Protein AF-C8X5N0-F1 (afdb_monomer_lite)

Structure (mmCIF, N/CA/C/O backbone):
data_AF-C8X5N0-F1
#
_entry.id   AF-C8X5N0-F1
#
loop_
_atom_site.group_PDB
_atom_site.id
_atom_site.type_symbol
_atom_site.label_atom_id
_atom_site.label_alt_id
_atom_site.label_comp_id
_atom_site.label_asym_id
_atom_site.label_entity_id
_atom_site.label_seq_id
_atom_site.pdbx_PDB_ins_code
_atom_site.Cartn_x
_atom_site.Cartn_y
_atom_site.Cartn_z
_atom_site.occupancy
_atom_site.B_iso_or_equiv
_atom_site.auth_seq_id
_atom_site.auth_comp_id
_atom_site.auth_asym_id
_atom_site.auth_atom_id
_atom_site.pdbx_PDB_model_num
ATOM 1 N N . MET A 1 1 ? 8.828 34.555 -7.530 1.00 39.47 1 MET A N 1
ATOM 2 C CA . MET A 1 1 ? 7.695 35.502 -7.715 1.00 39.47 1 MET A CA 1
ATOM 3 C C . MET A 1 1 ? 7.405 36.188 -6.376 1.00 39.47 1 MET A C 1
ATOM 5 O O . MET A 1 1 ? 7.944 35.735 -5.375 1.00 39.47 1 MET A O 1
ATOM 9 N N . LYS A 1 2 ? 6.632 37.285 -6.323 1.00 28.80 2 LYS A N 1
ATOM 10 C CA . LYS A 1 2 ? 6.262 37.965 -5.057 1.00 28.80 2 LYS A CA 1
ATOM 11 C C . LYS A 1 2 ? 4.879 37.496 -4.580 1.00 28.80 2 LYS A C 1
ATOM 13 O O . LYS A 1 2 ? 4.018 37.396 -5.447 1.00 28.80 2 LYS A O 1
ATOM 18 N N . ARG A 1 3 ? 4.659 37.398 -3.253 1.00 28.97 3 ARG A N 1
ATOM 19 C CA . ARG A 1 3 ? 3.535 37.989 -2.462 1.00 28.97 3 ARG A CA 1
ATOM 20 C C . ARG A 1 3 ? 3.011 37.126 -1.292 1.00 28.97 3 ARG A C 1
ATOM 22 O O . ARG A 1 3 ? 2.359 36.129 -1.549 1.00 28.97 3 ARG A O 1
ATOM 29 N N . PHE A 1 4 ? 3.153 37.686 -0.077 1.00 25.55 4 PHE A N 1
ATOM 30 C CA . PHE A 1 4 ? 2.295 37.560 1.128 1.00 25.55 4 PHE A CA 1
ATOM 31 C C . PHE A 1 4 ? 2.078 36.146 1.740 1.00 25.55 4 PHE A C 1
ATOM 33 O O . PHE A 1 4 ? 2.261 35.140 1.077 1.00 25.55 4 PHE A O 1
ATOM 40 N N . MET A 1 5 ? 1.753 35.994 3.033 1.00 23.81 5 MET A N 1
ATOM 41 C CA . MET A 1 5 ? 1.269 36.977 4.026 1.00 23.81 5 MET A CA 1
ATOM 42 C C . MET A 1 5 ? 1.980 36.852 5.397 1.00 23.81 5 MET A C 1
ATOM 44 O O . MET A 1 5 ? 2.895 36.050 5.547 1.00 23.81 5 MET A O 1
ATOM 48 N N . SER A 1 6 ? 1.626 37.695 6.374 1.00 25.62 6 SER A N 1
ATOM 49 C CA . SER A 1 6 ? 2.348 37.891 7.650 1.00 25.62 6 SER A CA 1
ATOM 50 C C . SER A 1 6 ? 1.386 37.932 8.853 1.00 25.62 6 SER A C 1
ATOM 52 O O . SER A 1 6 ? 0.178 37.850 8.648 1.00 25.62 6 SER A O 1
ATOM 54 N N . VAL A 1 7 ? 1.921 38.215 10.059 1.00 24.86 7 VAL A N 1
ATOM 55 C CA . VAL A 1 7 ? 1.194 38.470 11.335 1.00 24.86 7 VAL A CA 1
ATOM 56 C C . VAL A 1 7 ? 0.628 37.163 11.958 1.00 24.86 7 VAL A C 1
ATOM 58 O O . VAL A 1 7 ? 0.191 36.289 11.225 1.00 24.86 7 VAL A O 1
ATOM 61 N N . VAL A 1 8 ? 0.652 36.883 13.273 1.00 24.84 8 VAL A N 1
ATOM 62 C CA . VAL A 1 8 ? 0.940 37.674 14.495 1.00 24.84 8 VAL A CA 1
ATOM 63 C C . VAL A 1 8 ? 2.086 37.047 15.315 1.00 24.84 8 VAL A C 1
ATOM 65 O O . VAL A 1 8 ? 2.145 35.833 15.465 1.00 24.84 8 VAL A O 1
ATOM 68 N N . LEU A 1 9 ? 2.933 37.881 15.929 1.00 29.14 9 LEU A N 1
ATOM 69 C CA . LEU A 1 9 ? 3.780 37.531 17.080 1.00 29.14 9 LEU A CA 1
ATOM 70 C C . LEU A 1 9 ? 3.389 38.478 18.227 1.00 29.14 9 LEU A C 1
ATOM 72 O O . LEU A 1 9 ? 3.407 39.690 18.013 1.00 29.14 9 LEU A O 1
ATOM 76 N N . GLY A 1 10 ? 3.003 37.973 19.407 1.00 22.20 10 GLY A N 1
ATOM 77 C CA . GLY A 1 10 ? 2.409 38.838 20.437 1.00 22.20 10 GLY A CA 1
ATOM 78 C C . GLY A 1 10 ? 2.385 38.302 21.874 1.00 22.20 10 GLY A C 1
ATOM 79 O O . GLY A 1 10 ? 1.772 37.282 22.151 1.00 22.20 10 GLY A O 1
ATOM 80 N N . CYS A 1 11 ? 2.977 39.102 22.767 1.00 22.48 11 CYS A N 1
ATOM 81 C CA . CYS A 1 11 ? 2.681 39.260 24.199 1.00 22.48 11 CYS A CA 1
ATOM 82 C C . CYS A 1 11 ? 2.842 38.080 25.186 1.00 22.48 11 CYS A C 1
ATOM 84 O O . CYS A 1 11 ? 1.923 37.318 25.453 1.00 22.48 11 CYS A O 1
ATOM 86 N N . ALA A 1 12 ? 3.976 38.135 25.895 1.00 23.88 12 ALA A N 1
ATOM 87 C CA . ALA A 1 12 ? 4.032 38.322 27.354 1.00 23.88 12 ALA A CA 1
ATOM 88 C C . ALA A 1 12 ? 3.244 37.353 28.266 1.00 23.88 12 ALA A C 1
ATOM 90 O O . ALA A 1 12 ? 2.095 37.592 28.630 1.00 23.88 12 ALA A O 1
ATOM 91 N N . MET A 1 13 ? 3.957 36.348 28.779 1.00 24.84 13 MET A N 1
ATOM 92 C CA . MET A 1 13 ? 3.565 35.575 29.959 1.00 24.84 13 MET A CA 1
ATOM 93 C C . MET A 1 13 ? 3.821 36.405 31.234 1.00 24.84 13 MET A C 1
ATOM 95 O O . MET A 1 13 ? 4.966 36.760 31.515 1.00 24.84 13 MET A O 1
ATOM 99 N N . LEU A 1 14 ? 2.768 36.730 31.993 1.00 24.97 14 LEU A N 1
ATOM 100 C CA . LEU A 1 14 ? 2.857 37.496 33.244 1.00 24.97 14 LEU A CA 1
ATOM 101 C C . LEU A 1 14 ? 2.701 36.566 34.458 1.00 24.97 14 LEU A C 1
ATOM 103 O O . LEU A 1 14 ? 1.705 35.858 34.576 1.00 24.97 14 LEU A O 1
ATOM 107 N N . LEU A 1 15 ? 3.676 36.589 35.369 1.00 29.94 15 LEU A N 1
ATOM 108 C CA . LEU A 1 15 ? 3.661 35.807 36.609 1.00 29.94 15 LEU A CA 1
ATOM 109 C C . LEU A 1 15 ? 2.738 36.439 37.665 1.00 29.94 15 LEU A C 1
ATOM 111 O O . LEU A 1 15 ? 2.969 37.576 38.075 1.00 29.94 15 LEU A O 1
ATOM 115 N N . CYS A 1 16 ? 1.785 35.665 38.189 1.00 25.75 16 CYS A N 1
ATOM 116 C CA . CYS A 1 16 ? 1.074 35.952 39.441 1.00 25.75 16 CYS A CA 1
ATOM 117 C C . CYS A 1 16 ? 0.937 34.674 40.288 1.00 25.75 16 CYS A C 1
ATOM 119 O O . CYS A 1 16 ? 0.896 33.566 39.759 1.00 25.75 16 CYS A O 1
ATOM 121 N N . PHE A 1 17 ? 0.900 34.834 41.613 1.00 25.27 17 PHE A N 1
ATOM 122 C CA . PHE A 1 17 ? 0.975 33.735 42.580 1.00 25.27 17 PHE A CA 1
ATOM 123 C C . PHE A 1 17 ? -0.407 33.254 43.047 1.00 25.27 17 PHE A C 1
ATOM 125 O O . PHE A 1 17 ? -1.200 34.069 43.498 1.00 25.27 17 PHE A O 1
ATOM 132 N N . GLY A 1 18 ? -0.597 31.930 42.998 1.00 26.53 18 GLY A N 1
ATOM 133 C CA . GLY A 1 18 ? -1.161 31.025 44.017 1.00 26.53 18 GLY A CA 1
ATOM 134 C C . GLY A 1 18 ? -2.395 31.366 44.871 1.00 26.53 18 GLY A C 1
ATOM 135 O O . GLY A 1 18 ? -2.612 32.486 45.308 1.00 26.53 18 GLY A O 1
ATOM 136 N N . THR A 1 19 ? -3.065 30.297 45.309 1.00 24.97 19 THR A N 1
ATOM 137 C CA . THR A 1 19 ? -3.595 30.164 46.680 1.00 24.97 19 THR A CA 1
ATOM 138 C C . THR A 1 19 ? -3.709 28.687 47.056 1.00 24.97 19 THR A C 1
ATOM 140 O O . THR A 1 19 ? -3.981 27.839 46.211 1.00 24.97 19 THR A O 1
ATOM 143 N N . SER A 1 20 ? -3.503 28.373 48.335 1.00 31.81 20 SER A N 1
ATOM 144 C CA . SER A 1 20 ? -3.823 27.071 48.926 1.00 31.81 20 SER A CA 1
ATOM 145 C C . SER A 1 20 ? -5.140 27.157 49.701 1.00 31.81 20 SER A C 1
ATOM 147 O O . SER A 1 20 ? -5.456 28.197 50.282 1.00 31.81 20 SER A O 1
ATOM 149 N N . ALA A 1 21 ? -5.903 26.063 49.734 1.00 26.06 21 ALA A N 1
ATOM 150 C CA . ALA A 1 21 ? -7.132 25.955 50.517 1.00 26.06 21 ALA A CA 1
ATOM 151 C C . ALA A 1 21 ? -6.933 24.977 51.685 1.00 26.06 21 ALA A C 1
ATOM 153 O O . ALA A 1 21 ? -6.645 23.800 51.486 1.00 26.06 21 ALA A O 1
ATOM 154 N N . ASN A 1 22 ? -7.080 25.483 52.909 1.00 33.12 22 ASN A N 1
ATOM 155 C CA . ASN A 1 22 ? -7.122 24.700 54.144 1.00 33.12 22 ASN A CA 1
ATOM 156 C C . ASN A 1 22 ? -8.592 24.506 54.548 1.00 33.12 22 ASN A C 1
ATOM 158 O O . ASN A 1 22 ? -9.344 25.479 54.550 1.00 33.12 22 ASN A O 1
ATOM 162 N N . ALA A 1 23 ? -8.989 23.287 54.919 1.00 27.77 23 ALA A N 1
ATOM 163 C CA . ALA A 1 23 ? -10.333 22.987 55.401 1.00 27.77 23 ALA A CA 1
ATOM 164 C C . ALA A 1 23 ? -10.290 22.085 56.647 1.00 27.77 23 ALA A C 1
ATOM 166 O O . ALA A 1 23 ? -9.879 20.928 56.584 1.00 27.77 23 ALA A O 1
ATOM 167 N N . GLN A 1 24 ? -10.763 22.612 57.779 1.00 32.75 24 GLN A N 1
ATOM 168 C CA . GLN A 1 24 ? -11.095 21.835 58.976 1.00 32.75 24 GLN A CA 1
ATOM 169 C C . GLN A 1 24 ? -12.622 21.728 59.092 1.00 32.75 24 GLN A C 1
ATOM 171 O O . GLN A 1 24 ? -13.287 22.755 59.217 1.00 32.75 24 GLN A O 1
ATOM 176 N N . GLY A 1 25 ? -13.186 20.514 59.102 1.00 28.16 25 GLY A N 1
ATOM 177 C CA . GLY A 1 25 ? -14.607 20.310 59.421 1.00 28.16 25 GLY A CA 1
ATOM 178 C C . GLY A 1 25 ? -15.204 18.972 58.961 1.00 28.16 25 GLY A C 1
ATOM 179 O O . GLY A 1 25 ? -14.974 18.547 57.841 1.00 28.16 25 GLY A O 1
ATOM 180 N N . HIS A 1 26 ? -16.008 18.353 59.836 1.00 30.66 26 HIS A N 1
ATOM 181 C CA . HIS A 1 26 ? -16.937 17.229 59.588 1.00 30.66 26 HIS A CA 1
ATOM 182 C C . HIS A 1 26 ? -16.408 15.948 58.885 1.00 30.66 26 HIS A C 1
ATOM 184 O O . HIS A 1 26 ? -16.457 15.841 57.661 1.00 30.66 26 HIS A O 1
ATOM 190 N N . PRO A 1 27 ? -16.064 14.885 59.649 1.00 36.03 27 PRO A N 1
ATOM 191 C CA . PRO A 1 27 ? -15.560 13.615 59.098 1.00 36.03 27 PRO A CA 1
ATOM 192 C C . PRO A 1 27 ? -16.518 12.825 58.186 1.00 36.03 27 PRO A C 1
ATOM 194 O O . PRO A 1 27 ? -16.055 12.032 57.373 1.00 36.03 27 PRO A O 1
ATOM 197 N N . ALA A 1 28 ? -17.839 12.990 58.326 1.00 39.19 28 ALA A N 1
ATOM 198 C CA . ALA A 1 28 ? -18.818 12.108 57.675 1.00 39.19 28 ALA A CA 1
ATOM 199 C C . ALA A 1 28 ? -19.008 12.386 56.172 1.00 39.19 28 ALA A C 1
ATOM 201 O O . ALA A 1 28 ? -19.062 11.453 55.377 1.00 39.19 28 ALA A O 1
ATOM 202 N N . ILE A 1 29 ? -19.055 13.662 55.769 1.00 34.91 29 ILE A N 1
ATOM 203 C CA . ILE A 1 29 ? -19.199 14.058 54.353 1.00 34.91 29 ILE A CA 1
ATOM 204 C C . ILE A 1 29 ? -17.928 13.694 53.568 1.00 34.91 29 ILE A C 1
ATOM 206 O O . ILE A 1 29 ? -17.996 13.279 52.412 1.00 34.91 29 ILE A O 1
ATOM 210 N N . ILE A 1 30 ? -16.768 13.782 54.228 1.00 31.80 30 ILE A N 1
ATOM 211 C CA . ILE A 1 30 ? -15.456 13.476 53.649 1.00 31.80 30 ILE A CA 1
ATOM 212 C C . ILE A 1 30 ? -15.383 12.023 53.157 1.00 31.80 30 ILE A C 1
ATOM 214 O O . ILE A 1 30 ? -14.804 11.792 52.105 1.00 31.80 30 ILE A O 1
ATOM 218 N N . ALA A 1 31 ? -16.000 11.049 53.835 1.00 33.69 31 ALA A N 1
ATOM 219 C CA . ALA A 1 31 ? -15.945 9.646 53.407 1.00 33.69 31 ALA A CA 1
ATOM 220 C C . ALA A 1 31 ? -16.607 9.399 52.034 1.00 33.69 31 ALA A C 1
ATOM 222 O O . ALA A 1 31 ? -16.077 8.636 51.228 1.00 33.69 31 ALA A O 1
ATOM 223 N N . GLY A 1 32 ? -17.729 10.070 51.748 1.00 34.09 32 GLY A N 1
ATOM 224 C CA . GLY A 1 32 ? -18.376 10.016 50.433 1.00 34.09 32 GLY A CA 1
ATOM 225 C C . GLY A 1 32 ? -17.595 10.797 49.375 1.00 34.09 32 GLY A C 1
ATOM 226 O O . GLY A 1 32 ? -17.322 10.274 48.296 1.00 34.09 32 GLY A O 1
ATOM 227 N N . LEU A 1 33 ? -17.165 12.020 49.712 1.00 32.50 33 LEU A N 1
ATOM 228 C CA . LEU A 1 33 ? -16.412 12.876 48.792 1.00 32.50 33 LEU A CA 1
ATOM 229 C C . LEU A 1 33 ? -15.041 12.291 48.416 1.00 32.50 33 LEU A C 1
ATOM 231 O O . LEU A 1 33 ? -14.597 12.475 47.290 1.00 32.50 33 LEU A O 1
ATOM 235 N N . VAL A 1 34 ? -14.369 11.580 49.329 1.00 37.16 34 VAL A N 1
ATOM 236 C CA . VAL A 1 34 ? -13.049 10.978 49.076 1.00 37.16 34 VAL A CA 1
ATOM 237 C C . VAL A 1 34 ? -13.131 9.819 48.085 1.00 37.16 34 VAL A C 1
ATOM 239 O O . VAL A 1 34 ? -12.240 9.705 47.253 1.00 37.16 34 VAL A O 1
ATOM 242 N N . ALA A 1 35 ? -14.203 9.021 48.085 1.00 39.81 35 ALA A N 1
ATOM 243 C CA . ALA A 1 35 ? -14.367 7.956 47.091 1.00 39.81 35 ALA A CA 1
ATOM 244 C C . ALA A 1 35 ? -14.476 8.514 45.656 1.00 39.81 35 ALA A C 1
ATOM 246 O O . ALA A 1 35 ? -13.887 7.965 44.724 1.00 39.81 35 ALA A O 1
ATOM 247 N N . ASP A 1 36 ? -15.180 9.636 45.482 1.00 35.91 36 ASP A N 1
ATOM 248 C CA . ASP A 1 36 ? -15.318 10.303 44.181 1.00 35.91 36 ASP A CA 1
ATOM 249 C C . ASP A 1 36 ? -14.088 11.178 43.843 1.00 35.91 36 ASP A C 1
ATOM 251 O O . ASP A 1 36 ? -13.719 11.336 42.677 1.00 35.91 36 ASP A O 1
ATOM 255 N N . ALA A 1 37 ? -13.362 11.669 44.856 1.00 34.38 37 ALA A N 1
ATOM 256 C CA . ALA A 1 37 ? -12.077 12.358 44.703 1.00 34.38 37 ALA A CA 1
ATOM 257 C C . ALA A 1 37 ? -10.905 11.413 44.367 1.00 34.38 37 ALA A C 1
ATOM 259 O O . ALA A 1 37 ? -10.005 11.810 43.632 1.00 34.38 37 ALA A O 1
ATOM 260 N N . GLU A 1 38 ? -10.901 10.159 44.829 1.00 38.22 38 GLU A N 1
ATOM 261 C CA . GLU A 1 38 ? -9.939 9.143 44.368 1.00 38.22 38 GLU A CA 1
ATOM 262 C C . GLU A 1 38 ? -10.214 8.729 42.914 1.00 38.22 38 GLU A C 1
ATOM 264 O O . GLU A 1 38 ? -9.275 8.493 42.143 1.00 38.22 38 GLU A O 1
ATOM 269 N N . LEU A 1 39 ? -11.492 8.691 42.515 1.00 42.50 39 LEU A N 1
ATOM 270 C CA . LEU A 1 39 ? -11.910 8.363 41.152 1.00 42.50 39 LEU A CA 1
ATOM 271 C C . LEU A 1 39 ? -11.606 9.505 40.164 1.00 42.50 39 LEU A C 1
ATOM 273 O O . LEU A 1 39 ? -11.085 9.254 39.075 1.00 42.50 39 LEU A O 1
ATOM 277 N N . SER A 1 40 ? -11.871 10.756 40.552 1.00 40.00 40 SER A N 1
ATOM 278 C CA . SER A 1 40 ? -11.580 11.948 39.742 1.00 40.00 40 SER A CA 1
ATOM 279 C C . SER A 1 40 ? -10.112 12.388 39.809 1.00 40.00 40 SER A C 1
ATOM 281 O O . SER A 1 40 ? -9.556 12.780 38.786 1.00 40.00 40 SER A O 1
ATOM 283 N N . GLY A 1 41 ? -9.420 12.235 40.940 1.00 34.22 41 GLY A N 1
ATOM 284 C CA . GLY A 1 41 ? -7.995 12.563 41.077 1.00 34.22 41 GLY A CA 1
ATOM 285 C C . GLY A 1 41 ? -7.098 11.733 40.149 1.00 34.22 41 GLY A C 1
ATOM 286 O O . GLY A 1 41 ? -6.207 12.275 39.495 1.00 34.22 41 GLY A O 1
ATOM 287 N N . ASN A 1 42 ? -7.399 10.438 39.990 1.00 38.69 42 ASN A N 1
ATOM 288 C CA . ASN A 1 42 ? -6.750 9.548 39.013 1.00 38.69 42 ASN A CA 1
ATOM 289 C C . ASN A 1 42 ? -7.279 9.702 37.570 1.00 38.69 42 ASN A C 1
ATOM 291 O O . ASN A 1 42 ? -6.850 8.980 36.663 1.00 38.69 42 ASN A O 1
ATOM 295 N N . LEU A 1 43 ? -8.238 10.600 37.339 1.00 45.03 43 LEU A N 1
ATOM 296 C CA . LEU A 1 43 ? -8.680 11.009 36.006 1.00 45.03 43 LEU A CA 1
ATOM 297 C C . LEU A 1 43 ? -8.043 12.348 35.606 1.00 45.03 43 LEU A C 1
ATOM 299 O O . LEU A 1 43 ? -7.663 12.506 34.447 1.00 45.03 43 LEU A O 1
ATOM 303 N N . ASP A 1 44 ? -7.884 13.271 36.559 1.00 47.78 44 ASP A N 1
ATOM 304 C CA . ASP A 1 44 ? -7.459 14.647 36.306 1.00 47.78 44 ASP A CA 1
ATOM 305 C C . ASP A 1 44 ? -5.963 14.905 36.546 1.00 47.78 44 ASP A C 1
ATOM 307 O O . ASP A 1 44 ? -5.374 15.679 35.802 1.00 47.78 44 ASP A O 1
ATOM 311 N N . LEU A 1 45 ? -5.262 14.211 37.455 1.00 43.47 45 LEU A N 1
ATOM 312 C CA . LEU A 1 45 ? -3.799 14.389 37.576 1.00 43.47 45 LEU A CA 1
ATOM 313 C C . LEU A 1 45 ? -3.060 13.911 36.307 1.00 43.47 45 LEU A C 1
ATOM 315 O O . LEU A 1 45 ? -2.091 14.526 35.861 1.00 43.47 45 LEU A O 1
ATOM 319 N N . THR A 1 46 ? -3.579 12.859 35.666 1.00 45.75 46 THR A N 1
ATOM 320 C CA . THR A 1 46 ? -3.164 12.387 34.331 1.00 45.75 46 THR A CA 1
ATOM 321 C C . THR A 1 46 ? -3.572 13.353 33.207 1.00 45.75 46 THR A C 1
ATOM 323 O O . THR A 1 46 ? -3.075 13.238 32.088 1.00 45.75 46 THR A O 1
ATOM 326 N N . LEU A 1 47 ? -4.472 14.305 33.469 1.00 45.50 47 LEU A N 1
ATOM 327 C CA . LEU A 1 47 ? -4.980 15.266 32.492 1.00 45.50 47 LEU A CA 1
ATOM 328 C C . LEU A 1 47 ? -4.271 16.623 32.608 1.00 45.50 47 LEU A C 1
ATOM 330 O O . LEU A 1 47 ? -3.763 17.112 31.602 1.00 45.50 47 LEU A O 1
ATOM 334 N N . GLN A 1 48 ? -4.160 17.179 33.818 1.00 42.44 48 GLN A N 1
ATOM 335 C CA . GLN A 1 48 ? -3.499 18.453 34.116 1.00 42.44 48 GLN A CA 1
ATOM 336 C C . GLN A 1 48 ? -2.018 18.446 33.720 1.00 42.44 48 GLN A C 1
ATOM 338 O O . GLN A 1 48 ? -1.575 19.347 33.012 1.00 42.44 48 GLN A O 1
ATOM 343 N N . LEU A 1 49 ? -1.262 17.394 34.069 1.00 42.47 49 LEU A N 1
ATOM 344 C CA . LEU A 1 49 ? 0.161 17.284 33.705 1.00 42.47 49 LEU A CA 1
ATOM 345 C C . LEU A 1 49 ? 0.388 17.142 32.182 1.00 42.47 49 LEU A C 1
ATOM 347 O O . LEU A 1 49 ? 1.507 17.296 31.702 1.00 42.47 49 LEU A O 1
ATOM 351 N N . MET A 1 50 ? -0.671 16.864 31.411 1.00 46.47 50 MET A N 1
ATOM 352 C CA . MET A 1 50 ? -0.656 16.836 29.942 1.00 46.47 50 MET A CA 1
ATOM 353 C C . MET A 1 50 ? -1.319 18.077 29.308 1.00 46.47 50 MET A C 1
ATOM 355 O O . MET A 1 50 ? -1.362 18.172 28.083 1.00 46.47 50 MET A O 1
ATOM 359 N N . ALA A 1 51 ? -1.857 19.014 30.100 1.00 40.50 51 ALA A N 1
ATOM 360 C CA . ALA A 1 51 ? -2.665 20.138 29.614 1.00 40.50 51 ALA A CA 1
ATOM 361 C C . ALA A 1 51 ? -1.859 21.414 29.309 1.00 40.50 51 ALA A C 1
ATOM 363 O O . ALA A 1 51 ? -2.305 22.230 28.502 1.00 40.50 51 ALA A O 1
ATOM 364 N N . GLU A 1 52 ? -0.661 21.580 29.881 1.00 43.62 52 GLU A N 1
ATOM 365 C CA . GLU A 1 52 ? 0.215 22.729 29.576 1.00 43.62 52 GLU A CA 1
ATOM 366 C C . GLU A 1 52 ? 0.795 22.687 28.143 1.00 43.62 52 GLU A C 1
ATOM 368 O O . GLU A 1 52 ? 1.330 23.681 27.654 1.00 43.62 52 GLU A O 1
ATOM 373 N N . ALA A 1 53 ? 0.640 21.565 27.425 1.00 43.50 53 ALA A N 1
ATOM 374 C CA . ALA A 1 53 ? 1.142 21.350 26.068 1.00 43.50 53 ALA A CA 1
ATOM 375 C C . ALA A 1 53 ? 0.023 21.309 24.999 1.00 43.50 53 ALA A C 1
ATOM 377 O O . ALA A 1 53 ? -0.135 20.323 24.280 1.00 43.50 53 ALA A O 1
ATOM 378 N N . ASN A 1 54 ? -0.645 22.456 24.817 1.00 45.84 54 ASN A N 1
ATOM 379 C CA . ASN A 1 54 ? -1.627 22.805 23.769 1.00 45.84 54 ASN A CA 1
ATOM 380 C C . ASN A 1 54 ? -3.100 22.429 24.038 1.00 45.84 54 ASN A C 1
ATOM 382 O O . ASN A 1 54 ? -3.504 21.269 24.087 1.00 45.84 54 ASN A O 1
ATOM 386 N N . ILE A 1 55 ? -3.924 23.477 24.131 1.00 42.94 55 ILE A N 1
ATOM 387 C CA . ILE A 1 55 ? -5.345 23.438 24.494 1.00 42.94 55 ILE A CA 1
ATOM 388 C C . ILE A 1 55 ? -6.241 23.328 23.252 1.00 42.94 55 ILE A C 1
ATOM 390 O O . ILE A 1 55 ? -6.047 24.024 22.258 1.00 42.94 55 ILE A O 1
ATOM 394 N N . GLY A 1 56 ? -7.278 22.491 23.349 1.00 36.59 56 GLY A N 1
ATOM 395 C CA . GLY A 1 56 ? -8.293 22.301 22.305 1.00 36.59 56 GLY A CA 1
ATOM 396 C C . GLY A 1 56 ? -9.441 21.386 22.743 1.00 36.59 56 GLY A C 1
ATOM 397 O O . GLY A 1 56 ? -9.933 20.583 21.954 1.00 36.59 56 GLY A O 1
ATOM 398 N N . VAL A 1 57 ? -9.819 21.423 24.026 1.00 40.25 57 VAL A N 1
ATOM 399 C CA . VAL A 1 57 ? -10.769 20.459 24.599 1.00 40.25 57 VAL A CA 1
ATOM 400 C C . VAL A 1 57 ? -12.208 20.953 24.459 1.00 40.25 57 VAL A C 1
ATOM 402 O O . VAL A 1 57 ? -12.656 21.814 25.212 1.00 40.25 57 VAL A O 1
ATOM 405 N N . TYR A 1 58 ? -12.960 20.343 23.542 1.00 36.78 58 TYR A N 1
ATOM 406 C CA . TYR A 1 58 ? -14.422 20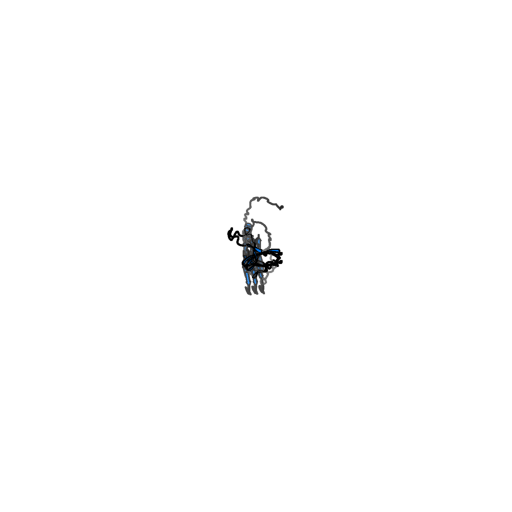.342 23.608 1.00 36.78 58 TYR A CA 1
ATOM 407 C C . TYR A 1 58 ? -14.846 19.482 24.811 1.00 36.78 58 TYR A C 1
ATOM 409 O O . TYR A 1 58 ? -14.884 18.252 24.733 1.00 36.78 58 TYR A O 1
ATOM 417 N N . PHE A 1 59 ? -15.105 20.123 25.952 1.00 41.12 59 PHE A N 1
ATOM 418 C CA . PHE A 1 59 ? -15.626 19.460 27.147 1.00 41.12 59 PHE A CA 1
ATOM 419 C C . PHE A 1 59 ? -17.129 19.200 26.992 1.00 41.12 59 PHE A C 1
ATOM 421 O O . PHE A 1 59 ? -17.961 20.026 27.355 1.00 41.12 59 PHE A O 1
ATOM 428 N N . ALA A 1 60 ? -17.478 18.023 26.475 1.00 35.00 60 ALA A N 1
ATOM 429 C CA . ALA A 1 60 ? -18.816 17.468 26.640 1.00 35.00 60 ALA A CA 1
ATOM 430 C C . ALA A 1 60 ? -18.927 16.839 28.041 1.00 35.00 60 ALA A C 1
ATOM 432 O O . ALA A 1 60 ? -18.729 15.635 28.206 1.00 35.00 60 ALA A O 1
ATOM 433 N N . MET A 1 61 ? -19.198 17.664 29.057 1.00 38.94 61 MET A N 1
ATOM 434 C CA . MET A 1 61 ? -19.649 17.160 30.356 1.00 38.94 61 MET A CA 1
ATOM 435 C C . MET A 1 61 ? -21.071 16.621 30.190 1.00 38.94 61 MET A C 1
ATOM 437 O O . MET A 1 61 ? -22.003 17.381 29.937 1.00 38.94 61 MET A O 1
ATOM 441 N N . VAL A 1 62 ? -21.224 15.301 30.303 1.00 35.59 62 VAL A N 1
ATOM 442 C CA . VAL A 1 62 ? -22.533 14.667 30.488 1.00 35.59 62 VAL A CA 1
ATOM 443 C C . VAL A 1 62 ? -22.781 14.645 31.987 1.00 35.59 62 VAL A C 1
ATOM 445 O O . VAL A 1 62 ? -22.363 13.714 32.671 1.00 35.59 62 VAL A O 1
ATOM 448 N N . ASP A 1 63 ? -23.384 15.719 32.486 1.00 39.47 63 ASP A N 1
ATOM 449 C CA . ASP A 1 63 ? -23.791 15.801 33.882 1.00 39.47 63 ASP A CA 1
ATOM 450 C C . ASP A 1 63 ? -25.090 15.005 34.075 1.00 39.47 63 ASP A C 1
ATOM 452 O O . ASP A 1 63 ? -26.038 15.141 33.296 1.00 39.47 63 ASP A O 1
ATOM 456 N N . ALA A 1 64 ? -25.099 14.115 35.062 1.00 34.12 64 ALA A N 1
ATOM 457 C CA . ALA A 1 64 ? -26.144 13.117 35.271 1.00 34.12 64 ALA A CA 1
ATOM 458 C C . ALA A 1 64 ? -26.577 13.152 36.738 1.00 34.12 64 ALA A C 1
ATOM 460 O O . ALA A 1 64 ? -26.270 12.254 37.521 1.00 34.12 64 ALA A O 1
ATOM 461 N N . ASP A 1 65 ? -27.255 14.241 37.094 1.00 40.41 65 ASP A N 1
ATOM 462 C CA . ASP A 1 65 ? -27.625 14.581 38.465 1.00 40.41 65 ASP A CA 1
ATOM 463 C C . ASP A 1 65 ? -28.745 13.657 38.988 1.00 40.41 65 ASP A C 1
ATOM 465 O O . ASP A 1 65 ? -29.939 13.872 38.757 1.00 40.41 65 ASP A O 1
ATOM 469 N N . VAL A 1 66 ? -28.348 12.559 39.641 1.00 42.28 66 VAL A N 1
ATOM 470 C CA . VAL A 1 66 ? -29.253 11.561 40.235 1.00 42.28 66 VAL A CA 1
ATOM 471 C C . VAL A 1 66 ? -29.400 11.847 41.728 1.00 42.28 66 VAL A C 1
ATOM 473 O O . VAL A 1 66 ? -28.815 11.177 42.580 1.00 42.28 66 VAL A O 1
ATOM 476 N N . ALA A 1 67 ? -30.206 12.860 42.041 1.00 46.25 67 ALA A N 1
ATOM 477 C CA . ALA A 1 67 ? -30.578 13.186 43.410 1.00 46.25 67 ALA A CA 1
ATOM 478 C C . ALA A 1 67 ? -31.420 12.057 44.035 1.00 46.25 67 ALA A C 1
ATOM 480 O O . ALA A 1 67 ? -32.557 11.803 43.632 1.00 46.25 67 ALA A O 1
ATOM 481 N N . ILE A 1 68 ? -30.856 11.401 45.048 1.00 51.34 68 ILE A N 1
ATOM 482 C CA . ILE A 1 68 ? -31.551 10.473 45.941 1.00 51.34 68 ILE A CA 1
ATOM 483 C C . ILE A 1 68 ? -31.697 11.179 47.289 1.00 51.34 68 ILE A C 1
ATOM 485 O O . ILE A 1 68 ? -30.693 11.502 47.920 1.00 51.34 68 ILE A O 1
ATOM 489 N N . ASP A 1 69 ? -32.938 11.416 47.713 1.00 52.44 69 ASP A N 1
ATOM 490 C CA . ASP A 1 69 ? -33.262 11.964 49.033 1.00 52.44 69 ASP A CA 1
ATOM 491 C C . ASP A 1 69 ? -33.860 10.864 49.928 1.00 52.44 69 ASP A C 1
ATOM 493 O O . ASP A 1 69 ? -34.644 10.028 49.470 1.00 52.44 69 ASP A O 1
ATOM 497 N N . GLY A 1 70 ? -33.472 10.864 51.203 1.00 56.34 70 GLY A N 1
ATOM 498 C CA . GLY A 1 70 ? -33.711 9.776 52.153 1.00 56.34 70 GLY A CA 1
ATOM 499 C C . GLY A 1 70 ? -32.596 8.719 52.215 1.00 56.34 70 GLY A C 1
ATOM 500 O O . GLY A 1 70 ? -31.763 8.585 51.321 1.00 56.34 70 GLY A O 1
ATOM 501 N N . ASP A 1 71 ? -32.583 7.963 53.314 1.00 64.44 71 ASP A N 1
ATOM 502 C CA . ASP A 1 71 ? -31.577 6.933 53.594 1.00 64.44 71 ASP A CA 1
ATOM 503 C C . ASP A 1 71 ? -31.926 5.611 52.884 1.00 64.44 71 ASP A C 1
ATOM 505 O O . ASP A 1 71 ? -32.983 5.018 53.130 1.00 64.44 71 ASP A O 1
ATOM 509 N N . ILE A 1 72 ? -31.053 5.146 51.982 1.00 63.34 72 ILE A N 1
ATOM 510 C CA . ILE A 1 72 ? -31.227 3.865 51.288 1.00 63.34 72 ILE A CA 1
ATOM 511 C C . ILE A 1 72 ? -30.475 2.765 52.043 1.00 63.34 72 ILE A C 1
ATOM 513 O O . ILE A 1 72 ? -29.331 2.435 51.739 1.00 63.34 72 ILE A O 1
ATOM 517 N N . ASP A 1 73 ? -31.188 2.126 52.967 1.00 69.50 73 ASP A N 1
ATOM 518 C CA . ASP A 1 73 ? -30.791 0.853 53.573 1.00 69.50 73 ASP A CA 1
ATOM 519 C C . ASP A 1 73 ? -30.619 -0.246 52.501 1.00 69.50 73 ASP A C 1
ATOM 521 O O . ASP A 1 73 ? -31.595 -0.649 51.849 1.00 69.50 73 ASP A O 1
ATOM 525 N N . VAL A 1 74 ? -29.381 -0.723 52.326 1.00 71.31 74 VAL A N 1
ATOM 526 C CA . VAL A 1 74 ? -29.000 -1.772 51.367 1.00 71.31 74 VAL A CA 1
ATOM 527 C C . VAL A 1 74 ? -28.366 -2.985 52.047 1.00 71.31 74 VAL A C 1
ATOM 529 O O . VAL A 1 74 ? -27.424 -2.859 52.824 1.00 71.31 74 VAL A O 1
ATOM 532 N N . ASP A 1 75 ? -28.817 -4.185 51.671 1.00 74.81 75 ASP A N 1
ATOM 533 C CA . ASP A 1 75 ? -28.295 -5.460 52.205 1.00 74.81 75 ASP A CA 1
ATOM 534 C C . ASP A 1 75 ? -26.861 -5.782 51.742 1.00 74.81 75 ASP A C 1
ATOM 536 O O . ASP A 1 75 ? -26.209 -6.686 52.265 1.00 74.81 75 ASP A O 1
ATOM 540 N N . GLY A 1 76 ? -26.362 -5.073 50.727 1.00 71.50 76 GLY A N 1
ATOM 541 C CA . GLY A 1 76 ? -25.019 -5.258 50.194 1.00 71.50 76 GLY A CA 1
ATOM 542 C C . GLY A 1 76 ? -24.734 -4.361 48.993 1.00 71.50 76 GLY A C 1
ATOM 543 O O . GLY A 1 76 ? -25.644 -3.955 48.270 1.00 71.50 76 GLY A O 1
ATOM 544 N N . VAL A 1 77 ? -23.453 -4.068 48.769 1.00 77.88 77 VAL A N 1
ATOM 545 C CA . VAL A 1 77 ? -22.978 -3.248 47.646 1.00 77.88 77 VAL A CA 1
ATOM 546 C C . VAL A 1 77 ? -22.085 -4.098 46.748 1.00 77.88 77 VAL A C 1
ATOM 548 O O . VAL A 1 77 ? -21.014 -4.539 47.163 1.00 77.88 77 VAL A O 1
ATOM 551 N N . THR A 1 78 ? -22.501 -4.301 45.501 1.00 77.75 78 THR A N 1
ATOM 552 C CA . THR A 1 78 ? -21.715 -4.990 44.474 1.00 77.75 78 THR A CA 1
ATOM 553 C C . THR A 1 78 ? -21.196 -3.967 43.471 1.00 77.75 78 THR A C 1
ATOM 555 O O . THR A 1 78 ? -21.952 -3.445 42.653 1.00 77.75 78 THR A O 1
ATOM 558 N N . ARG A 1 79 ? -19.887 -3.704 43.512 1.00 77.94 79 ARG A N 1
ATOM 559 C CA . ARG A 1 79 ? -19.192 -2.779 42.609 1.00 77.94 79 ARG A CA 1
ATOM 560 C C . ARG A 1 79 ? -18.244 -3.518 41.674 1.00 77.94 79 ARG A C 1
ATOM 562 O O . ARG A 1 79 ? -17.477 -4.370 42.111 1.00 77.94 79 ARG A O 1
ATOM 569 N N . SER A 1 80 ? -18.279 -3.151 40.399 1.00 77.12 80 SER A N 1
ATOM 570 C CA . SER A 1 80 ? -17.393 -3.646 39.348 1.00 77.12 80 SER A CA 1
ATOM 571 C C . SER A 1 80 ? -16.877 -2.450 38.556 1.00 77.12 80 SER A C 1
ATOM 573 O O . SER A 1 80 ? -17.654 -1.749 37.911 1.00 77.12 80 SER A O 1
ATOM 575 N N . LEU A 1 81 ? -15.578 -2.171 38.648 1.00 77.69 81 LEU A N 1
ATOM 576 C CA . LEU A 1 81 ? -14.932 -1.037 37.988 1.00 77.69 81 LEU A CA 1
ATOM 577 C C . LEU A 1 81 ? -13.814 -1.551 37.083 1.00 77.69 81 LEU A C 1
ATOM 579 O O . LEU A 1 81 ? -12.884 -2.203 37.552 1.00 77.69 81 LEU A O 1
ATOM 583 N N . ALA A 1 82 ? -13.886 -1.213 35.800 1.00 72.06 82 ALA A N 1
ATOM 584 C CA . ALA A 1 82 ? -12.851 -1.492 34.816 1.00 72.06 82 ALA A CA 1
ATOM 585 C C . ALA A 1 82 ? -12.446 -0.182 34.121 1.00 72.06 82 ALA A C 1
ATOM 587 O O . ALA A 1 82 ? -13.301 0.557 33.634 1.00 72.06 82 ALA A O 1
ATOM 588 N N . LYS A 1 83 ? -11.142 0.120 34.078 1.00 74.75 83 LYS A N 1
ATOM 589 C CA . LYS A 1 83 ? -10.584 1.321 33.435 1.00 74.75 83 LYS A CA 1
ATOM 590 C C . LYS A 1 83 ? -9.423 0.931 32.518 1.00 74.75 83 LYS A C 1
ATOM 592 O O . LYS A 1 83 ? -8.541 0.188 32.938 1.00 74.75 83 LYS A O 1
ATOM 597 N N . ASN A 1 84 ? -9.414 1.442 31.289 1.00 70.00 84 ASN A N 1
ATOM 598 C CA . ASN A 1 84 ? -8.363 1.212 30.295 1.00 70.00 84 ASN A CA 1
ATOM 599 C C . ASN A 1 84 ? -7.900 2.535 29.673 1.00 70.00 84 ASN A C 1
ATOM 601 O O . ASN A 1 84 ? -8.513 3.029 28.723 1.00 70.00 84 ASN A O 1
ATOM 605 N N . ASP A 1 85 ? -6.801 3.089 30.168 1.00 68.94 85 ASP A N 1
ATOM 606 C CA . ASP A 1 85 ? -6.192 4.285 29.589 1.00 68.94 85 ASP A CA 1
ATOM 607 C C . ASP A 1 85 ? -4.957 3.888 28.764 1.00 68.94 85 ASP A C 1
ATOM 609 O O . ASP A 1 85 ? -4.089 3.156 29.237 1.00 68.94 85 ASP A O 1
ATOM 613 N N . GLN A 1 86 ? -4.884 4.350 27.516 1.00 64.75 86 GLN A N 1
ATOM 614 C CA . GLN A 1 86 ? -3.812 4.054 26.559 1.00 64.75 86 GLN A CA 1
ATOM 615 C C . GLN A 1 86 ? -3.428 5.361 25.841 1.00 64.75 86 GLN A C 1
ATOM 617 O O . GLN A 1 86 ? -4.306 6.099 25.399 1.00 64.75 86 GLN A O 1
ATOM 622 N N . PHE A 1 87 ? -2.129 5.670 25.737 1.00 68.56 87 PHE A N 1
ATOM 623 C CA . PHE A 1 87 ? -1.627 6.956 25.221 1.00 68.56 87 PHE A CA 1
ATOM 624 C C . PHE A 1 87 ? -0.447 6.757 24.243 1.00 68.56 87 PHE A C 1
ATOM 626 O O . PHE A 1 87 ? 0.674 6.520 24.682 1.00 68.56 87 PHE A O 1
ATOM 633 N N . LEU A 1 88 ? -0.663 6.872 22.926 1.00 64.56 88 LEU A N 1
ATOM 634 C CA . LEU A 1 88 ? 0.371 6.680 21.886 1.00 64.56 88 LEU A CA 1
ATOM 635 C C . LEU A 1 88 ? 0.906 8.021 21.350 1.00 64.56 88 LEU A C 1
ATOM 637 O O . LEU A 1 88 ? 0.557 8.406 20.242 1.00 64.56 88 LEU A O 1
ATOM 641 N N . MET A 1 89 ? 1.678 8.781 22.136 1.00 64.25 89 MET A N 1
ATOM 642 C CA . MET A 1 89 ? 2.076 10.156 21.771 1.00 64.25 89 MET A CA 1
ATOM 643 C C . MET A 1 89 ? 3.275 10.293 20.792 1.00 64.25 89 MET A C 1
ATOM 645 O O . MET A 1 89 ? 4.041 9.359 20.577 1.00 64.25 89 MET A O 1
ATOM 649 N N . ILE A 1 90 ? 3.401 11.502 20.219 1.00 63.16 90 ILE A N 1
ATOM 650 C CA . ILE A 1 90 ? 4.362 12.029 19.220 1.00 63.16 90 ILE A CA 1
ATOM 651 C C . ILE A 1 90 ? 5.049 11.016 18.273 1.00 63.16 90 ILE A C 1
ATOM 653 O O . ILE A 1 90 ? 6.149 10.577 18.583 1.00 63.16 90 ILE A O 1
ATOM 657 N N . ASN A 1 91 ? 4.474 10.722 17.086 1.00 66.88 91 ASN A N 1
ATOM 658 C CA . ASN A 1 91 ? 5.193 10.341 15.832 1.00 66.88 91 ASN A CA 1
ATOM 659 C C . ASN A 1 91 ? 4.646 10.968 14.413 1.00 66.88 91 ASN A C 1
ATOM 661 O O . ASN A 1 91 ? 4.970 12.140 14.259 1.00 66.88 91 ASN A O 1
ATOM 665 N N . SER A 1 92 ? 3.902 10.378 13.400 1.00 67.69 92 SER A N 1
ATOM 666 C CA . SER A 1 92 ? 3.161 10.943 12.143 1.00 67.69 92 SER A CA 1
ATOM 667 C C . SER A 1 92 ? 2.330 9.973 11.086 1.00 67.69 92 SER A C 1
ATOM 669 O O . SER A 1 92 ? 2.915 9.035 10.595 1.00 67.69 92 SER A O 1
ATOM 671 N N . VAL A 1 93 ? 1.063 10.120 10.527 1.00 67.38 93 VAL A N 1
ATOM 672 C CA . VAL A 1 93 ? 0.390 9.253 9.399 1.00 67.38 93 VAL A CA 1
ATOM 673 C C . VAL A 1 93 ? 0.279 9.592 7.797 1.00 67.38 93 VAL A C 1
ATOM 675 O O . VAL A 1 93 ? -0.063 10.722 7.474 1.00 67.38 93 VAL A O 1
ATOM 678 N N . ASN A 1 94 ? 0.411 8.673 6.752 1.00 68.31 94 ASN A N 1
ATOM 679 C CA . ASN A 1 94 ? 0.343 8.888 5.220 1.00 68.31 94 ASN A CA 1
ATOM 680 C C . ASN A 1 94 ? 1.127 7.878 4.217 1.00 68.31 94 ASN A C 1
ATOM 682 O O . ASN A 1 94 ? 2.234 7.523 4.584 1.00 68.31 94 ASN A O 1
ATOM 686 N N . ASN A 1 95 ? 0.669 7.446 2.974 1.00 68.12 95 ASN A N 1
ATOM 687 C CA . ASN A 1 95 ? 1.069 6.172 2.206 1.00 68.12 95 ASN A CA 1
ATOM 688 C C . ASN A 1 95 ? 1.189 6.115 0.601 1.00 68.12 95 ASN A C 1
ATOM 690 O O . ASN A 1 95 ? 0.808 7.088 -0.040 1.00 68.12 95 ASN A O 1
ATOM 694 N N . TYR A 1 96 ? 1.612 4.963 -0.036 1.00 69.56 96 TYR A N 1
ATOM 695 C CA . TYR A 1 96 ? 1.563 4.494 -1.492 1.00 69.56 96 TYR A CA 1
ATOM 696 C C . TYR A 1 96 ? 1.739 2.904 -1.595 1.00 69.56 96 TYR A C 1
ATOM 698 O O . TYR A 1 96 ? 2.148 2.279 -0.634 1.00 69.56 96 TYR A O 1
ATOM 706 N N . GLU A 1 97 ? 1.280 2.168 -2.630 1.00 69.44 97 GLU A N 1
ATOM 707 C CA . GLU A 1 97 ? 1.388 0.668 -2.866 1.00 69.44 97 GLU A CA 1
ATOM 708 C C . GLU A 1 97 ? 0.958 -0.473 -1.842 1.00 69.44 97 GLU A C 1
ATOM 710 O O . GLU A 1 97 ? 0.772 -1.596 -2.302 1.00 69.44 97 GLU A O 1
ATOM 715 N N . VAL A 1 98 ? 0.621 -0.279 -0.547 1.00 73.06 98 VAL A N 1
ATOM 716 C CA . VAL A 1 98 ? -0.669 -0.816 0.030 1.00 73.06 98 VAL A CA 1
ATOM 717 C C . VAL A 1 98 ? -0.780 -2.045 1.033 1.00 73.06 98 VAL A C 1
ATOM 719 O O . VAL A 1 98 ? -1.377 -1.945 2.106 1.00 73.06 98 VAL A O 1
ATOM 722 N N . ASP A 1 99 ? -0.451 -3.296 0.640 1.00 74.00 99 ASP A N 1
ATOM 723 C CA . ASP A 1 99 ? -1.360 -4.507 0.714 1.00 74.00 99 ASP A CA 1
ATOM 724 C C . ASP A 1 99 ? -1.904 -5.357 1.980 1.00 74.00 99 ASP A C 1
ATOM 726 O O . ASP A 1 99 ? -2.992 -5.076 2.470 1.00 74.00 99 ASP A O 1
ATOM 730 N N . ASN A 1 100 ? -1.268 -6.507 2.383 1.00 78.12 100 ASN A N 1
ATOM 731 C CA . ASN A 1 100 ? -1.573 -7.744 3.225 1.00 78.12 100 ASN A CA 1
ATOM 732 C C . ASN A 1 100 ? -1.579 -7.685 4.837 1.00 78.12 100 ASN A C 1
ATOM 734 O O . ASN A 1 100 ? -1.119 -6.677 5.341 1.00 78.12 100 ASN A O 1
ATOM 738 N N . THR A 1 101 ? -1.877 -8.665 5.770 1.00 86.44 101 THR A N 1
ATOM 739 C CA . THR A 1 101 ? -3.081 -9.507 6.188 1.00 86.44 101 THR A CA 1
ATOM 740 C C . THR A 1 101 ? -3.171 -9.903 7.722 1.00 86.44 101 THR A C 1
ATOM 742 O O . THR A 1 101 ? -2.147 -10.168 8.340 1.00 86.44 101 THR A O 1
ATOM 745 N N . ALA A 1 102 ? -4.387 -10.070 8.305 1.00 83.62 102 ALA A N 1
ATOM 746 C CA . ALA A 1 102 ? -4.790 -10.646 9.624 1.00 83.62 102 ALA A CA 1
ATOM 747 C C . ALA A 1 102 ? -6.183 -11.332 9.518 1.00 83.62 102 ALA A C 1
ATOM 749 O O . ALA A 1 102 ? -7.020 -10.822 8.786 1.00 83.62 102 ALA A O 1
ATOM 750 N N . THR A 1 103 ? -6.507 -12.488 10.129 1.00 86.50 103 THR A N 1
ATOM 751 C CA . THR A 1 103 ? -7.749 -13.239 9.752 1.00 86.50 103 THR A CA 1
ATOM 752 C C . THR A 1 103 ? -8.401 -14.118 10.834 1.00 86.50 103 THR A C 1
ATOM 754 O O . THR A 1 103 ? -7.735 -14.937 11.454 1.00 86.50 103 THR A O 1
ATOM 757 N N . VAL A 1 104 ? -9.739 -14.056 10.928 1.00 84.25 104 VAL A N 1
ATOM 758 C CA . VAL A 1 104 ? -10.651 -15.087 11.467 1.00 84.25 104 VAL A CA 1
ATOM 759 C C . VAL A 1 104 ? -11.278 -15.877 10.313 1.00 84.25 104 VAL A C 1
ATOM 761 O O . VAL A 1 104 ? -11.704 -15.294 9.314 1.00 84.25 104 VAL A O 1
ATOM 764 N N . SER A 1 105 ? -11.393 -17.203 10.427 1.00 85.19 105 SER A N 1
ATOM 765 C CA . SER A 1 105 ? -12.068 -18.013 9.402 1.00 85.19 105 SER A CA 1
ATOM 766 C C . SER A 1 105 ? -12.566 -19.369 9.890 1.00 85.19 105 SER A C 1
ATOM 768 O O . SER A 1 105 ? -11.915 -19.986 10.726 1.00 85.19 105 SER A O 1
ATOM 770 N N . GLY A 1 106 ? -13.640 -19.881 9.284 1.00 84.38 106 GLY A N 1
ATOM 771 C CA . GLY A 1 106 ? -14.197 -21.199 9.616 1.00 84.38 106 GLY A CA 1
ATOM 772 C C . GLY A 1 106 ? -15.116 -21.120 10.831 1.00 84.38 106 GLY A C 1
ATOM 773 O O . GLY A 1 106 ? -15.701 -20.073 11.069 1.00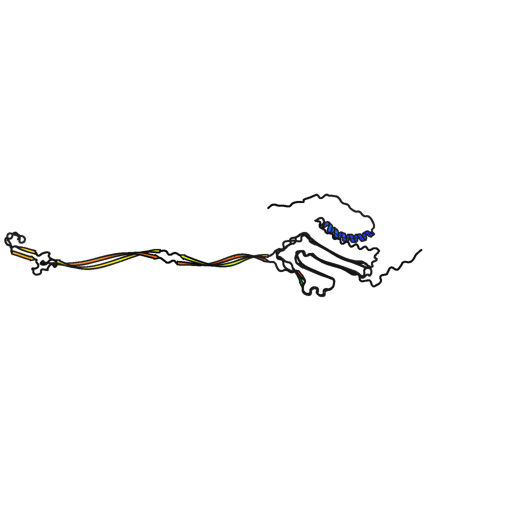 84.38 106 GLY A O 1
ATOM 774 N N . GLU A 1 107 ? -15.252 -22.196 11.603 1.00 86.81 107 GLU A N 1
ATOM 775 C CA . GLU A 1 107 ? -16.221 -22.294 12.713 1.00 86.81 107 GLU A CA 1
ATOM 776 C C . GLU A 1 107 ? -15.711 -21.703 14.052 1.00 86.81 107 GLU A C 1
ATOM 778 O O . GLU A 1 107 ? -16.074 -22.165 15.133 1.00 86.81 107 GLU A O 1
ATOM 783 N N . VAL A 1 108 ? -14.833 -20.692 14.008 1.00 79.88 108 VAL A N 1
ATOM 784 C CA . VAL A 1 108 ? -14.212 -20.082 15.204 1.00 79.88 108 VAL A CA 1
ATOM 785 C C . VAL A 1 108 ? -15.283 -19.535 16.150 1.00 79.88 108 VAL A C 1
ATOM 787 O O . VAL A 1 108 ? -16.033 -18.647 15.766 1.00 79.88 108 VAL A O 1
ATOM 790 N N . LEU A 1 109 ? -15.330 -20.026 17.395 1.00 81.00 109 LEU A N 1
ATOM 791 C CA . LEU A 1 109 ? -16.309 -19.625 18.425 1.00 81.00 109 LEU A CA 1
ATOM 792 C C . LEU A 1 109 ? -17.786 -19.854 18.039 1.00 81.00 109 LEU A C 1
ATOM 794 O O . LEU A 1 109 ? -18.687 -19.264 18.637 1.00 81.00 109 LEU A O 1
ATOM 798 N N . LYS A 1 110 ? -18.052 -20.736 17.068 1.00 85.19 110 LYS A N 1
ATOM 799 C CA . LYS A 1 110 ? -19.406 -21.198 16.754 1.00 85.19 110 LYS A CA 1
ATOM 800 C C . LYS A 1 110 ? -20.021 -21.897 17.975 1.00 85.19 110 LYS A C 1
ATOM 802 O O . LYS A 1 110 ? -19.420 -22.820 18.520 1.00 85.19 110 LYS A O 1
ATOM 807 N N . GLY A 1 111 ? -21.205 -21.464 18.401 1.00 84.56 111 GLY A N 1
ATOM 808 C CA . GLY A 1 111 ? -21.919 -22.009 19.562 1.00 84.56 111 GLY A CA 1
ATOM 809 C C . GLY A 1 111 ? -21.323 -21.664 20.934 1.00 84.56 111 GLY A C 1
ATOM 810 O O . GLY A 1 111 ? -21.733 -22.261 21.927 1.00 84.56 111 GLY A O 1
ATOM 811 N N . ALA A 1 112 ? -20.342 -20.757 21.020 1.00 82.75 112 ALA A N 1
ATOM 812 C CA . ALA A 1 112 ? -19.765 -20.349 22.303 1.00 82.75 112 ALA A CA 1
ATOM 813 C C . ALA A 1 112 ? -20.725 -19.432 23.089 1.00 82.75 112 ALA A C 1
ATOM 815 O O . ALA A 1 112 ? -21.487 -18.677 22.491 1.00 82.75 112 ALA A O 1
ATOM 816 N N . ALA A 1 113 ? -20.671 -19.460 24.425 1.00 84.44 113 ALA A N 1
ATOM 817 C CA . ALA A 1 113 ? -21.564 -18.665 25.271 1.00 84.44 113 ALA A CA 1
ATOM 818 C C . ALA A 1 113 ? -20.835 -17.879 26.378 1.00 84.44 113 ALA A C 1
ATOM 820 O O . ALA A 1 113 ? -19.790 -18.309 26.870 1.00 84.44 113 ALA A O 1
ATOM 821 N N . GLY A 1 114 ? -21.414 -16.747 26.793 1.00 78.06 114 GLY A N 1
ATOM 822 C CA . GLY A 1 114 ? -20.948 -15.904 27.901 1.00 78.06 114 GLY A CA 1
ATOM 823 C C . GLY A 1 114 ? -20.328 -14.567 27.471 1.00 78.06 114 GLY A C 1
ATOM 824 O O . GLY A 1 114 ? -20.673 -14.006 26.433 1.00 78.06 114 GLY A O 1
ATOM 825 N N . ASN A 1 115 ? -19.421 -14.034 28.296 1.00 75.56 115 ASN A N 1
ATOM 826 C CA . ASN A 1 115 ? -18.677 -12.803 28.008 1.00 75.56 115 ASN A CA 1
ATOM 827 C C . ASN A 1 115 ? -17.454 -13.147 27.142 1.00 75.56 115 ASN A C 1
ATOM 829 O O . ASN A 1 115 ? -16.423 -13.575 27.659 1.00 75.56 115 ASN A O 1
ATOM 833 N N . ILE A 1 116 ? -17.584 -13.005 25.826 1.00 80.75 116 ILE A N 1
ATOM 834 C CA . ILE A 1 116 ? -16.606 -13.459 24.832 1.00 80.75 116 ILE A CA 1
ATOM 835 C C . ILE A 1 116 ? -15.910 -12.239 24.240 1.00 80.75 116 ILE A C 1
ATOM 837 O O . ILE A 1 116 ? -16.535 -11.453 23.542 1.00 80.75 116 ILE A O 1
ATOM 841 N N . GLY A 1 117 ? -14.611 -12.086 24.491 1.00 78.25 117 GLY A N 1
ATOM 842 C CA . GLY A 1 117 ? -13.797 -11.030 23.891 1.00 78.25 117 GLY A CA 1
ATOM 843 C C . GLY A 1 117 ? -12.753 -11.598 22.934 1.00 78.25 117 GLY A C 1
ATOM 844 O O . GLY A 1 117 ? -11.985 -12.480 23.309 1.00 78.25 117 GLY A O 1
ATOM 845 N N . VAL A 1 118 ? -12.658 -11.044 21.724 1.00 77.44 118 VAL A N 1
ATOM 846 C CA . VAL A 1 118 ? -11.679 -11.437 20.698 1.00 77.44 118 VAL A CA 1
ATOM 847 C C . VAL A 1 118 ? -10.946 -10.207 20.157 1.00 77.44 118 VAL A C 1
ATOM 849 O O . VAL A 1 118 ? -11.577 -9.317 19.603 1.00 77.44 118 VAL A O 1
ATOM 852 N N . ASN A 1 119 ? -9.616 -10.173 20.280 1.00 77.31 119 ASN A N 1
ATOM 853 C CA . ASN A 1 119 ? -8.746 -9.132 19.717 1.00 77.31 119 ASN A CA 1
ATOM 854 C C . ASN A 1 119 ? -7.730 -9.762 18.759 1.00 77.31 119 ASN A C 1
ATOM 856 O O . ASN A 1 119 ? -7.033 -10.703 19.135 1.00 77.31 119 ASN A O 1
ATOM 860 N N . ILE A 1 120 ? -7.647 -9.243 17.536 1.00 79.56 120 ILE A N 1
ATOM 861 C CA . ILE A 1 120 ? -6.740 -9.678 16.467 1.00 79.56 120 ILE A CA 1
ATOM 862 C C . ILE A 1 120 ? -6.221 -8.427 15.751 1.00 79.56 120 ILE A C 1
ATOM 864 O O . ILE A 1 120 ? -7.006 -7.536 15.445 1.00 79.56 120 ILE A O 1
ATOM 868 N N . ALA A 1 121 ? -4.926 -8.350 15.448 1.00 75.81 121 ALA A N 1
ATOM 869 C CA . ALA A 1 121 ? -4.322 -7.217 14.744 1.00 75.81 121 ALA A CA 1
ATOM 870 C C . ALA A 1 121 ? -3.177 -7.662 13.813 1.00 75.81 121 ALA A C 1
ATOM 872 O O . ALA A 1 121 ? -2.638 -8.756 13.968 1.00 75.81 121 ALA A O 1
ATOM 873 N N . ALA A 1 122 ? -2.775 -6.789 12.888 1.00 69.06 122 ALA A N 1
ATOM 874 C CA . ALA A 1 122 ? -1.503 -6.838 12.152 1.00 69.06 122 ALA A CA 1
ATOM 875 C C . ALA A 1 122 ? -1.020 -5.407 11.878 1.00 69.06 122 ALA A C 1
ATOM 877 O O . ALA A 1 122 ? -1.833 -4.496 11.920 1.00 69.06 122 ALA A O 1
ATOM 878 N N . GLY A 1 123 ? 0.256 -5.201 11.549 1.00 69.88 123 GLY A N 1
ATOM 879 C CA . GLY A 1 123 ? 0.840 -3.861 11.373 1.00 69.88 123 GLY A CA 1
ATOM 880 C C . GLY A 1 123 ? 1.070 -3.110 12.692 1.00 69.88 123 GLY A C 1
ATOM 881 O O . GLY A 1 123 ? 0.913 -3.672 13.781 1.00 69.88 123 GLY A O 1
ATOM 882 N N . ASP A 1 124 ? 1.491 -1.854 12.587 1.00 61.28 124 ASP A N 1
ATOM 883 C CA . ASP A 1 124 ? 2.102 -1.115 13.697 1.00 61.28 124 ASP A CA 1
ATOM 884 C C . ASP A 1 124 ? 1.093 -0.480 14.680 1.00 61.28 124 ASP A C 1
ATOM 886 O O . ASP A 1 124 ? -0.082 -0.322 14.375 1.00 61.28 124 ASP A O 1
ATOM 890 N N . PHE A 1 125 ? 1.553 -0.037 15.858 1.00 64.44 125 PHE A N 1
ATOM 891 C CA . PHE A 1 125 ? 0.848 0.889 16.778 1.00 64.44 125 PHE A CA 1
ATOM 892 C C . PHE A 1 125 ? -0.648 0.600 17.085 1.00 64.44 125 PHE A C 1
ATOM 894 O O . PHE A 1 125 ? -1.437 1.508 17.356 1.00 64.44 125 PHE A O 1
ATOM 901 N N . ASN A 1 126 ? -1.055 -0.668 17.060 1.00 69.56 126 ASN A N 1
ATOM 902 C CA . ASN A 1 126 ? -2.447 -1.081 17.232 1.00 69.56 126 ASN A CA 1
ATOM 903 C C . ASN A 1 126 ? -2.866 -1.126 18.709 1.00 69.56 126 ASN A C 1
ATOM 905 O O . ASN A 1 126 ? -2.572 -2.083 19.425 1.00 69.56 126 ASN A O 1
ATOM 909 N N . ALA A 1 127 ? -3.584 -0.103 19.171 1.00 67.38 127 ALA A N 1
ATOM 910 C CA . ALA A 1 127 ? -4.057 0.012 20.549 1.00 67.38 127 ALA A CA 1
ATOM 911 C C . ALA A 1 127 ? -5.419 -0.666 20.757 1.00 67.38 127 ALA A C 1
ATOM 913 O O . ALA A 1 127 ? -6.434 -0.010 20.983 1.00 67.38 127 ALA A O 1
ATOM 914 N N . GLN A 1 128 ? -5.474 -1.991 20.657 1.00 70.88 128 GLN A N 1
ATOM 915 C CA . GLN A 1 128 ? -6.711 -2.713 20.960 1.00 70.88 128 GLN A CA 1
ATOM 916 C C . GLN A 1 128 ? -6.959 -2.813 22.473 1.00 70.88 128 GLN A C 1
ATOM 918 O O . GLN A 1 128 ? -6.019 -2.890 23.268 1.00 70.88 128 GLN A O 1
ATOM 923 N N . SER A 1 129 ? -8.228 -2.850 22.879 1.00 74.31 129 SER A N 1
ATOM 924 C CA . SER A 1 129 ? -8.630 -3.161 24.252 1.00 74.31 129 SER A CA 1
ATOM 925 C C . SER A 1 129 ? -10.039 -3.745 24.324 1.00 74.31 129 SER A C 1
ATOM 927 O O . SER A 1 129 ? -10.876 -3.504 23.453 1.00 74.31 129 SER A O 1
ATOM 929 N N . GLN A 1 130 ? -10.298 -4.530 25.369 1.00 74.94 130 GLN A N 1
ATOM 930 C CA . GLN A 1 130 ? -11.641 -4.973 25.725 1.00 74.94 130 GLN A CA 1
ATOM 931 C C . GLN A 1 130 ? -11.853 -4.784 27.221 1.00 74.94 130 GLN A C 1
ATOM 933 O O . GLN A 1 130 ? -11.076 -5.290 28.028 1.00 74.94 130 GLN A O 1
ATOM 938 N N . VAL A 1 131 ? -12.884 -4.022 27.579 1.00 77.81 131 VAL A N 1
ATOM 939 C CA . VAL A 1 131 ? -13.111 -3.544 28.946 1.00 77.81 131 VAL A CA 1
ATOM 940 C C . VAL A 1 131 ? -14.471 -4.045 29.406 1.00 77.81 131 VAL A C 1
ATOM 942 O O . VAL A 1 131 ? -15.499 -3.665 28.851 1.00 77.81 131 VAL A O 1
ATOM 945 N N . VAL A 1 132 ? -14.474 -4.949 30.382 1.00 80.88 132 VAL A N 1
ATOM 946 C CA . VAL A 1 132 ? -15.691 -5.607 30.862 1.00 80.88 132 VAL A CA 1
ATOM 947 C C . VAL A 1 132 ? -15.843 -5.356 32.356 1.00 80.88 132 VAL A C 1
ATOM 949 O O . VAL A 1 132 ? -15.006 -5.785 33.145 1.00 80.88 132 VAL A O 1
ATOM 952 N N . ALA A 1 133 ? -16.931 -4.688 32.733 1.00 82.62 133 ALA A N 1
ATOM 953 C CA . ALA A 1 133 ? -17.366 -4.525 34.113 1.00 82.62 133 ALA A CA 1
ATOM 954 C C . ALA A 1 133 ? -18.724 -5.216 34.276 1.00 82.62 133 ALA A C 1
ATOM 956 O O . ALA A 1 133 ? -19.704 -4.819 33.651 1.00 82.62 133 ALA A O 1
ATOM 957 N N . VAL A 1 134 ? -18.803 -6.250 35.112 1.00 82.56 134 VAL A N 1
ATOM 958 C CA . VAL A 1 134 ? -20.077 -6.896 35.463 1.00 82.56 134 VAL A CA 1
ATOM 959 C C . VAL A 1 134 ? -20.216 -6.948 36.977 1.00 82.56 134 VAL A C 1
ATOM 961 O O . VAL A 1 134 ? -19.320 -7.441 37.662 1.00 82.56 134 VAL A O 1
ATOM 964 N N . ALA A 1 135 ? -21.330 -6.428 37.489 1.00 83.00 135 ALA A N 1
ATOM 965 C CA . ALA A 1 135 ? -21.712 -6.482 38.896 1.00 83.00 135 ALA A CA 1
ATOM 966 C C . ALA A 1 135 ? -23.026 -7.263 39.030 1.00 83.00 135 ALA A C 1
ATOM 968 O O . ALA A 1 135 ? -24.096 -6.761 38.681 1.00 83.00 135 ALA A O 1
ATOM 969 N N . ALA A 1 136 ? -22.938 -8.496 39.529 1.00 82.75 136 ALA A N 1
ATOM 970 C CA . ALA A 1 136 ? -24.095 -9.333 39.827 1.00 82.75 136 ALA A CA 1
ATOM 971 C C . ALA A 1 136 ? -24.291 -9.450 41.344 1.00 82.75 136 ALA A C 1
ATOM 973 O O . ALA A 1 136 ? -23.325 -9.692 42.068 1.00 82.75 136 ALA A O 1
ATOM 974 N N . SER A 1 137 ? -25.523 -9.278 41.819 1.00 78.12 137 SER A N 1
ATOM 975 C CA . SER A 1 137 ? -25.870 -9.401 43.239 1.00 78.12 137 SER A CA 1
ATOM 976 C C . SER A 1 137 ? -27.140 -10.223 43.411 1.00 78.12 137 SER A C 1
ATOM 978 O O . SER A 1 137 ? -28.034 -10.166 42.572 1.00 78.12 137 SER A O 1
ATOM 980 N N . GLU A 1 138 ? -27.225 -10.963 44.513 1.00 76.38 138 GLU A N 1
ATOM 981 C CA . GLU A 1 138 ? -28.358 -11.847 44.829 1.00 76.38 138 GLU A CA 1
ATOM 982 C C . GLU A 1 138 ? -29.204 -11.320 46.006 1.00 76.38 138 GLU A C 1
ATOM 984 O O . GLU A 1 138 ? -30.248 -11.884 46.316 1.00 76.38 138 GLU A O 1
ATOM 989 N N . GLN A 1 139 ? -28.781 -10.227 46.657 1.00 75.88 139 GLN A N 1
ATOM 990 C CA . GLN A 1 139 ? -29.476 -9.635 47.809 1.00 75.88 139 GLN A CA 1
ATOM 991 C C . GLN A 1 139 ? -30.601 -8.695 47.358 1.00 75.88 139 GLN A C 1
ATOM 993 O O . GLN A 1 139 ? -30.335 -7.772 46.590 1.00 75.88 139 GLN A O 1
ATOM 998 N N . GLU A 1 140 ? -31.823 -8.882 47.873 1.00 69.88 140 GLU A N 1
ATOM 999 C CA . GLU A 1 140 ? -33.064 -8.229 47.397 1.00 69.88 140 GLU A CA 1
ATOM 1000 C C . GLU A 1 140 ? -33.150 -6.705 47.617 1.00 69.88 140 GLU A C 1
ATOM 1002 O O . GLU A 1 140 ? -33.988 -6.037 47.006 1.00 69.88 140 GLU A O 1
ATOM 1007 N N . ARG A 1 141 ? -32.294 -6.130 48.473 1.00 70.56 141 ARG A N 1
ATOM 1008 C CA . ARG A 1 141 ? -32.101 -4.674 48.601 1.00 70.56 141 ARG A CA 1
ATOM 1009 C C . ARG A 1 141 ? -30.660 -4.255 48.296 1.00 70.56 141 ARG A C 1
ATOM 1011 O O . ARG A 1 141 ? -30.148 -3.329 48.909 1.00 70.56 141 ARG A O 1
ATOM 1018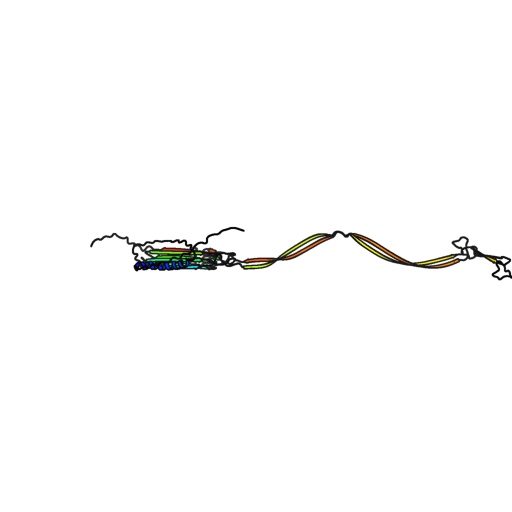 N N . SER A 1 142 ? -29.978 -4.927 47.373 1.00 74.25 142 SER A N 1
ATOM 1019 C CA . SER A 1 142 ? -28.603 -4.565 46.991 1.00 74.25 142 SER A CA 1
ATOM 1020 C C . SER A 1 142 ? -28.491 -3.182 46.324 1.00 74.25 142 SER A C 1
ATOM 1022 O O . SER A 1 142 ? -29.464 -2.634 45.798 1.00 74.25 142 SER A O 1
ATOM 1024 N N . MET A 1 143 ? -27.272 -2.637 46.292 1.00 78.38 143 MET A N 1
ATOM 1025 C CA . MET A 1 143 ? -26.827 -1.674 45.280 1.00 78.38 143 MET A CA 1
ATOM 1026 C C . MET A 1 143 ? -25.888 -2.391 44.308 1.00 78.38 143 MET A C 1
ATOM 1028 O O . MET A 1 143 ? -24.907 -2.998 44.742 1.00 78.38 143 MET A O 1
ATOM 1032 N N . ALA A 1 144 ? -26.153 -2.303 43.005 1.00 80.75 144 ALA A N 1
ATOM 1033 C CA . ALA A 1 144 ? -25.283 -2.844 41.965 1.00 80.75 144 ALA A CA 1
ATOM 1034 C C . ALA A 1 144 ? -24.733 -1.721 41.080 1.00 80.75 144 ALA A C 1
ATOM 1036 O O . ALA A 1 144 ? -25.471 -0.852 40.617 1.00 80.75 144 ALA A O 1
ATOM 1037 N N . GLU A 1 145 ? -23.428 -1.732 40.828 1.00 80.56 145 GLU A N 1
ATOM 1038 C CA . GLU A 1 145 ? -22.758 -0.680 40.067 1.00 80.56 145 GLU A CA 1
ATOM 1039 C C . GLU A 1 145 ? -21.649 -1.275 39.192 1.00 80.56 145 GLU A C 1
ATOM 1041 O O . GLU A 1 145 ? -20.690 -1.858 39.697 1.00 80.56 145 GLU A O 1
ATOM 1046 N N . ALA A 1 146 ? -21.779 -1.128 37.873 1.00 80.81 146 ALA A N 1
ATOM 1047 C CA . ALA A 1 146 ? -20.814 -1.598 36.886 1.00 80.81 146 ALA A CA 1
ATOM 1048 C C . ALA A 1 146 ? -20.340 -0.423 36.029 1.00 80.81 146 ALA A C 1
ATOM 1050 O O . ALA A 1 146 ? -21.088 0.101 35.206 1.00 80.81 146 ALA A O 1
ATOM 1051 N N . LYS A 1 147 ? -19.090 -0.001 36.208 1.00 78.62 147 LYS A N 1
ATOM 1052 C CA . LYS A 1 147 ? -18.497 1.134 35.498 1.00 78.62 147 LYS A CA 1
ATOM 1053 C C . LYS A 1 147 ? -17.327 0.664 34.638 1.00 78.62 147 LYS A C 1
ATOM 1055 O O . LYS A 1 147 ? -16.328 0.167 35.147 1.00 78.62 147 LYS A O 1
ATOM 1060 N N . SER A 1 148 ? -17.455 0.844 33.330 1.00 78.69 148 SER A N 1
ATOM 1061 C CA . SER A 1 148 ? -16.406 0.632 32.338 1.00 78.69 148 SER A CA 1
ATOM 1062 C C . SER A 1 148 ? -15.961 1.984 31.787 1.00 78.69 148 SER A C 1
ATOM 1064 O O . SER A 1 148 ? -16.778 2.756 31.285 1.00 78.69 148 SER A O 1
ATOM 1066 N N . PHE A 1 149 ? -14.664 2.262 31.836 1.00 75.44 149 PHE A N 1
ATOM 1067 C CA . PHE A 1 149 ? -14.050 3.476 31.302 1.00 75.44 149 PHE A CA 1
ATOM 1068 C C . PHE A 1 149 ? -12.906 3.114 30.355 1.00 75.44 149 PHE A C 1
ATOM 1070 O O . PHE A 1 149 ? -12.113 2.219 30.648 1.00 75.44 149 PHE A O 1
ATOM 1077 N N . SER A 1 150 ? -12.742 3.850 29.257 1.00 75.00 150 SER A N 1
ATOM 1078 C CA . SER A 1 150 ? -11.498 3.800 28.492 1.00 75.00 150 SER A CA 1
ATOM 1079 C C . SER A 1 150 ? -11.117 5.134 27.871 1.00 75.00 150 SER A C 1
ATOM 1081 O O . SER A 1 150 ? -11.937 5.782 27.227 1.00 75.00 150 SER A O 1
ATOM 1083 N N . VAL A 1 151 ? -9.848 5.519 28.007 1.00 71.00 151 VAL A N 1
ATOM 1084 C CA . VAL A 1 151 ? -9.275 6.720 27.393 1.00 71.00 151 VAL A CA 1
ATOM 1085 C C . VAL A 1 151 ? -8.132 6.312 26.458 1.00 71.00 151 VAL A C 1
ATOM 1087 O O . VAL A 1 151 ? -6.993 6.180 26.893 1.00 71.00 151 VAL A O 1
ATOM 1090 N N . GLN A 1 152 ? -8.419 6.102 25.169 1.00 69.25 152 GLN A N 1
ATOM 1091 C CA . GLN A 1 152 ? -7.408 5.756 24.157 1.00 69.25 152 GLN A CA 1
ATOM 1092 C C . GLN A 1 152 ? -6.965 6.994 23.365 1.00 69.25 152 GLN A C 1
ATOM 1094 O O . GLN A 1 152 ? -7.526 7.299 22.313 1.00 69.25 152 GLN A O 1
ATOM 1099 N N . LYS A 1 153 ? -5.958 7.730 23.838 1.00 70.06 153 LYS A N 1
ATOM 1100 C CA . LYS A 1 153 ? -5.363 8.823 23.052 1.00 70.06 153 LYS A CA 1
ATOM 1101 C C . LYS A 1 153 ? -4.194 8.302 22.214 1.00 70.06 153 LYS A C 1
ATOM 1103 O O . LYS A 1 153 ? -3.419 7.471 22.663 1.00 70.06 153 LYS A O 1
ATOM 1108 N N . ALA A 1 154 ? -3.993 8.875 21.045 1.00 68.69 154 ALA A N 1
ATOM 1109 C CA . ALA A 1 154 ? -2.805 8.768 20.214 1.00 68.69 154 ALA A CA 1
ATOM 1110 C C . ALA A 1 154 ? -2.423 10.182 19.755 1.00 68.69 154 ALA A C 1
ATOM 1112 O O . ALA A 1 154 ? -3.284 11.065 19.681 1.00 68.69 154 ALA A O 1
ATOM 1113 N N . MET A 1 155 ? -1.138 10.445 19.537 1.00 66.25 155 MET A N 1
ATOM 1114 C CA . MET A 1 155 ? -0.622 11.727 19.071 1.00 66.25 155 MET A CA 1
ATOM 1115 C C . MET A 1 155 ? 0.597 11.477 18.157 1.00 66.25 155 MET A C 1
ATOM 1117 O O . MET A 1 155 ? 1.486 10.679 18.415 1.00 66.25 155 MET A O 1
ATOM 1121 N N . PHE A 1 156 ? 0.620 12.202 17.058 1.00 62.25 156 PHE A N 1
ATOM 1122 C CA . PHE A 1 156 ? 1.467 12.135 15.878 1.00 62.25 156 PHE A CA 1
ATOM 1123 C C . PHE 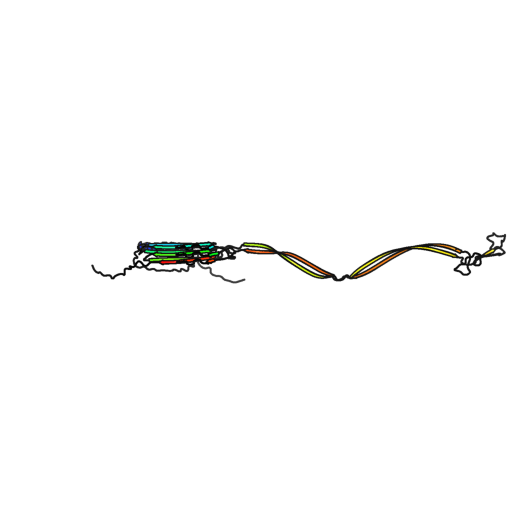A 1 156 ? 1.546 10.766 15.101 1.00 62.25 156 PHE A C 1
ATOM 1125 O O . PHE A 1 156 ? 1.041 10.710 13.987 1.00 62.25 156 PHE A O 1
ATOM 1132 N N . ASN A 1 157 ? 2.077 9.633 15.619 1.00 62.00 157 ASN A N 1
ATOM 1133 C CA . ASN A 1 157 ? 1.977 8.250 15.029 1.00 62.00 157 ASN A CA 1
ATOM 1134 C C . ASN A 1 157 ? 2.582 7.851 13.580 1.00 62.00 157 ASN A C 1
ATOM 1136 O O . ASN A 1 157 ? 1.786 7.892 12.662 1.00 62.00 157 ASN A O 1
ATOM 1140 N N . SER A 1 158 ? 3.894 7.449 13.326 1.00 69.56 158 SER A N 1
ATOM 1141 C CA . SER A 1 158 ? 4.927 7.816 12.211 1.00 69.56 158 SER A CA 1
ATOM 1142 C C . SER A 1 158 ? 5.365 6.973 10.945 1.00 69.56 158 SER A C 1
ATOM 1144 O O . SER A 1 158 ? 5.238 5.753 10.941 1.00 69.56 158 SER A O 1
ATOM 1146 N N . ALA A 1 159 ? 5.969 7.660 9.910 1.00 69.94 159 ALA A N 1
ATOM 1147 C CA . ALA A 1 159 ? 6.999 7.326 8.844 1.00 69.94 159 ALA A CA 1
ATOM 1148 C C . ALA A 1 159 ? 6.751 7.687 7.294 1.00 69.94 159 ALA A C 1
ATOM 1150 O O . ALA A 1 159 ? 6.227 8.764 7.036 1.00 69.94 159 ALA A O 1
ATOM 1151 N N . CYS A 1 160 ? 7.149 6.918 6.236 1.00 71.25 160 CYS A N 1
ATOM 1152 C CA . CYS A 1 160 ? 6.670 7.063 4.803 1.00 71.25 160 CYS A CA 1
ATOM 1153 C C . CYS A 1 160 ? 6.215 5.745 4.062 1.00 71.25 160 CYS A C 1
ATOM 1155 O O . CYS A 1 160 ? 7.033 4.852 3.839 1.00 71.25 160 CYS A O 1
ATOM 1157 N N . ASN A 1 161 ? 4.915 5.542 3.755 1.00 71.06 161 ASN A N 1
ATOM 1158 C CA . ASN A 1 161 ? 4.274 4.226 3.476 1.00 71.06 161 ASN A CA 1
ATOM 1159 C C . ASN A 1 161 ? 4.257 3.839 1.999 1.00 71.06 161 ASN A C 1
ATOM 1161 O O . ASN A 1 161 ? 3.256 3.322 1.531 1.00 71.06 161 ASN A O 1
ATOM 1165 N N . GLU A 1 162 ? 5.323 4.110 1.257 1.00 76.00 162 GLU A N 1
ATOM 1166 C CA . GLU A 1 162 ? 5.305 4.082 -0.209 1.00 76.00 162 GLU A CA 1
ATOM 1167 C C . GLU A 1 162 ? 5.151 2.688 -0.882 1.00 76.00 162 GLU A C 1
ATOM 1169 O O . GLU A 1 162 ? 5.102 2.635 -2.104 1.00 76.00 162 GLU A O 1
ATOM 1174 N N . GLY A 1 163 ? 5.029 1.564 -0.147 1.00 71.19 163 GLY A N 1
ATOM 1175 C CA . GLY A 1 163 ? 4.730 0.262 -0.775 1.00 71.19 163 GLY A CA 1
ATOM 1176 C C . GLY A 1 163 ? 4.291 -0.960 0.048 1.00 71.19 163 GLY A C 1
ATOM 1177 O O . GLY A 1 163 ? 3.700 -1.873 -0.523 1.00 71.19 163 GLY A O 1
ATOM 1178 N N . VAL A 1 164 ? 4.550 -1.035 1.359 1.00 72.31 164 VAL A N 1
ATOM 1179 C CA . VAL A 1 164 ? 4.167 -2.220 2.177 1.00 72.31 164 VAL A CA 1
ATOM 1180 C C . VAL A 1 164 ? 2.744 -2.067 2.767 1.00 72.31 164 VAL A C 1
ATOM 1182 O O . VAL A 1 164 ? 1.944 -1.272 2.272 1.00 72.31 164 VAL A O 1
ATOM 1185 N N . THR A 1 165 ? 2.352 -2.904 3.743 1.00 80.94 165 THR A N 1
ATOM 1186 C CA . THR A 1 165 ? 1.106 -3.658 3.549 1.00 80.94 165 THR A CA 1
ATOM 1187 C C . THR A 1 165 ? 0.125 -3.845 4.731 1.00 80.94 165 THR A C 1
ATOM 1189 O O . THR A 1 165 ? 0.572 -4.201 5.818 1.00 80.94 165 THR A O 1
ATOM 1192 N N . ASN A 1 166 ? -1.207 -3.727 4.508 1.00 79.38 166 ASN A N 1
ATOM 1193 C CA . ASN A 1 166 ? -2.267 -3.893 5.542 1.00 79.38 166 ASN A CA 1
ATOM 1194 C C . ASN A 1 166 ? -3.671 -4.504 5.147 1.00 79.38 166 ASN A C 1
ATOM 1196 O O . ASN A 1 166 ? -4.502 -3.801 4.566 1.00 79.38 166 ASN A O 1
ATOM 1200 N N . LYS A 1 167 ? -4.038 -5.742 5.578 1.00 81.88 167 LYS A N 1
ATOM 1201 C CA . LYS A 1 167 ? -5.442 -6.294 5.545 1.00 81.88 167 LYS A CA 1
ATOM 1202 C C . LYS A 1 167 ? -5.963 -7.049 6.782 1.00 81.88 167 LYS A C 1
ATOM 1204 O O . LYS A 1 167 ? -5.172 -7.685 7.446 1.00 81.88 167 LYS A O 1
ATOM 1209 N N . ALA A 1 168 ? -7.283 -7.110 7.018 1.00 86.62 168 ALA A N 1
ATOM 1210 C CA . ALA A 1 168 ? -7.964 -7.866 8.091 1.00 86.62 168 ALA A CA 1
ATOM 1211 C C . ALA A 1 168 ? -9.183 -8.664 7.564 1.00 86.62 168 ALA A C 1
ATOM 1213 O O . ALA A 1 168 ? -9.941 -8.131 6.768 1.00 86.62 168 ALA A O 1
ATOM 1214 N N . LEU A 1 169 ? -9.460 -9.895 8.010 1.00 86.56 169 LEU A N 1
ATOM 1215 C CA . LEU A 1 169 ? -10.614 -10.692 7.548 1.00 86.56 169 LEU A CA 1
ATOM 1216 C C . LEU A 1 169 ? -11.384 -11.382 8.687 1.00 86.56 169 LEU A C 1
ATOM 1218 O O . LEU A 1 169 ? -10.796 -11.821 9.667 1.00 86.56 169 LEU A O 1
ATOM 1222 N N . ALA A 1 170 ? -12.673 -11.620 8.459 1.00 85.69 170 ALA A N 1
ATOM 1223 C CA . ALA A 1 170 ? -13.531 -12.587 9.134 1.00 85.69 170 ALA A CA 1
ATOM 1224 C C . ALA A 1 170 ? -14.424 -13.285 8.092 1.00 85.69 170 ALA A C 1
ATOM 1226 O O . ALA A 1 170 ? -15.059 -12.629 7.258 1.00 85.69 170 ALA A O 1
ATOM 1227 N N . LYS A 1 171 ? -14.438 -14.622 8.086 1.00 86.00 171 LYS A N 1
ATOM 1228 C CA . LYS A 1 171 ? -15.111 -15.433 7.051 1.00 86.00 171 LYS A CA 1
ATOM 1229 C C . LYS A 1 171 ? -15.546 -16.815 7.552 1.00 86.00 171 LYS A C 1
ATOM 1231 O O . LYS A 1 171 ? -15.162 -17.245 8.635 1.00 86.00 171 LYS A O 1
ATOM 1236 N N . GLY A 1 172 ? -16.297 -17.548 6.734 1.00 84.94 172 GLY A N 1
ATOM 1237 C CA . GLY A 1 172 ? -16.888 -18.830 7.129 1.00 84.94 172 GLY A CA 1
ATOM 1238 C C . GLY A 1 172 ? -18.014 -18.647 8.146 1.00 84.94 172 GLY A C 1
ATOM 1239 O O . GLY A 1 172 ? -18.919 -17.852 7.916 1.00 84.94 172 GLY A O 1
ATOM 1240 N N . ASP A 1 173 ? -17.939 -19.366 9.261 1.00 85.94 173 ASP A N 1
ATOM 1241 C CA . ASP A 1 173 ? -19.035 -19.556 10.219 1.00 85.94 173 ASP A CA 1
ATOM 1242 C C . ASP A 1 173 ? -18.649 -19.066 11.626 1.00 85.94 173 ASP A C 1
ATOM 1244 O O . ASP A 1 173 ? -19.116 -19.584 12.641 1.00 85.94 173 ASP A O 1
ATOM 1248 N N . ALA A 1 174 ? -17.725 -18.106 11.702 1.00 82.19 174 ALA A N 1
ATOM 1249 C CA . ALA A 1 174 ? -17.173 -17.666 12.974 1.00 82.19 174 ALA A CA 1
ATOM 1250 C C . ALA A 1 174 ? -18.234 -16.924 13.793 1.00 82.19 174 ALA A C 1
ATOM 1252 O O . ALA A 1 174 ? -19.030 -16.169 13.241 1.00 82.19 174 ALA A O 1
ATOM 1253 N N . LEU A 1 175 ? -18.263 -17.127 15.107 1.00 82.88 175 LEU A N 1
ATOM 1254 C CA . LEU A 1 175 ? -19.282 -16.569 16.000 1.00 82.88 175 LEU A CA 1
ATOM 1255 C C . LEU A 1 175 ? -20.732 -16.934 15.589 1.00 82.88 175 LEU A C 1
ATOM 1257 O O . LEU A 1 175 ? -21.680 -16.279 16.011 1.00 82.88 175 LEU A O 1
ATOM 1261 N N . MET A 1 176 ? -20.942 -17.968 14.765 1.00 86.00 176 MET A N 1
ATOM 1262 C CA . MET A 1 176 ? -22.283 -18.466 14.440 1.00 86.00 176 MET A CA 1
ATOM 1263 C C . MET A 1 176 ? -22.916 -19.124 15.669 1.00 86.00 176 MET A C 1
ATOM 1265 O O . MET A 1 176 ? -22.301 -19.994 16.279 1.00 86.00 176 MET A O 1
ATOM 1269 N N . GLY A 1 177 ? -24.152 -18.777 16.023 1.00 85.12 177 GLY A N 1
ATOM 1270 C CA . GLY A 1 177 ? -24.820 -19.350 17.197 1.00 85.12 177 GLY A CA 1
ATOM 1271 C C . GLY A 1 177 ? -24.176 -18.956 18.532 1.00 85.12 177 GLY A C 1
ATOM 1272 O O . GLY A 1 177 ? -24.374 -19.657 19.519 1.00 85.12 177 GLY A O 1
ATOM 1273 N N . VAL A 1 178 ? -23.341 -17.911 18.553 1.00 86.31 178 VAL A N 1
ATOM 1274 C CA . VAL A 1 178 ? -22.698 -17.412 19.777 1.00 86.31 178 VAL A CA 1
ATOM 1275 C C . VAL A 1 178 ? -23.733 -16.690 20.652 1.00 86.31 178 VAL A C 1
ATOM 1277 O O . VAL A 1 178 ? -24.567 -15.974 20.105 1.00 86.31 178 VAL A O 1
ATOM 1280 N N . SER A 1 179 ? -23.706 -16.836 21.980 1.00 83.88 179 SER A N 1
ATOM 1281 C CA . SER A 1 179 ? -24.732 -16.235 22.854 1.00 83.88 179 SER A CA 1
ATOM 1282 C C . SER A 1 179 ? -24.176 -15.572 24.120 1.00 83.88 179 SER A C 1
ATOM 1284 O O . SER A 1 179 ? -23.522 -16.202 24.947 1.00 83.88 179 SER A O 1
ATOM 1286 N N . GLY A 1 180 ? -24.444 -14.277 24.311 1.00 79.62 180 GLY A N 1
ATOM 1287 C CA . GLY A 1 180 ? -24.012 -13.547 25.509 1.00 79.62 180 GLY A CA 1
ATOM 1288 C C . GLY A 1 180 ? -23.554 -12.125 25.216 1.00 79.62 180 GLY A C 1
ATOM 1289 O O . GLY A 1 180 ? -24.307 -11.349 24.643 1.00 79.62 180 GLY A O 1
ATOM 1290 N N . ASN A 1 181 ? -22.339 -11.771 25.637 1.00 77.44 181 ASN A N 1
ATOM 1291 C CA . ASN A 1 181 ? -21.758 -10.441 25.443 1.00 77.44 181 ASN A CA 1
ATOM 1292 C C . ASN A 1 181 ? -20.466 -10.584 24.632 1.00 77.44 181 ASN A C 1
ATOM 1294 O O . ASN A 1 181 ? -19.423 -10.944 25.177 1.00 77.44 181 ASN A O 1
ATOM 1298 N N . ILE A 1 182 ? -20.562 -10.366 23.321 1.00 83.38 182 ILE A N 1
ATOM 1299 C CA . ILE A 1 182 ? -19.529 -10.662 22.330 1.00 83.38 182 ILE A CA 1
ATOM 1300 C C . ILE A 1 182 ? -18.843 -9.376 21.868 1.00 83.38 182 ILE A C 1
ATOM 1302 O O . ILE A 1 182 ? -19.448 -8.545 21.194 1.00 83.38 182 ILE A O 1
ATOM 1306 N N . GLY A 1 183 ? -17.556 -9.256 22.176 1.00 83.19 183 GLY A N 1
ATOM 1307 C CA . GLY A 1 183 ? -16.624 -8.331 21.545 1.00 83.19 183 GLY A CA 1
ATOM 1308 C C . GLY A 1 183 ? -15.764 -9.045 20.499 1.00 83.19 183 GLY A C 1
ATOM 1309 O O . GLY A 1 183 ? -15.161 -10.081 20.781 1.00 83.19 183 GLY A O 1
ATOM 1310 N N . LEU A 1 184 ? -15.659 -8.472 19.301 1.00 82.56 184 LEU A N 1
ATOM 1311 C CA . LEU A 1 184 ? -14.645 -8.820 18.302 1.00 82.56 184 LEU A CA 1
ATOM 1312 C C . LEU A 1 184 ? -13.944 -7.544 17.814 1.00 82.56 184 LEU A C 1
ATOM 1314 O O . LEU A 1 184 ? -14.596 -6.545 17.530 1.00 82.56 184 LEU A O 1
ATOM 1318 N N . ASN A 1 185 ? -12.621 -7.578 17.711 1.00 83.31 185 ASN A N 1
ATOM 1319 C CA . ASN A 1 185 ? -11.772 -6.553 17.114 1.00 83.31 185 ASN A CA 1
ATOM 1320 C C . ASN A 1 185 ? -10.791 -7.250 16.158 1.00 83.31 185 ASN A C 1
ATOM 1322 O O . ASN A 1 185 ? -10.062 -8.147 16.584 1.00 83.31 185 ASN A O 1
ATOM 1326 N N . ILE A 1 186 ? -10.758 -6.859 14.882 1.00 84.00 186 ILE A N 1
ATOM 1327 C CA . ILE A 1 186 ? -9.800 -7.360 13.883 1.00 84.00 186 ILE A CA 1
ATOM 1328 C C . ILE A 1 186 ? -9.177 -6.176 13.134 1.00 84.00 186 ILE A C 1
ATOM 1330 O O . ILE A 1 186 ? -9.729 -5.707 12.143 1.00 84.00 186 ILE A O 1
ATOM 1334 N N . ALA A 1 187 ? -8.044 -5.675 13.614 1.00 83.12 187 ALA A N 1
ATOM 1335 C CA . ALA A 1 187 ? -7.261 -4.616 12.984 1.00 83.12 187 ALA A CA 1
ATOM 1336 C C . ALA A 1 187 ? -6.245 -5.170 11.972 1.00 83.12 187 ALA A C 1
ATOM 1338 O O . ALA A 1 187 ? -5.906 -6.356 11.990 1.00 83.12 187 ALA A O 1
ATOM 1339 N N . ALA A 1 188 ? -5.697 -4.288 11.135 1.00 81.31 188 ALA A N 1
ATOM 1340 C CA . ALA A 1 188 ? -4.526 -4.554 10.313 1.00 81.31 188 ALA A CA 1
ATOM 1341 C C . ALA A 1 188 ? -3.906 -3.272 9.756 1.00 81.31 188 ALA A C 1
ATOM 1343 O O . ALA A 1 188 ? -4.630 -2.350 9.398 1.00 81.31 188 ALA A O 1
ATOM 1344 N N . GLY A 1 189 ? -2.588 -3.244 9.596 1.00 76.19 189 GLY A N 1
ATOM 1345 C CA . GLY A 1 189 ? -1.850 -2.016 9.329 1.00 76.19 189 GLY A CA 1
ATOM 1346 C C . GLY A 1 189 ? -1.638 -1.187 10.580 1.00 76.19 189 GLY A C 1
ATOM 1347 O O . GLY A 1 189 ? -1.746 -1.678 11.701 1.00 76.19 189 GLY A O 1
ATOM 1348 N N . ASN A 1 190 ? -1.281 0.068 10.369 1.00 71.69 190 ASN A N 1
ATOM 1349 C CA . ASN A 1 190 ? -0.581 0.836 11.383 1.00 71.69 190 ASN A CA 1
ATOM 1350 C C . ASN A 1 190 ? -1.601 1.636 12.228 1.00 71.69 190 ASN A C 1
ATOM 1352 O O . ASN A 1 190 ? -2.650 2.016 11.732 1.00 71.69 190 ASN A O 1
ATOM 1356 N N . HIS A 1 191 ? -1.336 1.945 13.494 1.00 69.19 191 HIS A N 1
ATOM 1357 C CA . HIS A 1 191 ? -2.111 2.894 14.318 1.00 69.19 191 HIS A CA 1
ATOM 1358 C C . HIS A 1 191 ? -3.597 2.578 14.610 1.00 69.19 191 HIS A C 1
ATOM 1360 O O . HIS A 1 191 ? -4.394 3.497 14.820 1.00 69.19 191 HIS A O 1
ATOM 1366 N N . ASN A 1 192 ? -4.016 1.309 14.653 1.00 70.62 192 ASN A N 1
ATOM 1367 C CA . ASN A 1 192 ? -5.433 0.964 14.840 1.00 70.62 192 ASN A CA 1
ATOM 1368 C C . ASN A 1 192 ? -5.822 0.771 16.319 1.00 70.62 192 ASN A C 1
ATOM 1370 O O . ASN A 1 192 ? -5.608 -0.295 16.904 1.00 70.62 192 ASN A O 1
ATOM 1374 N N . GLY A 1 193 ? -6.414 1.795 16.937 1.00 69.75 193 GLY A N 1
ATOM 1375 C CA . GLY A 1 193 ? -6.936 1.725 18.307 1.00 69.75 193 GLY A CA 1
ATOM 1376 C C . GLY A 1 193 ? -8.385 1.231 18.369 1.00 69.75 193 GLY A C 1
ATOM 1377 O O . GLY A 1 193 ? -9.301 2.017 18.145 1.00 69.75 193 GLY A O 1
ATOM 1378 N N . GLN A 1 194 ? -8.613 -0.055 18.658 1.00 72.00 194 GLN A N 1
ATOM 1379 C CA . GLN A 1 194 ? -9.967 -0.634 18.699 1.00 72.00 194 GLN A CA 1
ATOM 1380 C C . GLN A 1 194 ? -10.404 -1.020 20.122 1.00 72.00 194 GLN A C 1
ATOM 1382 O O . GLN A 1 194 ? -9.854 -1.959 20.700 1.00 72.00 194 GLN A O 1
ATOM 1387 N N . THR A 1 195 ? -11.424 -0.357 20.672 1.00 78.56 195 THR A N 1
ATOM 1388 C CA . THR A 1 195 ? -12.042 -0.732 21.959 1.00 78.56 195 THR A CA 1
ATOM 1389 C C . THR A 1 195 ? -13.338 -1.518 21.744 1.00 78.56 195 THR A C 1
ATOM 1391 O O . THR A 1 195 ? -14.182 -1.103 20.955 1.00 78.56 195 THR A O 1
ATOM 1394 N N . ASN A 1 196 ? -13.578 -2.577 22.522 1.00 75.88 196 ASN A N 1
ATOM 1395 C CA . ASN A 1 196 ? -14.949 -3.002 22.848 1.00 75.88 196 ASN A CA 1
ATOM 1396 C C . ASN A 1 196 ? -15.171 -2.850 24.355 1.00 75.88 196 ASN A C 1
ATOM 1398 O O . ASN A 1 196 ? -14.359 -3.336 25.140 1.00 75.88 196 ASN A O 1
ATOM 1402 N N . MET A 1 197 ? -16.251 -2.200 24.781 1.00 79.12 197 MET A N 1
ATOM 1403 C CA . MET A 1 197 ? -16.606 -2.104 26.197 1.00 79.12 197 MET A CA 1
ATOM 1404 C C . MET A 1 197 ? -17.991 -2.657 26.494 1.00 79.12 197 MET A C 1
ATOM 1406 O O . MET A 1 197 ? -18.934 -2.442 25.732 1.00 79.12 197 MET A O 1
ATOM 1410 N N . PHE A 1 198 ? -18.109 -3.301 27.650 1.00 82.62 198 PHE A N 1
ATOM 1411 C CA . PHE A 1 198 ? -19.366 -3.791 28.187 1.00 82.62 198 PHE A CA 1
ATOM 1412 C C . PHE A 1 198 ? -19.436 -3.538 29.695 1.00 82.62 198 PHE A C 1
ATOM 1414 O O . PHE A 1 198 ? -18.634 -4.071 30.462 1.00 82.62 198 PHE A O 1
ATOM 1421 N N . ALA A 1 199 ? -20.410 -2.738 30.119 1.00 82.94 199 ALA A N 1
ATOM 1422 C CA . ALA A 1 199 ? -20.789 -2.590 31.516 1.00 82.94 199 ALA A CA 1
ATOM 1423 C C . ALA A 1 199 ? -22.167 -3.221 31.744 1.00 82.94 199 ALA A C 1
ATOM 1425 O O . ALA A 1 199 ? -23.105 -2.899 31.013 1.00 82.94 199 ALA A O 1
ATOM 1426 N N . ALA A 1 200 ? -22.322 -4.070 32.763 1.00 83.50 200 ALA A N 1
ATOM 1427 C CA . ALA A 1 200 ? -23.642 -4.562 33.143 1.00 83.50 200 ALA A CA 1
ATOM 1428 C C . ALA A 1 200 ? -23.856 -4.790 34.640 1.00 83.50 200 ALA A C 1
ATOM 1430 O O . ALA A 1 200 ? -23.012 -5.363 35.330 1.00 83.50 200 ALA A O 1
ATOM 1431 N N . THR A 1 201 ? -25.036 -4.400 35.117 1.00 82.50 201 THR A N 1
ATOM 1432 C CA . THR A 1 201 ? -25.533 -4.719 36.458 1.00 82.50 201 THR A CA 1
ATOM 1433 C C . THR A 1 201 ? -26.697 -5.702 36.362 1.00 82.50 201 THR A C 1
ATOM 1435 O O . THR A 1 201 ? -27.601 -5.525 35.547 1.00 82.50 201 THR A O 1
ATOM 1438 N N . VAL A 1 202 ? -26.674 -6.754 37.183 1.00 83.12 202 VAL A N 1
ATOM 1439 C CA . VAL A 1 202 ? -27.728 -7.784 37.247 1.00 83.12 202 VAL A CA 1
ATOM 1440 C C . VAL A 1 202 ? -28.007 -8.085 38.716 1.00 83.12 202 VAL A C 1
ATOM 1442 O O . VAL A 1 202 ? -27.289 -8.866 39.338 1.00 83.12 202 VAL A O 1
ATOM 1445 N N . ALA A 1 203 ? -29.005 -7.422 39.299 1.00 80.19 203 ALA A N 1
ATOM 1446 C CA . ALA A 1 203 ? -29.293 -7.560 40.726 1.00 80.19 203 ALA A CA 1
ATOM 1447 C C . ALA A 1 203 ? -30.725 -7.133 41.085 1.00 80.19 203 ALA A C 1
ATOM 1449 O O . ALA A 1 203 ? -31.152 -6.076 40.606 1.00 80.19 203 ALA A O 1
ATOM 1450 N N . PRO A 1 204 ? -31.445 -7.859 41.967 1.00 73.12 204 PRO A N 1
ATOM 1451 C CA . PRO A 1 204 ? -32.670 -7.373 42.599 1.00 73.12 204 PRO A CA 1
ATOM 1452 C C . PRO A 1 204 ? -32.277 -6.263 43.583 1.00 73.12 204 PRO A C 1
ATOM 1454 O O . PRO A 1 204 ? -31.992 -6.501 44.748 1.00 73.12 204 PRO A O 1
ATOM 1457 N N . SER A 1 205 ? -32.138 -5.048 43.068 1.00 72.75 205 SER A N 1
ATOM 1458 C CA . SER A 1 205 ? -31.406 -3.961 43.715 1.00 72.75 205 SER A CA 1
ATOM 1459 C C . SER A 1 205 ? -32.268 -2.710 43.810 1.00 72.75 205 SER A C 1
ATOM 1461 O O . SER A 1 205 ? -33.066 -2.421 42.919 1.00 72.75 205 SER A O 1
ATOM 1463 N N . ARG A 1 206 ? -32.091 -1.938 44.888 1.00 75.31 206 ARG A N 1
ATOM 1464 C CA . ARG A 1 206 ? -32.740 -0.625 45.033 1.00 75.31 206 ARG A CA 1
ATOM 1465 C C . ARG A 1 206 ? -32.165 0.398 44.051 1.00 75.31 206 ARG A C 1
ATOM 1467 O O . ARG A 1 206 ? -32.879 1.290 43.608 1.00 75.31 206 ARG A O 1
ATOM 1474 N N . VAL A 1 207 ? -30.876 0.266 43.730 1.00 73.44 207 VAL A N 1
ATOM 1475 C CA . VAL A 1 207 ? -30.137 1.118 42.790 1.00 73.44 207 VAL A CA 1
ATOM 1476 C C . VAL A 1 207 ? -29.225 0.232 41.942 1.00 73.44 207 VAL A C 1
ATOM 1478 O O . VAL A 1 207 ? -28.440 -0.546 42.485 1.00 73.44 207 VAL A O 1
ATOM 1481 N N . SER A 1 208 ? -29.323 0.360 40.617 1.00 77.94 208 SER A N 1
ATOM 1482 C CA . SER A 1 208 ? -28.585 -0.462 39.651 1.00 77.94 208 SER A CA 1
ATOM 1483 C C . SER A 1 208 ? -28.053 0.403 38.512 1.00 77.94 208 SER A C 1
ATOM 1485 O O . SER A 1 208 ? -28.820 0.852 37.656 1.00 77.94 208 SER A O 1
ATOM 1487 N N . VAL A 1 209 ? -26.748 0.675 38.510 1.00 77.25 209 VAL A N 1
ATOM 1488 C CA . VAL A 1 209 ? -26.114 1.631 37.588 1.00 77.25 209 VAL A CA 1
ATOM 1489 C C . VAL A 1 209 ? -25.033 0.947 36.762 1.00 77.25 209 VAL A C 1
ATOM 1491 O O . VAL A 1 209 ? -23.954 0.635 37.262 1.00 77.25 209 VAL A O 1
ATOM 1494 N N . ALA A 1 210 ? -25.297 0.778 35.470 1.00 78.38 210 ALA A N 1
ATOM 1495 C CA . ALA A 1 210 ? -24.273 0.452 34.488 1.00 78.38 210 ALA A CA 1
ATOM 1496 C C . ALA A 1 210 ? -23.802 1.739 33.782 1.00 78.38 210 ALA A C 1
ATOM 1498 O O . ALA A 1 210 ? -24.622 2.582 33.406 1.00 78.38 210 ALA A O 1
ATOM 1499 N N . THR A 1 211 ? -22.500 1.898 33.541 1.00 76.75 211 THR A N 1
ATOM 1500 C CA . THR A 1 211 ? -21.941 3.007 32.743 1.00 76.75 211 THR A CA 1
ATOM 1501 C C . THR A 1 211 ? -20.777 2.523 31.884 1.00 76.75 211 THR A C 1
ATOM 1503 O O . THR A 1 211 ? -19.871 1.879 32.402 1.00 76.75 211 THR A O 1
ATOM 1506 N N . ALA A 1 212 ? -20.752 2.872 30.593 1.00 76.06 212 ALA A N 1
ATOM 1507 C CA . ALA A 1 212 ? -19.675 2.502 29.669 1.00 76.06 212 ALA A CA 1
ATOM 1508 C C . ALA A 1 212 ? -19.187 3.718 28.852 1.00 76.06 212 ALA A C 1
ATOM 1510 O O . ALA A 1 212 ? -19.761 4.064 27.818 1.00 76.06 212 ALA A O 1
ATOM 1511 N N . TYR A 1 213 ? -18.126 4.380 29.325 1.00 75.12 213 TYR A N 1
ATOM 1512 C CA . TYR A 1 213 ? -17.583 5.632 28.777 1.00 75.12 213 TYR A CA 1
ATOM 1513 C C . TYR A 1 213 ? -16.274 5.431 27.992 1.00 75.12 213 TYR A C 1
ATOM 1515 O O . TYR A 1 213 ? -15.278 4.977 28.556 1.00 75.12 213 TYR A O 1
ATOM 1523 N N . VAL A 1 214 ? -16.235 5.839 26.717 1.00 71.12 214 VAL A N 1
ATOM 1524 C CA . VAL A 1 214 ? -15.009 5.832 25.894 1.00 71.12 214 VAL A CA 1
ATOM 1525 C C . VAL A 1 214 ? -14.611 7.255 25.493 1.00 71.12 214 VAL A C 1
ATOM 1527 O O . VAL A 1 214 ? -15.434 8.023 25.005 1.00 71.12 214 VAL A O 1
ATOM 1530 N N . GLN A 1 215 ? -13.324 7.581 25.619 1.00 69.50 215 GLN A N 1
ATOM 1531 C CA . GLN A 1 215 ? -12.691 8.785 25.081 1.00 69.50 215 GLN A CA 1
ATOM 1532 C C . GLN A 1 215 ? -11.489 8.396 24.207 1.00 69.50 215 GLN A C 1
ATOM 1534 O O . GLN A 1 215 ? -10.353 8.362 24.685 1.00 69.50 215 GLN A O 1
ATOM 1539 N N . GLN A 1 216 ? -11.717 8.122 22.920 1.00 69.00 216 GLN A N 1
ATOM 1540 C CA . GLN A 1 216 ? -10.614 7.979 21.962 1.00 69.00 216 GLN A CA 1
ATOM 1541 C C . GLN A 1 216 ? -10.156 9.355 21.437 1.00 69.00 216 GLN A C 1
ATOM 1543 O O . GLN A 1 216 ? -10.977 10.259 21.278 1.00 69.00 216 GLN A O 1
ATOM 1548 N N . LYS A 1 217 ? -8.857 9.531 21.160 1.00 66.31 217 LYS A N 1
ATOM 1549 C CA . LYS A 1 217 ? -8.265 10.712 20.487 1.00 66.31 217 LYS A CA 1
ATOM 1550 C C . LYS A 1 217 ? -7.100 10.265 19.595 1.00 66.31 217 LYS A C 1
ATOM 1552 O O . LYS A 1 217 ? -6.435 9.301 19.943 1.00 66.31 217 LYS A O 1
ATOM 1557 N N . ASN A 1 218 ? -6.819 10.946 18.483 1.00 66.81 218 ASN A N 1
ATOM 1558 C CA . ASN A 1 218 ? -5.666 10.674 17.601 1.00 66.81 218 ASN A CA 1
ATOM 1559 C C . ASN A 1 218 ? -5.269 11.965 16.843 1.00 66.81 218 ASN A C 1
ATOM 1561 O O . ASN A 1 218 ? -6.174 12.687 16.425 1.00 66.81 218 ASN A O 1
ATOM 1565 N N . MET A 1 219 ? -3.977 12.323 16.723 1.00 59.72 219 MET A N 1
ATOM 1566 C CA . MET A 1 219 ? -3.518 13.675 16.302 1.00 59.72 219 MET A CA 1
ATOM 1567 C C . MET A 1 219 ? -2.227 13.644 15.399 1.00 59.72 219 MET A C 1
ATOM 1569 O O . MET A 1 219 ? -1.499 12.682 15.526 1.00 59.72 219 MET A O 1
ATOM 1573 N N . HIS A 1 220 ? -1.939 14.669 14.547 1.00 61.66 220 HIS A N 1
ATOM 1574 C CA . HIS A 1 220 ? -0.709 15.108 13.749 1.00 61.66 220 HIS A CA 1
ATOM 1575 C C . HIS A 1 220 ? 0.120 14.192 12.710 1.00 61.66 220 HIS A C 1
ATOM 1577 O O . HIS A 1 220 ? 0.981 13.455 13.150 1.00 61.66 220 HIS A O 1
ATOM 1583 N N . ASN A 1 221 ? 0.093 14.300 11.338 1.00 55.19 221 ASN A N 1
ATOM 1584 C CA . ASN A 1 221 ? 0.391 13.117 10.422 1.00 55.19 221 ASN A CA 1
ATOM 1585 C C . ASN A 1 221 ? 1.332 13.099 9.101 1.00 55.19 221 ASN A C 1
ATOM 1587 O O . ASN A 1 221 ? 1.209 14.024 8.306 1.00 55.19 221 ASN A O 1
ATOM 1591 N N . THR A 1 222 ? 2.150 12.002 8.856 1.00 62.50 222 THR A N 1
ATOM 1592 C CA . THR A 1 222 ? 2.863 11.279 7.680 1.00 62.50 222 THR A CA 1
ATOM 1593 C C . THR A 1 222 ? 3.517 9.843 8.039 1.00 62.50 222 THR A C 1
ATOM 1595 O O . THR A 1 222 ? 4.496 9.918 8.778 1.00 62.50 222 THR A O 1
ATOM 1598 N N . VAL A 1 223 ? 3.089 8.595 7.593 1.00 66.69 223 VAL A N 1
ATOM 1599 C CA . VAL A 1 223 ? 3.327 7.160 8.157 1.00 66.69 223 VAL A CA 1
ATOM 1600 C C . VAL A 1 223 ? 4.235 6.201 7.339 1.00 66.69 223 VAL A C 1
ATOM 1602 O O . VAL A 1 223 ? 4.263 6.482 6.160 1.00 66.69 223 VAL A O 1
ATOM 1605 N N . GLY A 1 224 ? 4.897 5.091 7.817 1.00 62.72 224 GLY A N 1
ATOM 1606 C CA . GLY A 1 224 ? 5.939 4.379 6.984 1.00 62.72 224 GLY A CA 1
ATOM 1607 C C . GLY A 1 224 ? 6.243 2.878 6.732 1.00 62.72 224 GLY A C 1
ATOM 1608 O O . GLY A 1 224 ? 6.502 2.105 7.644 1.00 62.72 224 GLY A O 1
ATOM 1609 N N . ASN A 1 225 ? 6.414 2.575 5.419 1.00 69.19 225 ASN A N 1
ATOM 1610 C CA . ASN A 1 225 ? 6.901 1.367 4.727 1.00 69.19 225 ASN A CA 1
ATOM 1611 C C . ASN A 1 225 ? 6.879 1.472 3.143 1.00 69.19 225 ASN A C 1
ATOM 1613 O O . ASN A 1 225 ? 5.806 1.395 2.551 1.00 69.19 225 ASN A O 1
ATOM 1617 N N . MET A 1 226 ? 8.027 1.614 2.437 1.00 71.56 226 MET A N 1
ATOM 1618 C CA . MET A 1 226 ? 8.189 1.930 0.969 1.00 71.56 226 MET A CA 1
ATOM 1619 C C . MET A 1 226 ? 8.336 0.689 0.012 1.00 71.56 226 MET A C 1
ATOM 1621 O O . MET A 1 226 ? 8.485 -0.410 0.548 1.00 71.56 226 MET A O 1
ATOM 1625 N N . PRO A 1 227 ? 8.282 0.783 -1.351 1.00 72.38 227 PRO A N 1
ATOM 1626 C CA . PRO A 1 227 ? 8.225 -0.379 -2.260 1.00 72.38 227 PRO A CA 1
ATOM 1627 C C . PRO A 1 227 ? 9.620 -0.879 -2.674 1.00 72.38 227 PRO A C 1
ATOM 1629 O O . PRO A 1 227 ? 10.604 -0.138 -2.606 1.00 72.38 227 PRO A O 1
ATOM 1632 N N . LEU A 1 228 ? 9.717 -2.120 -3.168 1.00 75.06 228 LEU A N 1
ATOM 1633 C CA . LEU A 1 228 ? 10.958 -2.596 -3.795 1.00 75.06 228 LEU A CA 1
ATOM 1634 C C . LEU A 1 228 ? 11.064 -2.062 -5.227 1.00 75.06 228 LEU A C 1
ATOM 1636 O O . LEU A 1 228 ? 10.174 -2.302 -6.040 1.00 75.06 228 LEU A O 1
ATOM 1640 N N . VAL A 1 229 ? 12.175 -1.385 -5.523 1.00 79.62 229 VAL A N 1
ATOM 1641 C CA . VAL A 1 229 ? 12.522 -0.885 -6.858 1.00 79.62 229 VAL A CA 1
ATOM 1642 C C . VAL A 1 229 ? 13.605 -1.781 -7.461 1.00 79.62 229 VAL A C 1
ATOM 1644 O O . VAL A 1 229 ? 14.724 -1.832 -6.952 1.00 79.62 229 VAL A O 1
ATOM 1647 N N . GLU A 1 230 ? 13.274 -2.496 -8.533 1.00 82.75 230 GLU A N 1
ATOM 1648 C CA . GLU A 1 230 ? 14.203 -3.316 -9.318 1.00 82.75 230 GLU A CA 1
ATOM 1649 C C . GLU A 1 230 ? 14.519 -2.616 -10.647 1.00 82.75 230 GLU A C 1
ATOM 1651 O O . GLU A 1 230 ? 13.611 -2.108 -11.300 1.00 82.75 230 GLU A O 1
ATOM 1656 N N . GLU A 1 231 ? 15.778 -2.631 -11.091 1.00 89.38 231 GLU A N 1
ATOM 1657 C CA . GLU A 1 231 ? 16.161 -2.156 -12.428 1.00 89.38 231 GLU A CA 1
ATOM 1658 C C . GLU A 1 231 ? 16.825 -3.275 -13.231 1.00 89.38 231 GLU A C 1
ATOM 1660 O O . GLU A 1 231 ? 17.723 -3.962 -12.737 1.00 89.38 231 GLU A O 1
ATOM 1665 N N . TYR A 1 232 ? 16.398 -3.452 -14.481 1.00 89.75 232 TYR A N 1
ATOM 1666 C CA . TYR A 1 232 ? 17.002 -4.396 -15.420 1.00 89.75 232 TYR A CA 1
ATOM 1667 C C . TYR A 1 232 ? 17.138 -3.782 -16.816 1.00 89.75 232 TYR A C 1
ATOM 1669 O O . TYR A 1 232 ? 16.452 -2.821 -17.160 1.00 89.75 232 TYR A O 1
ATOM 1677 N N . VAL A 1 233 ? 18.049 -4.331 -17.623 1.00 91.56 233 VAL A N 1
ATOM 1678 C CA . VAL A 1 233 ? 18.230 -3.924 -19.022 1.00 91.56 233 VAL A CA 1
ATOM 1679 C C . VAL A 1 233 ? 17.480 -4.899 -19.921 1.00 91.56 233 VAL A C 1
ATOM 1681 O O . VAL A 1 233 ? 17.824 -6.079 -19.986 1.00 91.56 233 VAL A O 1
ATOM 1684 N N . GLU A 1 234 ? 16.470 -4.401 -20.625 1.00 92.94 234 GLU A N 1
ATOM 1685 C CA . GLU A 1 234 ? 15.788 -5.115 -21.698 1.00 92.94 234 GLU A CA 1
ATOM 1686 C C . GLU A 1 234 ? 16.409 -4.713 -23.041 1.00 92.94 234 GLU A C 1
ATOM 1688 O O . GLU A 1 234 ? 16.341 -3.558 -23.463 1.00 92.94 234 GLU A O 1
ATOM 1693 N N . ASN A 1 235 ? 17.050 -5.668 -23.714 1.00 92.31 235 ASN A N 1
ATOM 1694 C CA . ASN A 1 235 ? 17.609 -5.464 -25.047 1.00 92.31 235 ASN A CA 1
ATOM 1695 C C . ASN A 1 235 ? 16.490 -5.605 -26.085 1.00 92.31 235 ASN A C 1
ATOM 1697 O O . ASN A 1 235 ? 16.037 -6.714 -26.363 1.00 92.31 235 ASN A O 1
ATOM 1701 N N . VAL A 1 236 ? 16.044 -4.481 -26.648 1.00 92.44 236 VAL A N 1
ATOM 1702 C CA . VAL A 1 236 ? 14.990 -4.448 -27.668 1.00 92.44 236 VAL A CA 1
ATOM 1703 C C . VAL A 1 236 ? 15.631 -4.577 -29.057 1.00 92.44 236 VAL A C 1
ATOM 1705 O O . VAL A 1 236 ? 16.338 -3.654 -29.477 1.00 92.44 236 VAL A O 1
ATOM 1708 N N . PRO A 1 237 ? 15.401 -5.679 -29.797 1.00 91.81 237 PRO A N 1
ATOM 1709 C CA . PRO A 1 237 ? 16.069 -5.917 -31.071 1.00 91.81 237 PRO A CA 1
ATOM 1710 C C . PRO A 1 237 ? 15.495 -5.031 -32.181 1.00 91.81 237 PRO A C 1
ATOM 1712 O O . PRO A 1 237 ? 14.296 -5.046 -32.471 1.00 91.81 237 PRO A O 1
ATOM 1715 N N . VAL A 1 238 ? 16.371 -4.296 -32.860 1.00 92.38 238 VAL A N 1
ATOM 1716 C CA . VAL A 1 238 ? 16.053 -3.487 -34.039 1.00 92.38 238 VAL A CA 1
ATOM 1717 C C . VAL A 1 238 ? 16.495 -4.224 -35.298 1.00 92.38 238 VAL A C 1
ATOM 1719 O O . VAL A 1 238 ? 17.622 -4.708 -35.389 1.00 92.38 238 VAL A O 1
ATOM 1722 N N . ASN A 1 239 ? 15.616 -4.268 -36.299 1.00 90.25 239 ASN A N 1
ATOM 1723 C CA . ASN A 1 239 ? 15.942 -4.719 -37.648 1.00 90.25 239 ASN A CA 1
ATOM 1724 C C . ASN A 1 239 ? 15.283 -3.776 -38.663 1.00 90.25 239 ASN A C 1
ATOM 1726 O O . ASN A 1 239 ? 14.063 -3.782 -38.826 1.00 90.25 239 ASN A O 1
ATOM 1730 N N . LEU A 1 240 ? 16.091 -2.936 -39.312 1.00 88.75 240 LEU A N 1
ATOM 1731 C CA . LEU A 1 240 ? 15.644 -1.962 -40.306 1.00 88.75 240 LEU A CA 1
ATOM 1732 C C . LEU A 1 240 ? 16.251 -2.294 -41.670 1.00 88.75 240 LEU A C 1
ATOM 1734 O O . LEU A 1 240 ? 17.468 -2.241 -41.858 1.00 88.75 240 LEU A O 1
ATOM 1738 N N . GLY A 1 241 ? 15.392 -2.618 -42.637 1.00 88.88 241 GLY A N 1
ATOM 1739 C CA . GLY A 1 241 ? 15.798 -2.855 -44.019 1.00 88.88 241 GLY A CA 1
ATOM 1740 C C . GLY A 1 241 ? 16.112 -1.548 -44.746 1.00 88.88 241 GLY A C 1
ATOM 1741 O O . GLY A 1 241 ? 15.233 -0.708 -44.928 1.00 88.88 241 GLY A O 1
ATOM 1742 N N . LEU A 1 242 ? 17.352 -1.399 -45.208 1.00 87.00 242 LEU A N 1
ATOM 1743 C CA . LEU A 1 242 ? 17.742 -0.363 -46.156 1.00 87.00 242 LEU A CA 1
ATOM 1744 C C . LEU A 1 242 ? 17.417 -0.840 -47.577 1.00 87.00 242 LEU A C 1
ATOM 1746 O O . LEU A 1 242 ? 17.954 -1.847 -48.041 1.00 87.00 242 LEU A O 1
ATOM 1750 N N . ASN A 1 243 ? 16.583 -0.077 -48.279 1.00 85.44 243 ASN A N 1
ATOM 1751 C CA . ASN A 1 243 ? 16.360 -0.211 -49.714 1.00 85.44 243 ASN A CA 1
ATOM 1752 C C . ASN A 1 243 ? 16.597 1.155 -50.370 1.00 85.44 243 ASN A C 1
ATOM 1754 O O . ASN A 1 243 ? 15.693 1.989 -50.432 1.00 85.44 243 ASN A O 1
ATOM 1758 N N . ALA A 1 244 ? 17.839 1.402 -50.791 1.00 81.00 244 ALA A N 1
ATOM 1759 C CA . ALA A 1 244 ? 18.241 2.627 -51.469 1.00 81.00 244 ALA A CA 1
ATOM 1760 C C . ALA A 1 244 ? 18.717 2.305 -52.892 1.00 81.00 244 ALA A C 1
ATOM 1762 O O . ALA A 1 244 ? 19.503 1.382 -53.101 1.00 81.00 244 ALA A O 1
ATOM 1763 N N . GLY A 1 245 ? 18.257 3.073 -53.880 1.00 82.44 245 GLY A N 1
ATOM 1764 C CA . GLY A 1 245 ? 18.618 2.890 -55.285 1.00 82.44 245 GLY A CA 1
ATOM 1765 C C . GLY A 1 245 ? 19.009 4.206 -55.947 1.00 82.44 245 GLY A C 1
ATOM 1766 O O . GLY A 1 245 ? 18.435 5.251 -55.646 1.00 82.44 245 GLY A O 1
ATOM 1767 N N . GLY A 1 246 ? 19.972 4.148 -56.863 1.00 79.19 246 GLY A N 1
ATOM 1768 C CA . GLY A 1 246 ? 20.412 5.289 -57.661 1.00 79.19 246 GLY A CA 1
ATOM 1769 C C . GLY A 1 246 ? 21.012 4.856 -58.997 1.00 79.19 246 GLY A C 1
ATOM 1770 O O . GLY A 1 246 ? 21.356 3.691 -59.191 1.00 79.19 246 GLY A O 1
ATOM 1771 N N . THR A 1 247 ? 21.149 5.798 -59.926 1.00 79.31 247 THR A N 1
ATOM 1772 C CA . THR A 1 247 ? 21.728 5.543 -61.253 1.00 79.31 247 THR A CA 1
ATOM 1773 C C . THR A 1 247 ? 23.085 6.221 -61.359 1.00 79.31 247 THR A C 1
ATOM 1775 O O . THR A 1 247 ? 23.175 7.441 -61.226 1.00 79.31 247 THR A O 1
ATOM 1778 N N . ALA A 1 248 ? 24.136 5.451 -61.638 1.00 68.88 248 ALA A N 1
ATOM 1779 C CA . ALA A 1 248 ? 25.427 6.013 -62.013 1.00 68.88 248 ALA A CA 1
ATOM 1780 C C . ALA A 1 248 ? 25.403 6.426 -63.493 1.00 68.88 248 ALA A C 1
ATOM 1782 O O . ALA A 1 248 ? 25.049 5.627 -64.366 1.00 68.88 248 ALA A O 1
ATOM 1783 N N . GLY A 1 249 ? 25.767 7.680 -63.773 1.00 63.47 249 GLY A N 1
ATOM 1784 C CA . GLY A 1 249 ? 25.847 8.211 -65.134 1.00 63.47 249 GLY A CA 1
ATOM 1785 C C . GLY A 1 249 ? 26.946 7.536 -65.960 1.00 63.47 249 GLY A C 1
ATOM 1786 O O . GLY A 1 249 ? 28.004 7.188 -65.437 1.00 63.47 249 GLY A O 1
ATOM 1787 N N . SER A 1 250 ? 26.699 7.364 -67.258 1.00 64.69 250 SER A N 1
ATOM 1788 C CA . SER A 1 250 ? 27.673 6.817 -68.209 1.00 64.69 250 SER A CA 1
ATOM 1789 C C . SER A 1 250 ? 28.885 7.733 -68.375 1.00 64.69 250 SER A C 1
ATOM 1791 O O . SER A 1 250 ? 28.732 8.950 -68.491 1.00 64.69 250 SER A O 1
ATOM 1793 N N . THR A 1 251 ? 30.075 7.146 -68.496 1.00 62.84 251 THR A N 1
ATOM 1794 C CA . THR A 1 251 ? 31.283 7.853 -68.948 1.00 62.84 251 THR A CA 1
ATOM 1795 C C . THR A 1 251 ? 31.676 7.373 -70.343 1.00 62.84 251 THR A C 1
ATOM 1797 O O . THR A 1 251 ? 31.647 6.174 -70.632 1.00 62.84 251 THR A O 1
ATOM 1800 N N . ASN A 1 252 ? 32.039 8.315 -71.216 1.00 67.31 252 ASN A N 1
ATOM 1801 C CA . ASN A 1 252 ? 32.676 8.003 -72.493 1.00 67.31 252 ASN A CA 1
ATOM 1802 C C . ASN A 1 252 ? 34.152 7.705 -72.226 1.00 67.31 252 ASN A C 1
ATOM 1804 O O . ASN A 1 252 ? 34.829 8.508 -71.583 1.00 67.31 252 ASN A O 1
ATOM 1808 N N . GLN A 1 253 ? 34.647 6.573 -72.718 1.00 67.31 253 GLN A N 1
ATOM 1809 C CA . GLN A 1 253 ? 36.037 6.159 -72.554 1.00 67.31 253 GLN A CA 1
ATOM 1810 C C . GLN A 1 253 ? 36.765 6.218 -73.898 1.00 67.31 253 GLN A C 1
ATOM 1812 O O . GLN A 1 253 ? 36.226 5.814 -74.931 1.00 67.31 253 GLN A O 1
ATOM 1817 N N . ILE A 1 254 ? 37.991 6.742 -73.863 1.00 72.06 254 ILE A N 1
ATOM 1818 C CA . ILE A 1 254 ? 38.913 6.800 -75.000 1.00 72.06 254 ILE A CA 1
ATOM 1819 C C . ILE A 1 254 ? 40.028 5.790 -74.733 1.00 72.06 254 ILE A C 1
ATOM 1821 O O . ILE A 1 254 ? 40.647 5.835 -73.670 1.00 72.06 254 ILE A O 1
ATOM 1825 N N . GLY A 1 255 ? 40.277 4.888 -75.679 1.00 70.69 255 GLY A N 1
ATOM 1826 C CA . GLY A 1 255 ? 41.386 3.933 -75.628 1.00 70.69 255 GLY A CA 1
ATOM 1827 C C . GLY A 1 255 ? 42.268 4.050 -76.866 1.00 70.69 255 GLY A C 1
ATOM 1828 O O . GLY A 1 255 ? 41.787 4.440 -77.927 1.00 70.69 255 GLY A O 1
ATOM 1829 N N . PHE A 1 256 ? 43.542 3.685 -76.744 1.00 79.00 256 PHE A N 1
ATOM 1830 C CA . PHE A 1 256 ? 44.501 3.651 -77.852 1.00 79.00 256 PHE A CA 1
ATOM 1831 C C . PHE A 1 256 ? 45.076 2.239 -78.004 1.00 79.00 256 PHE A C 1
ATOM 1833 O O . PHE A 1 256 ? 45.228 1.530 -77.010 1.00 79.00 256 PHE A O 1
ATOM 1840 N N . TYR A 1 257 ? 45.397 1.843 -79.234 1.00 78.00 257 TYR A N 1
ATOM 1841 C CA . TYR A 1 257 ? 46.059 0.576 -79.558 1.00 78.00 257 TYR A CA 1
ATOM 1842 C C . TYR A 1 257 ? 47.119 0.777 -80.650 1.00 78.00 257 TYR A C 1
ATOM 1844 O O . TYR A 1 257 ? 47.104 1.796 -81.342 1.00 78.00 257 TYR A O 1
ATOM 1852 N N . GLY A 1 258 ? 48.017 -0.195 -80.813 1.00 81.94 258 GLY A N 1
ATOM 1853 C CA . GLY A 1 258 ? 48.998 -0.253 -81.898 1.00 81.94 258 GLY A CA 1
ATOM 1854 C C . GLY A 1 258 ? 49.862 -1.515 -81.843 1.00 81.94 258 GLY A C 1
ATOM 1855 O O . GLY A 1 258 ? 49.784 -2.263 -80.866 1.00 81.94 258 GLY A O 1
ATOM 1856 N N . GLY A 1 259 ? 50.657 -1.750 -82.888 1.00 78.56 259 GLY A N 1
ATOM 1857 C CA . GLY A 1 259 ? 51.529 -2.920 -83.027 1.00 78.56 259 GLY A CA 1
ATOM 1858 C C . GLY A 1 259 ? 52.381 -2.894 -84.302 1.00 78.56 259 GLY A C 1
ATOM 1859 O O . GLY A 1 259 ? 52.137 -2.091 -85.203 1.00 78.56 259 GLY A O 1
ATOM 1860 N N . ASP A 1 260 ? 53.370 -3.791 -84.368 1.00 85.31 260 ASP A N 1
ATOM 1861 C CA . ASP A 1 260 ? 54.478 -3.752 -85.335 1.00 85.31 260 ASP A CA 1
ATOM 1862 C C . ASP A 1 260 ? 54.620 -5.078 -86.122 1.00 85.31 260 ASP A C 1
ATOM 1864 O O . ASP A 1 260 ? 54.220 -6.143 -85.644 1.00 85.31 260 ASP A O 1
ATOM 1868 N N . THR A 1 261 ? 55.196 -5.027 -87.331 1.00 78.44 261 THR A N 1
ATOM 1869 C CA . THR A 1 261 ? 55.341 -6.159 -88.277 1.00 78.44 261 THR A CA 1
ATOM 1870 C C . THR A 1 261 ? 56.642 -6.080 -89.097 1.00 78.44 261 THR A C 1
ATOM 1872 O O . THR A 1 261 ? 57.124 -4.981 -89.366 1.00 78.44 261 THR A O 1
ATOM 1875 N N . GLN A 1 262 ? 57.214 -7.227 -89.506 1.00 82.69 262 GLN A N 1
ATOM 1876 C CA . GLN A 1 262 ? 58.500 -7.330 -90.236 1.00 82.69 262 GLN A CA 1
ATOM 1877 C C . GLN A 1 262 ? 58.525 -8.534 -91.219 1.00 82.69 262 GLN A C 1
ATOM 1879 O O . GLN A 1 262 ? 57.798 -9.506 -90.998 1.00 82.69 262 GLN A O 1
ATOM 1884 N N . GLY A 1 263 ? 59.357 -8.506 -92.277 1.00 78.44 263 GLY A N 1
ATOM 1885 C CA . GLY A 1 263 ? 59.506 -9.587 -93.281 1.00 78.44 263 GLY A CA 1
ATOM 1886 C C . GLY A 1 263 ? 60.692 -9.421 -94.264 1.00 78.44 263 GLY A C 1
ATOM 1887 O O . GLY A 1 263 ? 61.390 -8.416 -94.204 1.00 78.44 263 GLY A O 1
ATOM 1888 N N . SER A 1 264 ? 60.931 -10.398 -95.162 1.00 85.50 264 SER A N 1
ATOM 1889 C CA . SER A 1 264 ? 62.140 -10.496 -96.030 1.00 85.50 264 SER A CA 1
ATOM 1890 C C . SER A 1 264 ? 61.898 -11.214 -97.383 1.00 85.50 264 SER A C 1
ATOM 1892 O O . SER A 1 264 ? 60.938 -11.985 -97.485 1.00 85.50 264 SER A O 1
ATOM 1894 N N . PHE A 1 265 ? 62.736 -10.986 -98.415 1.00 79.75 265 PHE A N 1
ATOM 1895 C CA . PHE A 1 265 ? 62.674 -11.633 -99.749 1.00 79.75 265 PHE A CA 1
ATOM 1896 C C . PHE A 1 265 ? 64.030 -11.751 -100.509 1.00 79.75 265 PHE A C 1
ATOM 1898 O O . PHE A 1 265 ? 64.986 -11.042 -100.208 1.00 79.75 265 PHE A O 1
ATOM 1905 N N . ASN A 1 266 ? 64.092 -12.628 -101.532 1.00 82.94 266 ASN A N 1
ATOM 1906 C CA . ASN A 1 266 ? 65.262 -12.940 -102.393 1.00 82.94 266 ASN A CA 1
ATOM 1907 C C . ASN A 1 266 ? 64.818 -13.243 -103.858 1.00 82.94 266 ASN A C 1
ATOM 1909 O O . ASN A 1 266 ? 63.716 -13.765 -104.052 1.00 82.94 266 ASN A O 1
ATOM 1913 N N . GLY A 1 267 ? 65.643 -12.934 -104.875 1.00 78.19 267 GLY A N 1
ATOM 1914 C CA . GLY A 1 267 ? 65.490 -13.393 -106.270 1.00 78.19 267 GLY A CA 1
ATOM 1915 C C . GLY A 1 267 ? 66.762 -13.323 -107.151 1.00 78.19 267 GLY A C 1
ATOM 1916 O O . GLY A 1 267 ? 67.763 -12.707 -106.790 1.00 78.19 267 GLY A O 1
ATOM 1917 N N . GLU A 1 268 ? 66.703 -13.943 -108.337 1.00 84.69 268 GLU A N 1
ATOM 1918 C CA . GLU A 1 268 ? 67.780 -14.036 -109.354 1.00 84.69 268 GLU A CA 1
ATOM 1919 C C . GLU A 1 268 ? 67.552 -13.098 -110.564 1.00 84.69 268 GLU A C 1
ATOM 1921 O O . GLU A 1 268 ? 66.417 -12.714 -110.859 1.00 84.69 268 GLU A O 1
ATOM 1926 N N . THR A 1 269 ? 68.621 -12.733 -111.288 1.00 79.12 269 THR A N 1
ATOM 1927 C CA . THR A 1 269 ? 68.588 -11.815 -112.450 1.00 79.12 269 THR A CA 1
ATOM 1928 C C . THR A 1 269 ? 69.532 -12.233 -113.585 1.00 79.12 269 THR A C 1
ATOM 1930 O O . THR A 1 269 ? 70.715 -12.439 -113.330 1.00 79.12 269 THR A O 1
ATOM 1933 N N . SER A 1 270 ? 69.042 -12.219 -114.832 1.00 83.94 270 SER A N 1
ATOM 1934 C CA . SER A 1 270 ? 69.757 -12.626 -116.061 1.00 83.94 270 SER A CA 1
ATOM 1935 C C . SER A 1 270 ? 69.687 -11.550 -117.163 1.00 83.94 270 SER A C 1
ATOM 1937 O O . SER A 1 270 ? 68.729 -10.770 -117.209 1.00 83.94 270 SER A O 1
ATOM 1939 N N . GLY A 1 271 ? 70.679 -11.486 -118.061 1.00 84.06 271 GLY A N 1
ATOM 1940 C CA . GLY A 1 271 ? 70.723 -10.545 -119.185 1.00 84.06 271 GLY A CA 1
ATOM 1941 C C . GLY A 1 271 ? 71.934 -10.706 -120.116 1.00 84.06 271 GLY A C 1
ATOM 1942 O O . GLY A 1 271 ? 72.745 -11.609 -119.968 1.00 84.06 271 GLY A O 1
ATOM 1943 N N . MET A 1 272 ? 72.063 -9.806 -121.096 1.00 85.00 272 MET A N 1
ATOM 1944 C CA . MET A 1 272 ? 73.081 -9.881 -122.157 1.00 85.00 272 MET A CA 1
ATOM 1945 C C . MET A 1 272 ? 73.525 -8.476 -122.604 1.00 85.00 272 MET A C 1
ATOM 1947 O O . MET A 1 272 ? 72.722 -7.539 -122.630 1.00 85.00 272 MET A O 1
ATOM 1951 N N . SER A 1 273 ? 74.797 -8.338 -122.975 1.00 88.81 273 SER A N 1
ATOM 1952 C CA . SER A 1 273 ? 75.468 -7.100 -123.395 1.00 88.81 273 SER A CA 1
ATOM 1953 C C . SER A 1 273 ? 75.882 -7.190 -124.867 1.00 88.81 273 SER A C 1
ATOM 1955 O O . SER A 1 273 ? 76.570 -8.132 -125.239 1.00 88.81 273 SER A O 1
ATOM 1957 N N . TYR A 1 274 ? 75.529 -6.209 -125.705 1.00 89.31 274 TYR A N 1
ATOM 1958 C CA . TYR A 1 274 ? 75.668 -6.290 -127.173 1.00 89.31 274 TYR A CA 1
ATOM 1959 C C . TYR A 1 274 ? 76.508 -5.144 -127.767 1.00 89.31 274 TYR A C 1
ATOM 1961 O O . TYR A 1 274 ? 76.492 -4.027 -127.240 1.00 89.31 274 TYR A O 1
ATOM 1969 N N . GLN A 1 275 ? 77.182 -5.377 -128.904 1.00 89.69 275 GLN A N 1
ATOM 1970 C CA . GLN A 1 275 ? 77.890 -4.328 -129.659 1.00 89.69 275 GLN A CA 1
ATOM 1971 C C . GLN A 1 275 ? 76.986 -3.125 -130.001 1.00 89.69 275 GLN A C 1
ATOM 1973 O O . GLN A 1 275 ? 75.832 -3.271 -130.401 1.00 89.69 275 GLN A O 1
ATOM 1978 N N . ALA A 1 276 ? 77.522 -1.907 -129.863 1.00 87.50 276 ALA A N 1
ATOM 1979 C CA . ALA A 1 276 ? 76.749 -0.670 -130.019 1.00 87.50 276 ALA A CA 1
ATOM 1980 C C . ALA A 1 276 ? 76.596 -0.187 -131.477 1.00 87.50 276 ALA A C 1
ATOM 1982 O O . ALA A 1 276 ? 75.674 0.579 -131.771 1.00 87.50 276 ALA A O 1
ATOM 1983 N N . SER A 1 277 ? 77.488 -0.601 -132.376 1.00 89.06 277 SER A N 1
ATOM 1984 C CA . SER A 1 277 ? 77.495 -0.242 -133.800 1.00 89.06 277 SER A CA 1
ATOM 1985 C C . SER A 1 277 ? 78.335 -1.236 -134.598 1.00 89.06 277 SER A C 1
ATOM 1987 O O . SER A 1 277 ? 79.316 -1.763 -134.066 1.00 89.06 277 SER A O 1
ATOM 1989 N N . ASN A 1 278 ? 77.999 -1.410 -135.878 1.00 88.88 278 ASN A N 1
ATOM 1990 C CA . ASN A 1 278 ? 78.867 -2.081 -136.845 1.00 88.88 278 ASN A CA 1
ATOM 1991 C C . ASN A 1 278 ? 80.180 -1.300 -136.971 1.00 88.88 278 ASN A C 1
ATOM 1993 O O . ASN A 1 278 ? 80.169 -0.064 -136.978 1.00 88.88 278 ASN A O 1
ATOM 1997 N N . PHE A 1 279 ? 81.301 -2.008 -137.044 1.00 86.00 279 PHE A N 1
ATOM 1998 C CA . PHE A 1 279 ? 82.634 -1.418 -137.089 1.00 86.00 279 PHE A CA 1
ATOM 1999 C C . PHE A 1 279 ? 83.527 -2.203 -138.048 1.00 86.00 279 PHE A C 1
ATOM 2001 O O . PHE A 1 279 ? 83.448 -3.425 -138.111 1.00 86.00 279 PHE A O 1
ATOM 2008 N N . TYR A 1 280 ? 84.379 -1.490 -138.781 1.00 88.12 280 TYR A N 1
ATOM 2009 C CA . TYR A 1 280 ? 85.176 -2.058 -139.865 1.00 88.12 280 TYR A CA 1
ATOM 2010 C C . TYR A 1 280 ? 86.642 -1.638 -139.678 1.00 88.12 280 TYR A C 1
ATOM 2012 O O . TYR A 1 280 ? 86.998 -0.519 -140.050 1.00 88.12 280 TYR A O 1
ATOM 2020 N N . PRO A 1 281 ? 87.493 -2.452 -139.023 1.00 86.06 281 PRO A N 1
ATOM 2021 C CA . PRO A 1 281 ? 88.913 -2.146 -138.886 1.00 86.06 281 PRO A CA 1
ATOM 2022 C C . PRO A 1 281 ? 89.642 -2.291 -140.229 1.00 86.06 281 PRO A C 1
ATOM 2024 O O . PRO A 1 281 ? 89.675 -3.383 -140.799 1.00 86.06 281 PRO A O 1
ATOM 2027 N N . ASP A 1 282 ? 90.252 -1.206 -140.707 1.00 85.94 282 ASP A N 1
ATOM 2028 C CA . ASP A 1 282 ? 91.053 -1.188 -141.937 1.00 85.94 282 ASP A CA 1
ATOM 2029 C C . ASP A 1 282 ? 92.304 -2.089 -141.842 1.00 85.94 282 ASP A C 1
ATOM 2031 O O . ASP A 1 282 ? 92.990 -2.147 -140.816 1.00 85.94 282 ASP A O 1
ATOM 2035 N N . VAL A 1 283 ? 92.649 -2.741 -142.952 1.00 86.00 283 VAL A N 1
ATOM 2036 C CA . VAL A 1 283 ? 93.769 -3.677 -143.109 1.00 86.00 283 VAL A CA 1
ATOM 2037 C C . VAL A 1 283 ? 94.730 -3.147 -144.171 1.00 86.00 283 VAL A C 1
ATOM 2039 O O . VAL A 1 283 ? 94.345 -2.788 -145.284 1.00 86.00 283 VAL A O 1
ATOM 2042 N N . TRP A 1 284 ? 96.019 -3.121 -143.841 1.00 84.19 284 TRP A N 1
ATOM 2043 C CA . TRP A 1 284 ? 97.038 -2.404 -144.611 1.00 84.19 284 TRP A CA 1
ATOM 2044 C C . TRP A 1 284 ? 98.113 -3.354 -145.131 1.00 84.19 284 TRP A C 1
ATOM 2046 O O . TRP A 1 284 ? 98.522 -4.289 -144.439 1.00 84.19 284 TRP A O 1
ATOM 2056 N N . ALA A 1 285 ? 98.581 -3.127 -146.360 1.00 86.25 285 ALA A N 1
ATOM 2057 C CA . ALA A 1 285 ? 99.641 -3.936 -146.950 1.00 86.25 285 ALA A CA 1
ATOM 2058 C C . ALA A 1 285 ? 100.955 -3.730 -146.187 1.00 86.25 285 ALA A C 1
ATOM 2060 O O . ALA A 1 285 ? 101.189 -2.662 -145.622 1.00 86.25 285 ALA A O 1
ATOM 2061 N N . ARG A 1 286 ? 101.857 -4.717 -146.185 1.00 82.69 286 ARG A N 1
ATOM 2062 C CA . ARG A 1 286 ? 103.126 -4.580 -145.460 1.00 82.69 286 ARG A CA 1
ATOM 2063 C C . ARG A 1 286 ? 104.140 -3.732 -146.236 1.00 82.69 286 ARG A C 1
ATOM 2065 O O . ARG A 1 286 ? 104.877 -4.250 -147.073 1.00 82.69 286 ARG A O 1
ATOM 2072 N N . ASN A 1 287 ? 104.269 -2.463 -145.862 1.00 85.88 287 ASN A N 1
ATOM 2073 C CA . ASN A 1 287 ? 105.434 -1.639 -146.163 1.00 85.88 287 ASN A CA 1
ATOM 2074 C C . ASN A 1 287 ? 106.644 -2.141 -145.342 1.00 85.88 287 ASN A C 1
ATOM 2076 O O . ASN A 1 287 ? 106.621 -2.060 -144.110 1.00 85.88 287 ASN A O 1
ATOM 2080 N N . PRO A 1 288 ? 107.715 -2.656 -145.977 1.00 84.38 288 PRO A N 1
ATOM 2081 C CA . PRO A 1 288 ? 108.863 -3.224 -145.268 1.00 84.38 288 PRO A CA 1
ATOM 2082 C C . PRO A 1 288 ? 109.754 -2.175 -144.586 1.00 84.38 288 PRO A C 1
ATOM 2084 O O . PRO A 1 288 ? 110.654 -2.560 -143.844 1.00 84.38 288 PRO A O 1
ATOM 2087 N N . ASN A 1 289 ? 109.519 -0.878 -144.820 1.00 88.50 289 ASN A N 1
ATOM 2088 C CA . ASN A 1 289 ? 110.257 0.212 -144.176 1.00 88.50 289 ASN A CA 1
ATOM 2089 C C . ASN A 1 289 ? 109.754 0.538 -142.754 1.00 88.50 289 ASN A C 1
ATOM 2091 O O . ASN A 1 289 ? 110.387 1.342 -142.075 1.00 88.50 289 ASN A O 1
ATOM 2095 N N . PHE A 1 290 ? 108.642 -0.065 -142.309 1.00 84.19 290 PHE A N 1
ATOM 2096 C CA . PHE A 1 290 ? 108.002 0.198 -141.013 1.00 84.19 290 PHE A CA 1
ATOM 2097 C C . PHE A 1 290 ? 107.704 -1.104 -140.233 1.00 84.19 290 PHE A C 1
ATOM 2099 O O . PHE A 1 290 ? 107.577 -2.172 -140.849 1.00 84.19 290 PHE A O 1
ATOM 2106 N N . PRO A 1 291 ? 107.577 -1.043 -138.890 1.00 85.69 291 PRO A N 1
ATOM 2107 C CA . PRO A 1 291 ? 107.068 -2.135 -138.050 1.00 85.69 291 PRO A CA 1
ATOM 2108 C C . PRO A 1 291 ? 105.694 -2.663 -138.496 1.00 85.69 291 PRO A C 1
ATOM 2110 O O . PRO A 1 291 ? 104.949 -1.981 -139.197 1.00 85.69 291 PRO A O 1
ATOM 2113 N N . ILE A 1 292 ? 105.343 -3.898 -138.119 1.00 81.62 292 ILE A N 1
ATOM 2114 C CA . ILE A 1 292 ? 104.107 -4.565 -138.592 1.00 81.62 292 ILE A CA 1
ATOM 2115 C C . ILE A 1 292 ? 102.816 -3.956 -138.021 1.00 81.62 292 ILE A C 1
ATOM 2117 O O . ILE A 1 292 ? 101.744 -4.157 -138.581 1.00 81.62 292 ILE A O 1
ATOM 2121 N N . ASP A 1 293 ? 102.943 -3.212 -136.932 1.00 82.69 293 ASP A N 1
ATOM 2122 C CA . ASP A 1 293 ? 101.914 -2.509 -136.173 1.00 82.69 293 ASP A CA 1
ATOM 2123 C C . ASP A 1 293 ? 101.764 -1.030 -136.584 1.00 82.69 293 ASP A C 1
ATOM 2125 O O . ASP A 1 293 ? 100.695 -0.452 -136.416 1.00 82.69 293 ASP A O 1
ATOM 2129 N N . GLU A 1 294 ? 102.775 -0.436 -137.229 1.00 86.25 294 GLU A N 1
ATOM 2130 C CA . GLU A 1 294 ? 102.760 0.954 -137.727 1.00 86.25 294 GLU A CA 1
ATOM 2131 C C . GLU A 1 294 ? 102.346 1.070 -139.212 1.00 86.25 294 GLU A C 1
ATOM 2133 O O . GLU A 1 294 ? 102.634 2.062 -139.887 1.00 86.25 294 GLU A O 1
ATOM 2138 N N . GLN A 1 295 ? 101.682 0.047 -139.759 1.00 84.75 295 GLN A N 1
ATOM 2139 C CA . GLN A 1 295 ? 101.330 -0.021 -141.187 1.00 84.75 295 GLN A CA 1
ATOM 2140 C C . GLN A 1 295 ? 100.236 0.979 -141.598 1.00 84.75 295 GLN A C 1
ATOM 2142 O O . GLN A 1 295 ? 100.173 1.364 -142.763 1.00 84.75 295 GLN A O 1
ATOM 2147 N N . HIS A 1 296 ? 99.437 1.481 -140.655 1.00 81.25 296 HIS A N 1
ATOM 2148 C CA . HIS A 1 296 ? 98.584 2.652 -140.863 1.00 81.25 296 HIS A CA 1
ATOM 2149 C C . HIS A 1 296 ? 99.198 3.880 -140.162 1.00 81.25 296 HIS A C 1
ATOM 2151 O O . HIS A 1 296 ? 99.549 3.769 -138.986 1.00 81.25 296 HIS A O 1
ATOM 2157 N N . PRO A 1 297 ? 99.334 5.051 -140.819 1.00 82.75 297 PRO A N 1
ATOM 2158 C CA . PRO A 1 297 ? 99.010 5.371 -142.216 1.00 82.75 297 PRO A CA 1
ATOM 2159 C C . PRO A 1 297 ? 100.188 5.157 -143.190 1.00 82.75 297 PRO A C 1
ATOM 2161 O O . PRO A 1 297 ? 100.161 5.658 -144.309 1.00 82.75 297 PRO A O 1
ATOM 2164 N N . ASN A 1 298 ? 101.258 4.478 -142.762 1.00 83.12 298 ASN A N 1
ATOM 2165 C CA . ASN A 1 298 ? 102.536 4.462 -143.486 1.00 83.12 298 ASN A CA 1
ATOM 2166 C C . ASN A 1 298 ? 102.594 3.487 -144.677 1.00 83.12 298 ASN A C 1
ATOM 2168 O O . ASN A 1 298 ? 103.579 3.484 -145.422 1.00 83.12 298 ASN A O 1
ATOM 2172 N N . SER A 1 299 ? 101.586 2.636 -144.865 1.00 81.56 299 SER A N 1
ATOM 2173 C CA . SER A 1 299 ? 101.515 1.730 -146.008 1.00 81.56 299 SER A CA 1
ATOM 2174 C C . SER A 1 299 ? 101.026 2.439 -147.276 1.00 81.56 299 SER A C 1
ATOM 2176 O O . SER A 1 299 ? 100.030 3.160 -147.225 1.00 81.56 299 SER A O 1
ATOM 2178 N N . PRO A 1 300 ? 101.676 2.226 -148.438 1.00 77.19 300 PRO A N 1
ATOM 2179 C CA . PRO A 1 300 ? 101.230 2.794 -149.707 1.00 77.19 300 PRO A CA 1
ATOM 2180 C C . PRO A 1 300 ? 99.989 2.095 -150.292 1.00 77.19 300 PRO A C 1
ATOM 2182 O O . PRO A 1 300 ? 99.504 2.528 -151.335 1.00 77.19 300 PRO A O 1
ATOM 2185 N N . GLU A 1 301 ? 99.495 1.014 -149.676 1.00 83.31 301 GLU A N 1
ATOM 2186 C CA . GLU A 1 301 ? 98.387 0.208 -150.194 1.00 83.31 301 GLU A CA 1
ATOM 2187 C C . GLU A 1 301 ? 97.449 -0.267 -149.067 1.00 83.31 301 GLU A C 1
ATOM 2189 O O . GLU A 1 301 ? 97.868 -0.863 -148.071 1.00 83.31 301 GLU A O 1
ATOM 2194 N N . HIS A 1 302 ? 96.156 -0.001 -149.250 1.00 84.62 302 HIS A N 1
ATOM 2195 C CA . HIS A 1 302 ? 95.065 -0.478 -148.401 1.00 84.62 302 HIS A CA 1
ATOM 2196 C C . HIS A 1 302 ? 94.519 -1.796 -148.966 1.00 84.62 302 HIS A C 1
ATOM 2198 O O . HIS A 1 302 ? 94.244 -1.872 -150.163 1.00 84.62 302 HIS A O 1
ATOM 2204 N N . LEU A 1 303 ? 94.349 -2.822 -148.128 1.00 86.56 303 LEU A N 1
ATOM 2205 C CA . LEU A 1 303 ? 93.898 -4.154 -148.554 1.00 86.56 303 LEU A CA 1
ATOM 2206 C C . LEU A 1 303 ? 92.380 -4.372 -148.415 1.00 86.56 303 LEU A C 1
ATOM 2208 O O . LEU A 1 303 ? 91.861 -5.324 -148.995 1.00 86.56 303 LEU A O 1
ATOM 2212 N N . GLY A 1 304 ? 91.675 -3.517 -147.671 1.00 87.56 304 GLY A N 1
ATOM 2213 C CA . GLY A 1 304 ? 90.266 -3.690 -147.293 1.00 87.56 304 GLY A CA 1
ATOM 2214 C C . GLY A 1 304 ? 90.097 -3.655 -145.774 1.00 87.56 304 GLY A C 1
ATOM 2215 O O . GLY A 1 304 ? 91.052 -3.368 -145.068 1.00 87.56 304 GLY A O 1
ATOM 2216 N N . HIS A 1 305 ? 88.910 -3.967 -145.258 1.00 85.88 305 HIS A N 1
ATOM 2217 C CA . HIS A 1 305 ? 88.633 -4.027 -143.817 1.00 85.88 305 HIS A CA 1
ATOM 2218 C C . HIS A 1 305 ? 88.270 -5.447 -143.360 1.00 85.88 305 HIS A C 1
ATOM 2220 O O . HIS A 1 305 ? 87.966 -6.320 -144.173 1.00 85.88 305 HIS A O 1
ATOM 2226 N N . VAL A 1 306 ? 88.302 -5.673 -142.046 1.00 86.25 306 VAL A N 1
ATOM 2227 C CA . VAL A 1 306 ? 87.580 -6.783 -141.405 1.00 86.25 306 VAL A CA 1
ATOM 2228 C C . VAL A 1 306 ? 86.163 -6.310 -141.090 1.00 86.25 306 VAL A C 1
ATOM 2230 O O . VAL A 1 306 ? 85.982 -5.174 -140.660 1.00 86.25 306 VAL A O 1
ATOM 2233 N N . ASP A 1 307 ? 85.165 -7.168 -141.263 1.00 84.50 307 ASP A N 1
ATOM 2234 C CA . ASP A 1 307 ? 83.788 -6.846 -140.893 1.00 84.50 307 ASP A CA 1
ATOM 2235 C C . ASP A 1 307 ? 83.522 -7.281 -139.443 1.00 84.50 307 ASP A C 1
ATOM 2237 O O . ASP A 1 307 ? 83.736 -8.441 -139.089 1.00 84.50 307 ASP A O 1
ATOM 2241 N N . PHE A 1 308 ? 83.087 -6.341 -138.593 1.00 86.69 308 PHE A N 1
ATOM 2242 C CA . PHE A 1 308 ? 82.435 -6.606 -137.304 1.00 86.69 308 PHE A CA 1
ATOM 2243 C C . PHE A 1 308 ? 81.051 -5.945 -137.319 1.00 86.69 308 PHE A C 1
ATOM 2245 O O . PHE A 1 308 ? 80.826 -4.886 -136.721 1.00 86.69 308 PHE A O 1
ATOM 2252 N N . ASP A 1 309 ? 80.142 -6.565 -138.065 1.00 89.06 309 ASP A N 1
ATOM 2253 C CA . ASP A 1 309 ? 78.791 -6.088 -138.350 1.00 89.06 309 ASP A CA 1
ATOM 2254 C C . ASP A 1 309 ? 77.740 -7.216 -138.259 1.00 89.06 309 ASP A C 1
ATOM 2256 O O . ASP A 1 309 ? 78.060 -8.361 -137.940 1.00 89.06 309 ASP A O 1
ATOM 2260 N N . ALA A 1 310 ? 76.475 -6.912 -138.567 1.00 86.50 310 ALA A N 1
ATOM 2261 C CA . ALA A 1 310 ? 75.397 -7.908 -138.603 1.00 86.50 310 ALA A CA 1
ATOM 2262 C C . ALA A 1 310 ? 75.488 -8.919 -139.775 1.00 86.50 310 ALA A C 1
ATOM 2264 O O . ALA A 1 310 ? 74.837 -9.960 -139.729 1.00 86.50 310 ALA A O 1
ATOM 2265 N N . ALA A 1 311 ? 76.269 -8.646 -140.829 1.00 87.25 311 ALA A N 1
ATOM 2266 C CA . ALA A 1 311 ? 76.487 -9.585 -141.937 1.00 87.25 311 ALA A CA 1
ATOM 2267 C C . ALA A 1 311 ? 77.624 -10.590 -141.656 1.00 87.25 311 ALA A C 1
ATOM 2269 O O . ALA A 1 311 ? 77.722 -11.629 -142.316 1.00 87.25 311 ALA A O 1
ATOM 2270 N N . THR A 1 312 ? 78.471 -10.295 -140.669 1.00 87.38 312 THR A N 1
ATOM 2271 C CA . THR A 1 312 ? 79.616 -11.106 -140.253 1.00 87.38 312 THR A CA 1
ATOM 2272 C C . THR A 1 312 ? 79.162 -12.487 -139.764 1.00 87.38 312 THR A C 1
ATOM 2274 O O . THR A 1 312 ? 78.300 -12.613 -138.894 1.00 87.38 312 THR A O 1
ATOM 2277 N N . GLN A 1 313 ? 79.752 -13.564 -140.296 1.00 85.25 313 GLN A N 1
ATOM 2278 C CA . GLN A 1 313 ? 79.337 -14.926 -139.945 1.00 85.25 313 GLN A CA 1
ATOM 2279 C C . GLN A 1 313 ? 79.575 -15.225 -138.454 1.00 85.25 313 GLN A C 1
ATOM 2281 O O . GLN A 1 313 ? 80.715 -15.332 -138.008 1.00 85.25 313 GLN A O 1
ATOM 2286 N N . GLY A 1 314 ? 78.488 -15.444 -137.710 1.00 83.00 314 GLY A N 1
ATOM 2287 C CA . GLY A 1 314 ? 78.518 -15.680 -136.262 1.00 83.00 314 GLY A CA 1
ATOM 2288 C C . GLY A 1 314 ? 78.228 -14.439 -135.412 1.00 83.00 314 GLY A C 1
ATOM 2289 O O . GLY A 1 314 ? 78.302 -14.530 -134.190 1.00 83.00 314 GLY A O 1
ATOM 2290 N N . ALA A 1 315 ? 77.879 -13.308 -136.034 1.00 85.69 315 ALA A N 1
ATOM 2291 C CA . ALA A 1 315 ? 77.345 -12.146 -135.341 1.00 85.69 315 ALA A CA 1
ATOM 2292 C C . ALA A 1 315 ? 76.060 -12.477 -134.560 1.00 85.69 315 ALA A C 1
ATOM 2294 O O . ALA A 1 315 ? 75.188 -13.208 -135.030 1.00 85.69 315 ALA A O 1
ATOM 2295 N N . ILE A 1 316 ? 75.944 -11.883 -133.375 1.00 89.00 316 ILE A N 1
ATOM 2296 C CA . ILE A 1 316 ? 74.710 -11.765 -132.604 1.00 89.00 316 ILE A CA 1
ATOM 2297 C C . ILE A 1 316 ? 74.133 -10.371 -132.874 1.00 89.00 316 ILE A C 1
ATOM 2299 O O . ILE A 1 316 ? 74.820 -9.367 -132.663 1.00 89.00 316 ILE A O 1
ATOM 2303 N N . ASP A 1 317 ? 72.884 -10.305 -133.334 1.00 90.81 317 ASP A N 1
ATOM 2304 C CA . ASP A 1 317 ? 72.154 -9.043 -133.493 1.00 90.81 317 ASP A CA 1
ATOM 2305 C C . ASP A 1 317 ? 71.960 -8.351 -132.138 1.00 90.81 317 ASP A C 1
ATOM 2307 O O . ASP A 1 317 ? 71.645 -8.990 -131.133 1.00 90.81 317 ASP A O 1
ATOM 2311 N N . ASN A 1 318 ? 72.087 -7.025 -132.103 1.00 89.50 318 ASN A N 1
ATOM 2312 C CA . ASN A 1 318 ? 71.712 -6.237 -130.937 1.00 89.50 318 ASN A CA 1
ATOM 2313 C C . ASN A 1 318 ? 70.185 -6.021 -130.942 1.00 89.50 318 ASN A C 1
ATOM 2315 O O . ASN A 1 318 ? 69.695 -5.220 -131.744 1.00 89.50 318 ASN A O 1
ATOM 2319 N N . PRO A 1 319 ? 69.407 -6.623 -130.020 1.00 88.94 319 PRO A N 1
ATOM 2320 C CA . PRO A 1 319 ? 67.944 -6.512 -130.020 1.00 88.94 319 PRO A CA 1
ATOM 2321 C C . PRO A 1 319 ? 67.439 -5.083 -129.757 1.00 88.94 319 PRO A C 1
ATOM 2323 O O . PRO A 1 319 ? 66.253 -4.807 -129.918 1.00 88.94 319 PRO A O 1
ATOM 2326 N N . ASN A 1 320 ? 68.326 -4.162 -129.364 1.00 88.19 320 ASN A N 1
ATOM 2327 C CA . ASN A 1 320 ? 68.023 -2.752 -129.130 1.00 88.19 320 ASN A CA 1
ATOM 2328 C C . ASN A 1 320 ? 68.412 -1.843 -130.315 1.00 88.19 320 ASN A C 1
ATOM 2330 O O . ASN A 1 320 ? 68.186 -0.633 -130.238 1.00 88.19 320 ASN A O 1
ATOM 2334 N N . ARG A 1 321 ? 69.054 -2.373 -131.372 1.00 87.06 321 ARG A N 1
ATOM 2335 C CA . ARG A 1 321 ? 69.551 -1.611 -132.535 1.00 87.06 321 ARG A CA 1
ATOM 2336 C C . ARG A 1 321 ? 69.475 -2.443 -133.820 1.00 87.06 321 ARG A C 1
ATOM 2338 O O . ARG A 1 321 ? 70.394 -3.188 -134.140 1.00 87.06 321 ARG A O 1
ATOM 2345 N N . GLU A 1 322 ? 68.394 -2.268 -134.577 1.00 88.06 322 GLU A N 1
ATOM 2346 C CA . GLU A 1 322 ? 68.197 -2.910 -135.884 1.00 88.06 322 GLU A CA 1
ATOM 2347 C C . GLU A 1 322 ? 69.379 -2.651 -136.837 1.00 88.06 322 GLU A C 1
ATOM 2349 O O . GLU A 1 322 ? 69.889 -1.531 -136.930 1.00 88.06 322 GLU A O 1
ATOM 2354 N N . GLY A 1 323 ? 69.830 -3.701 -137.531 1.00 85.62 323 GLY A N 1
ATOM 2355 C CA . GLY A 1 323 ? 70.976 -3.652 -138.443 1.00 85.62 323 GLY A CA 1
ATOM 2356 C C . GLY A 1 323 ? 72.350 -3.566 -137.764 1.00 85.62 323 GLY A C 1
ATOM 2357 O O . GLY A 1 323 ? 73.354 -3.501 -138.475 1.00 85.62 323 GLY A O 1
ATOM 2358 N N . VAL A 1 324 ? 72.417 -3.569 -136.426 1.00 89.19 324 VAL A N 1
ATOM 2359 C CA . VAL A 1 324 ? 73.669 -3.642 -135.662 1.00 89.19 324 VAL A CA 1
ATOM 2360 C C . VAL A 1 324 ? 73.856 -5.036 -135.078 1.00 89.19 324 VAL A C 1
ATOM 2362 O O . VAL A 1 324 ? 73.006 -5.508 -134.327 1.00 89.19 324 VAL A O 1
ATOM 2365 N N . GLY A 1 325 ? 75.002 -5.656 -135.349 1.00 89.25 325 GLY A N 1
ATOM 2366 C CA . GLY A 1 325 ? 75.346 -6.983 -134.840 1.00 89.25 325 GLY A CA 1
ATOM 2367 C C . GLY A 1 325 ? 76.851 -7.179 -134.683 1.00 89.25 325 GLY A C 1
ATOM 2368 O O . GLY A 1 325 ? 77.645 -6.326 -135.080 1.00 89.25 325 GLY A O 1
ATOM 2369 N N . GLY A 1 326 ? 77.236 -8.287 -134.052 1.00 88.94 326 GLY A N 1
ATOM 2370 C CA . GLY A 1 326 ? 78.633 -8.673 -133.862 1.00 88.94 326 GLY A CA 1
ATOM 2371 C C . GLY A 1 326 ? 78.836 -9.471 -132.576 1.00 88.94 326 GLY A C 1
ATOM 2372 O O . GLY A 1 326 ? 78.164 -10.471 -132.341 1.00 88.94 326 GLY A O 1
ATOM 2373 N N . MET A 1 327 ? 79.774 -9.037 -131.739 1.00 89.19 327 MET A N 1
ATOM 2374 C CA . MET A 1 327 ? 80.085 -9.653 -130.447 1.00 89.19 327 MET A CA 1
ATOM 2375 C C . MET A 1 327 ? 79.082 -9.258 -129.346 1.00 89.19 327 MET A C 1
ATOM 2377 O O . MET A 1 327 ? 78.610 -8.116 -129.287 1.00 89.19 327 MET A O 1
ATOM 2381 N N . ALA A 1 328 ? 78.804 -10.204 -128.444 1.00 87.88 328 ALA A N 1
ATOM 2382 C CA . ALA A 1 328 ? 77.936 -10.048 -127.276 1.00 87.88 328 ALA A CA 1
ATOM 2383 C C . ALA A 1 328 ? 78.455 -10.870 -126.070 1.00 87.88 328 A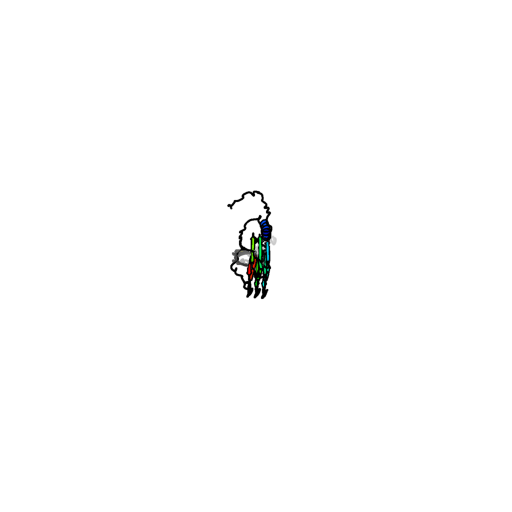LA A C 1
ATOM 2385 O O . ALA A 1 328 ? 79.298 -11.751 -126.250 1.00 87.88 328 ALA A O 1
ATOM 2386 N N . PHE A 1 329 ? 77.983 -10.565 -124.853 1.00 89.38 329 PHE A N 1
ATOM 2387 C CA . PHE A 1 329 ? 78.462 -11.133 -123.579 1.00 89.38 329 PHE A CA 1
ATOM 2388 C C . PHE A 1 329 ? 77.326 -11.304 -122.549 1.00 89.38 329 PHE A C 1
ATOM 2390 O O . PHE A 1 329 ? 76.582 -10.352 -122.308 1.00 89.38 329 PHE A O 1
ATOM 2397 N N . ASP A 1 330 ? 77.222 -12.468 -121.902 1.00 86.19 330 ASP A N 1
ATOM 2398 C CA . ASP A 1 330 ? 76.186 -12.775 -120.896 1.00 86.19 330 ASP A CA 1
ATOM 2399 C C . ASP A 1 330 ? 76.411 -12.080 -119.531 1.00 86.19 330 ASP A C 1
ATOM 2401 O O . ASP A 1 330 ? 77.551 -11.867 -119.111 1.00 86.19 330 ASP A O 1
ATOM 2405 N N . ASN A 1 331 ? 75.322 -11.777 -118.808 1.00 84.56 331 ASN A N 1
ATOM 2406 C CA . ASN A 1 331 ? 75.311 -11.167 -117.469 1.00 84.56 331 ASN A CA 1
ATOM 2407 C C . ASN A 1 331 ? 74.354 -11.938 -116.523 1.00 84.56 331 ASN A C 1
ATOM 2409 O O . ASN A 1 331 ? 73.188 -12.112 -116.865 1.00 84.56 331 ASN A O 1
ATOM 2413 N N . GLU A 1 332 ? 74.778 -12.306 -115.306 1.00 83.81 332 GLU A N 1
ATOM 2414 C CA . GLU A 1 332 ? 73.957 -13.049 -114.315 1.00 83.81 332 GLU A CA 1
ATOM 2415 C C . GLU A 1 332 ? 74.185 -12.540 -112.868 1.00 83.81 332 GLU A C 1
ATOM 2417 O O . GLU A 1 332 ? 75.268 -12.032 -112.564 1.00 83.81 332 GLU A O 1
ATOM 2422 N N . GLY A 1 333 ? 73.199 -12.672 -111.962 1.00 80.06 333 GLY A N 1
ATOM 2423 C CA . GLY A 1 333 ? 73.279 -12.180 -110.568 1.00 80.06 333 GLY A CA 1
ATOM 2424 C C . GLY A 1 333 ? 72.071 -12.476 -109.648 1.00 80.06 333 GLY A C 1
ATOM 2425 O O . GLY A 1 333 ? 71.134 -13.166 -110.040 1.00 80.06 333 GLY A O 1
ATOM 2426 N N . THR A 1 334 ? 72.097 -11.949 -108.412 1.00 80.75 334 THR A N 1
ATOM 2427 C CA . THR A 1 334 ? 71.097 -12.160 -107.331 1.00 80.75 334 THR A CA 1
ATOM 2428 C C . THR A 1 334 ? 70.821 -10.886 -106.509 1.00 80.75 334 THR A C 1
ATOM 2430 O O . THR A 1 334 ? 71.654 -9.979 -106.467 1.00 80.75 334 THR A O 1
ATOM 2433 N N . VAL A 1 335 ? 69.657 -10.813 -105.841 1.00 77.69 335 VAL A N 1
ATOM 2434 C CA . VAL A 1 335 ? 69.184 -9.671 -105.022 1.00 77.69 335 VAL A CA 1
ATOM 2435 C C . VAL A 1 335 ? 68.386 -10.150 -103.791 1.00 77.69 335 VAL A C 1
ATOM 2437 O O . VAL A 1 335 ? 67.553 -11.042 -103.916 1.00 77.69 335 VAL A O 1
ATOM 2440 N N . GLU A 1 336 ? 68.572 -9.516 -102.624 1.00 82.50 336 GLU A N 1
ATOM 2441 C CA . GLU A 1 336 ? 67.821 -9.765 -101.370 1.00 82.50 336 GLU A CA 1
ATOM 2442 C C . GLU A 1 336 ? 67.388 -8.447 -100.685 1.00 82.50 336 GLU A C 1
ATOM 2444 O O . GLU A 1 336 ? 67.978 -7.396 -100.955 1.00 82.50 336 GLU A O 1
ATOM 2449 N N . GLY A 1 337 ? 66.388 -8.481 -99.789 1.00 80.44 337 GLY A N 1
ATOM 2450 C CA . GLY A 1 337 ? 65.991 -7.317 -98.978 1.00 80.44 337 GLY A CA 1
ATOM 2451 C C . GLY A 1 337 ? 64.861 -7.545 -97.957 1.00 80.44 337 GLY A C 1
ATOM 2452 O O . GLY A 1 337 ? 64.065 -8.473 -98.084 1.00 80.44 337 GLY A O 1
ATOM 2453 N N . ASP A 1 338 ? 64.769 -6.647 -96.967 1.00 84.38 338 ASP A N 1
ATOM 2454 C CA . ASP A 1 338 ? 63.847 -6.716 -95.816 1.00 84.38 338 ASP A CA 1
ATOM 2455 C C . ASP A 1 338 ? 62.814 -5.567 -95.793 1.00 84.38 338 ASP A C 1
ATOM 2457 O O . ASP A 1 338 ? 63.003 -4.531 -96.439 1.00 84.38 338 ASP A O 1
ATOM 2461 N N . TYR A 1 339 ? 61.729 -5.718 -95.020 1.00 82.19 339 TYR A N 1
ATOM 2462 C CA . TYR A 1 339 ? 60.759 -4.651 -94.733 1.00 82.19 339 TYR A CA 1
ATOM 2463 C C . TYR A 1 339 ? 60.223 -4.689 -93.291 1.00 82.19 339 TYR A C 1
ATOM 2465 O O . TYR A 1 339 ? 60.114 -5.750 -92.678 1.00 82.19 339 TYR A O 1
ATOM 2473 N N . GLU A 1 340 ? 59.808 -3.524 -92.783 1.00 81.56 340 GLU A N 1
ATOM 2474 C CA . GLU A 1 340 ? 59.118 -3.355 -91.495 1.00 81.56 340 GLU A CA 1
ATOM 2475 C C . GLU A 1 340 ? 57.937 -2.372 -91.622 1.00 81.56 340 GLU A C 1
ATOM 2477 O O . GLU A 1 340 ? 57.904 -1.551 -92.543 1.00 81.56 340 GLU A O 1
ATOM 2482 N N . GLY A 1 341 ? 56.970 -2.422 -90.700 1.00 80.31 341 GLY A N 1
ATOM 2483 C CA . GLY A 1 341 ? 55.840 -1.485 -90.655 1.00 80.31 341 GLY A CA 1
ATOM 2484 C C . GLY A 1 341 ? 55.018 -1.567 -89.366 1.00 80.31 341 GLY A C 1
ATOM 2485 O O . GLY A 1 341 ? 54.949 -2.622 -88.737 1.00 80.31 341 GLY A O 1
ATOM 2486 N N . THR A 1 342 ? 54.385 -0.456 -88.977 1.00 83.12 342 THR A N 1
ATOM 2487 C CA . THR A 1 342 ? 53.676 -0.300 -87.693 1.00 83.12 342 THR A CA 1
ATOM 2488 C C . THR A 1 342 ? 52.282 0.312 -87.877 1.00 83.12 342 THR A C 1
ATOM 2490 O O . THR A 1 342 ? 52.042 1.064 -88.825 1.00 83.12 342 THR A O 1
ATOM 2493 N N . GLU A 1 343 ? 51.348 0.006 -86.973 1.00 80.94 343 GLU A N 1
ATOM 2494 C CA . GLU A 1 343 ? 49.999 0.587 -86.941 1.00 80.94 343 GLU A CA 1
ATOM 2495 C C . GLU A 1 343 ? 49.622 1.133 -85.555 1.00 80.94 343 GLU A C 1
ATOM 2497 O O . GLU A 1 343 ? 50.120 0.682 -84.525 1.00 80.94 343 GLU A O 1
ATOM 2502 N N . SER A 1 344 ? 48.711 2.112 -85.513 1.00 82.88 344 SER A N 1
ATOM 2503 C CA . SER A 1 344 ? 48.058 2.554 -84.273 1.00 82.88 344 SER A CA 1
ATOM 2504 C C . SER A 1 344 ? 46.697 3.203 -84.534 1.00 82.88 344 SER A C 1
ATOM 2506 O O . SER A 1 344 ? 46.428 3.703 -85.628 1.00 82.88 344 SER A O 1
ATOM 2508 N N . GLY A 1 345 ? 45.823 3.193 -83.526 1.00 79.19 345 GLY A N 1
ATOM 2509 C CA . GLY A 1 345 ? 44.453 3.691 -83.635 1.00 79.19 345 GLY A CA 1
ATOM 2510 C C . GLY A 1 345 ? 43.807 4.032 -82.291 1.00 79.19 345 GLY A C 1
ATOM 2511 O O . GLY A 1 345 ? 44.362 3.783 -81.220 1.00 79.19 345 GLY A O 1
ATOM 2512 N N . MET A 1 346 ? 42.610 4.621 -82.354 1.00 74.88 346 MET A N 1
ATOM 2513 C CA . MET A 1 346 ? 41.845 5.081 -81.191 1.00 74.88 346 MET A CA 1
ATOM 2514 C C . MET A 1 346 ? 40.444 4.460 -81.182 1.00 74.88 346 MET A C 1
ATOM 2516 O O . MET A 1 346 ? 39.712 4.550 -82.166 1.00 74.88 346 MET A O 1
ATOM 2520 N N . PHE A 1 347 ? 40.057 3.865 -80.055 1.00 71.06 347 PHE A N 1
ATOM 2521 C CA . PHE A 1 347 ? 38.710 3.359 -79.804 1.00 71.06 347 PHE A CA 1
ATOM 2522 C C . PHE A 1 347 ? 37.886 4.378 -79.007 1.00 71.06 347 PHE A C 1
ATOM 2524 O O . PHE A 1 347 ? 38.379 4.995 -78.060 1.00 71.06 347 PHE A O 1
ATOM 2531 N N . MET A 1 348 ? 36.611 4.518 -79.375 1.00 69.88 348 MET A N 1
ATOM 2532 C CA . MET A 1 348 ? 35.656 5.434 -78.754 1.00 69.88 348 MET A CA 1
ATOM 2533 C C . MET A 1 348 ? 34.346 4.707 -78.452 1.00 69.88 348 MET A C 1
ATOM 2535 O O . MET A 1 348 ? 33.642 4.284 -79.366 1.00 69.88 348 MET A O 1
ATOM 2539 N N . GLY A 1 349 ? 34.000 4.598 -77.168 1.00 67.31 349 GLY A N 1
ATOM 2540 C CA . GLY A 1 349 ? 32.769 3.949 -76.720 1.00 67.31 349 GLY A CA 1
ATOM 2541 C C . GLY A 1 349 ? 32.316 4.433 -75.343 1.00 67.31 349 GLY A C 1
ATOM 2542 O O . GLY A 1 349 ? 33.105 4.954 -74.556 1.00 67.31 349 GLY A O 1
ATOM 2543 N N . GLY A 1 350 ? 31.025 4.274 -75.054 1.00 67.38 350 GLY A N 1
ATOM 2544 C CA . GLY A 1 350 ? 30.438 4.573 -73.748 1.00 67.38 350 GLY A CA 1
ATOM 2545 C C . GLY A 1 350 ? 30.001 3.296 -73.039 1.00 67.38 350 GLY A C 1
ATOM 2546 O O . GLY A 1 350 ? 29.378 2.430 -73.654 1.00 67.38 350 GLY A O 1
ATOM 2547 N N . ILE A 1 351 ? 30.285 3.193 -71.741 1.00 62.88 351 ILE A N 1
ATOM 2548 C CA . ILE A 1 351 ? 29.679 2.166 -70.884 1.00 62.88 351 ILE A CA 1
ATOM 2549 C C . ILE A 1 351 ? 28.341 2.719 -70.381 1.00 62.88 351 ILE A C 1
ATOM 2551 O O . ILE A 1 351 ? 28.282 3.842 -69.876 1.00 62.88 351 ILE A O 1
ATOM 2555 N N . GLY A 1 352 ? 27.264 1.949 -70.556 1.00 63.53 352 GLY A N 1
ATOM 2556 C CA . GLY A 1 352 ? 25.900 2.375 -70.231 1.00 63.53 352 GLY A CA 1
ATOM 2557 C C . GLY A 1 352 ? 25.690 2.714 -68.751 1.00 63.53 352 GLY A C 1
ATOM 2558 O O . GLY A 1 352 ? 26.419 2.249 -67.875 1.00 63.53 352 GLY A O 1
ATOM 2559 N N . SER A 1 353 ? 24.666 3.524 -68.469 1.00 69.75 353 SER A N 1
ATOM 2560 C CA . SER A 1 353 ? 24.279 3.890 -67.102 1.00 69.75 353 SER A CA 1
ATOM 2561 C C . SER A 1 353 ? 23.932 2.651 -66.276 1.00 69.75 353 SER A C 1
ATOM 2563 O O . SER A 1 353 ? 23.047 1.885 -66.667 1.00 69.75 353 SER A O 1
ATOM 2565 N N . GLN A 1 354 ? 24.579 2.472 -65.125 1.00 73.06 354 GLN A N 1
ATOM 2566 C CA . GLN A 1 354 ? 24.354 1.307 -64.268 1.00 73.06 354 GLN A CA 1
ATOM 2567 C C . GLN A 1 354 ? 23.424 1.648 -63.101 1.00 73.06 354 GLN A C 1
ATOM 2569 O O . GLN A 1 354 ? 23.599 2.662 -62.419 1.00 73.06 354 GLN A O 1
ATOM 2574 N N . GLN A 1 355 ? 22.440 0.780 -62.862 1.00 77.62 355 GLN A N 1
ATOM 2575 C CA . GLN A 1 355 ? 21.588 0.842 -61.680 1.00 77.62 355 GLN A CA 1
ATOM 2576 C C . GLN A 1 355 ? 22.376 0.318 -60.476 1.00 77.62 355 GLN A C 1
ATOM 2578 O O . GLN A 1 355 ? 22.724 -0.859 -60.422 1.00 77.62 355 GLN A O 1
ATOM 2583 N N . ILE A 1 356 ? 22.625 1.182 -59.497 1.00 79.69 356 ILE A N 1
ATOM 2584 C CA . ILE A 1 356 ? 23.230 0.807 -58.222 1.00 79.69 356 ILE A CA 1
ATOM 2585 C C . ILE A 1 356 ? 22.098 0.608 -57.215 1.00 79.69 356 ILE A C 1
ATOM 2587 O O . ILE A 1 356 ? 21.350 1.538 -56.907 1.00 79.69 356 ILE A O 1
ATOM 2591 N N . GLN A 1 357 ? 21.978 -0.613 -56.701 1.00 83.88 357 GLN A N 1
ATOM 2592 C CA . GLN A 1 357 ? 21.124 -0.934 -55.560 1.00 83.88 357 GLN A CA 1
ATOM 2593 C C . GLN A 1 357 ? 22.012 -1.096 -54.325 1.00 83.88 357 GLN A C 1
ATOM 2595 O O . GLN A 1 357 ? 22.956 -1.883 -54.341 1.00 83.88 357 GLN A O 1
ATOM 2600 N N . LEU A 1 358 ? 21.705 -0.358 -53.261 1.00 82.25 358 LEU A N 1
ATOM 2601 C CA . LEU A 1 358 ? 22.299 -0.530 -51.943 1.00 82.25 358 LEU A CA 1
ATOM 2602 C C . LEU A 1 358 ? 21.232 -1.116 -51.015 1.00 82.25 358 LEU A C 1
ATOM 2604 O O . LEU A 1 358 ? 20.424 -0.404 -50.415 1.00 82.25 358 LEU A O 1
ATOM 2608 N N . THR A 1 359 ? 21.231 -2.442 -50.940 1.00 84.00 359 THR A N 1
ATOM 2609 C CA . THR A 1 359 ? 20.393 -3.229 -50.034 1.00 84.00 359 THR A CA 1
ATOM 2610 C C . THR A 1 359 ? 21.195 -3.646 -4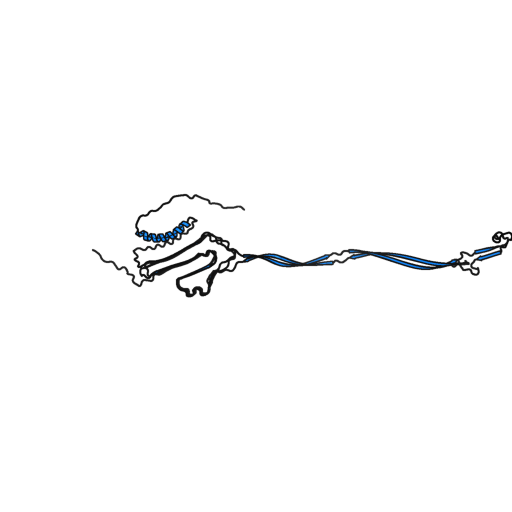8.809 1.00 84.00 359 THR A C 1
ATOM 2612 O O . THR A 1 359 ? 22.345 -4.067 -48.939 1.00 84.00 359 THR A O 1
ATOM 2615 N N . GLY A 1 360 ? 20.587 -3.598 -47.628 1.00 85.38 360 GLY A N 1
ATOM 2616 C CA . GLY A 1 360 ? 21.216 -4.068 -46.395 1.00 85.38 360 GLY A CA 1
ATOM 2617 C C . GLY A 1 360 ? 20.251 -4.051 -45.217 1.00 85.38 360 GLY A C 1
ATOM 2618 O O . GLY A 1 360 ? 19.129 -3.566 -45.330 1.00 85.38 360 GLY A O 1
ATOM 2619 N N . THR A 1 361 ? 20.691 -4.566 -44.074 1.00 87.81 361 THR A N 1
ATOM 2620 C CA . THR A 1 361 ? 19.921 -4.559 -42.824 1.00 87.81 361 THR A CA 1
ATOM 2621 C C . THR A 1 361 ? 20.730 -3.881 -41.730 1.00 87.81 361 THR A C 1
ATOM 2623 O O . THR A 1 361 ? 21.847 -4.305 -41.439 1.00 87.81 361 THR A O 1
ATOM 2626 N N . VAL A 1 362 ? 20.166 -2.852 -41.100 1.00 86.56 362 VAL A N 1
ATOM 2627 C CA . VAL A 1 362 ? 20.703 -2.300 -39.854 1.00 86.56 362 VAL A CA 1
ATOM 2628 C C . VAL A 1 362 ? 20.105 -3.113 -38.712 1.00 86.56 362 VAL A C 1
ATOM 2630 O O . VAL A 1 362 ? 18.899 -3.047 -38.469 1.00 86.56 362 VAL A O 1
ATOM 2633 N N . THR A 1 363 ? 20.947 -3.904 -38.049 1.00 88.06 363 THR A N 1
ATOM 2634 C CA . THR A 1 363 ? 20.560 -4.810 -36.961 1.00 88.06 363 THR A CA 1
ATOM 2635 C C . THR A 1 363 ? 21.374 -4.545 -35.705 1.00 88.06 363 THR A C 1
ATOM 2637 O O . THR A 1 363 ? 22.595 -4.416 -35.785 1.00 88.06 363 THR A O 1
ATOM 2640 N N . GLY A 1 364 ? 20.713 -4.532 -34.553 1.00 90.50 364 GLY A N 1
ATOM 2641 C CA . GLY A 1 364 ? 21.346 -4.404 -33.241 1.00 90.50 364 GLY A CA 1
ATOM 2642 C C . GLY A 1 364 ? 20.307 -4.188 -32.147 1.00 90.50 364 GLY A C 1
ATOM 2643 O O . GLY A 1 364 ? 19.142 -3.933 -32.443 1.00 90.50 364 GLY A O 1
ATOM 2644 N N . ASP A 1 365 ? 20.726 -4.280 -30.891 1.00 94.00 365 ASP A N 1
ATOM 2645 C CA . ASP A 1 365 ? 19.840 -4.100 -29.742 1.00 94.00 365 ASP A CA 1
ATOM 2646 C C . ASP A 1 365 ? 19.874 -2.658 -29.223 1.00 94.00 365 ASP A C 1
ATOM 2648 O O . ASP A 1 365 ? 20.942 -2.050 -29.109 1.00 94.00 365 ASP A O 1
ATOM 2652 N N . ILE A 1 366 ? 18.709 -2.121 -28.857 1.00 92.06 366 ILE A N 1
ATOM 2653 C CA . ILE A 1 366 ? 18.609 -0.927 -28.014 1.00 92.06 366 ILE A CA 1
ATOM 2654 C C . ILE A 1 366 ? 18.505 -1.403 -26.558 1.00 92.06 366 ILE A C 1
ATOM 2656 O O . ILE A 1 366 ? 17.492 -2.012 -26.210 1.00 92.06 366 ILE A O 1
ATOM 2660 N N . PRO A 1 367 ? 19.501 -1.132 -25.692 1.00 90.88 367 PRO A N 1
ATOM 2661 C CA . PRO A 1 367 ? 19.389 -1.421 -24.268 1.00 90.88 367 PRO A CA 1
ATOM 2662 C C . PRO A 1 367 ? 18.443 -0.408 -23.610 1.00 90.88 367 PRO A C 1
ATOM 2664 O O . PRO A 1 367 ? 18.759 0.778 -23.499 1.00 90.88 367 PRO A O 1
ATOM 2667 N N . VAL A 1 368 ? 17.278 -0.876 -23.168 1.00 92.56 368 VAL A N 1
ATOM 2668 C CA . VAL A 1 368 ? 16.295 -0.090 -22.415 1.00 92.56 368 VAL A CA 1
ATOM 2669 C C . VAL A 1 368 ? 16.443 -0.421 -20.934 1.00 92.56 368 VAL A C 1
ATOM 2671 O O . VAL A 1 368 ? 16.341 -1.582 -20.550 1.00 92.56 368 VAL A O 1
ATOM 2674 N N . VAL A 1 369 ? 16.675 0.584 -20.088 1.00 91.94 369 VAL A N 1
ATOM 2675 C CA . VAL A 1 369 ? 16.611 0.402 -18.628 1.00 91.94 369 VAL A CA 1
ATOM 2676 C C . VAL A 1 369 ? 15.145 0.440 -18.205 1.00 91.94 369 VAL A C 1
ATOM 2678 O O . VAL A 1 369 ? 14.448 1.415 -18.486 1.00 91.94 369 VAL A O 1
ATOM 2681 N N . VAL A 1 370 ? 14.684 -0.622 -17.548 1.00 89.81 370 VAL A N 1
ATOM 2682 C CA . VAL A 1 370 ? 13.312 -0.775 -17.061 1.00 89.81 370 VAL A CA 1
ATOM 2683 C C . VAL A 1 370 ? 13.324 -0.813 -15.536 1.00 89.81 370 VAL A C 1
ATOM 2685 O O . VAL A 1 370 ? 13.904 -1.718 -14.936 1.00 89.81 370 VAL A O 1
ATOM 2688 N N . THR A 1 371 ? 12.663 0.167 -14.922 1.00 86.50 371 THR A N 1
ATOM 2689 C CA . THR A 1 371 ? 12.455 0.268 -13.471 1.00 86.50 371 THR A CA 1
ATOM 2690 C C . THR A 1 371 ? 11.103 -0.355 -13.098 1.00 86.50 371 THR A C 1
ATOM 2692 O O . THR A 1 371 ? 10.075 -0.022 -13.692 1.00 86.50 371 THR A O 1
ATOM 2695 N N . ARG A 1 372 ? 11.083 -1.252 -12.108 1.00 82.50 372 ARG A N 1
ATOM 2696 C CA . ARG A 1 372 ? 9.911 -2.018 -11.654 1.00 82.50 372 ARG A CA 1
ATOM 2697 C C . ARG A 1 372 ? 9.673 -1.806 -10.158 1.00 82.50 372 ARG A C 1
ATOM 2699 O O . ARG A 1 372 ? 10.595 -1.968 -9.369 1.00 82.50 372 ARG A O 1
ATOM 2706 N N . TYR A 1 373 ? 8.427 -1.520 -9.785 1.00 77.62 373 TYR A N 1
ATOM 2707 C CA . TYR A 1 373 ? 7.968 -1.344 -8.399 1.00 77.62 373 TYR A CA 1
ATOM 2708 C C . TYR A 1 373 ? 7.176 -2.580 -7.923 1.00 77.62 373 TYR A C 1
ATOM 2710 O O . TYR A 1 373 ? 6.599 -3.293 -8.755 1.00 77.62 373 TYR A O 1
ATOM 2718 N N . VAL A 1 374 ? 7.183 -2.878 -6.613 1.00 77.00 374 VAL A N 1
ATOM 2719 C CA . VAL A 1 374 ? 6.529 -4.071 -6.030 1.00 77.00 374 VAL A CA 1
ATOM 2720 C C . VAL A 1 374 ? 5.891 -3.810 -4.645 1.00 77.00 374 VAL A C 1
ATOM 2722 O O . VAL A 1 374 ? 6.609 -3.644 -3.653 1.00 77.00 374 VAL A O 1
ATOM 2725 N N . GLY A 1 375 ? 4.549 -3.899 -4.596 1.00 75.75 375 GLY A N 1
ATOM 2726 C CA . GLY A 1 375 ? 3.652 -3.928 -3.416 1.00 75.75 375 GLY A CA 1
ATOM 2727 C C . GLY A 1 375 ? 2.957 -5.296 -3.188 1.00 75.75 375 GLY A C 1
ATOM 2728 O O . GLY A 1 375 ? 3.646 -6.319 -3.184 1.00 75.75 375 GLY A O 1
ATOM 2729 N N . ALA A 1 376 ? 1.617 -5.371 -2.980 1.00 66.00 376 ALA A N 1
ATOM 2730 C CA . ALA A 1 376 ? 0.891 -6.657 -2.780 1.00 66.00 376 ALA A CA 1
ATOM 2731 C C . ALA A 1 376 ? -0.606 -6.755 -3.254 1.00 66.00 376 ALA A C 1
ATOM 2733 O O . ALA A 1 376 ? -0.861 -6.892 -4.450 1.00 66.00 376 ALA A O 1
ATOM 2734 N N . THR A 1 377 ? -1.595 -6.901 -2.341 1.00 79.38 377 THR A N 1
ATOM 2735 C CA . THR A 1 377 ? -3.067 -7.003 -2.605 1.00 79.38 377 THR A CA 1
ATOM 2736 C C . THR A 1 377 ? -3.914 -6.787 -1.318 1.00 79.38 377 THR A C 1
ATOM 2738 O O . THR A 1 377 ? -3.554 -7.362 -0.290 1.00 79.38 377 THR A O 1
ATOM 2741 N N . ASN A 1 378 ? -5.036 -6.021 -1.330 1.00 71.00 378 ASN A N 1
ATOM 2742 C CA . ASN A 1 378 ? -5.732 -5.457 -0.124 1.00 71.00 378 ASN A CA 1
ATOM 2743 C C . ASN A 1 378 ? -7.081 -6.085 0.295 1.00 71.00 378 ASN A C 1
ATOM 2745 O O . ASN A 1 378 ? -7.779 -6.636 -0.557 1.00 71.00 378 ASN A O 1
ATOM 2749 N N . THR A 1 379 ? -7.455 -6.021 1.600 1.00 79.81 379 THR A N 1
ATOM 2750 C CA . THR A 1 379 ? -8.810 -6.348 2.158 1.00 79.81 379 THR A CA 1
ATOM 2751 C C . THR A 1 379 ? -9.066 -6.115 3.689 1.00 79.81 379 THR A C 1
ATOM 2753 O O . THR A 1 379 ? -8.579 -6.880 4.509 1.00 79.81 379 THR A O 1
ATOM 2756 N N . ALA A 1 380 ? -9.962 -5.219 4.130 1.00 74.12 380 ALA A N 1
ATOM 2757 C CA . ALA A 1 380 ? -10.729 -5.446 5.386 1.00 74.12 380 ALA A CA 1
ATOM 2758 C C . ALA A 1 380 ? -11.955 -6.346 5.080 1.00 74.12 380 ALA A C 1
ATOM 2760 O O . ALA A 1 380 ? -12.482 -6.249 3.973 1.00 74.12 380 ALA A O 1
ATOM 2761 N N . THR A 1 381 ? -12.448 -7.231 5.964 1.00 82.06 381 THR A N 1
ATOM 2762 C CA . THR A 1 381 ? -13.602 -8.118 5.641 1.00 82.06 381 THR A CA 1
ATOM 2763 C C . THR A 1 381 ? -14.348 -8.680 6.853 1.00 82.06 381 THR A C 1
ATOM 2765 O O . THR A 1 381 ? -13.732 -9.205 7.770 1.00 82.06 381 THR A O 1
ATOM 2768 N N . LEU A 1 382 ? -15.680 -8.729 6.761 1.00 83.19 382 LEU A N 1
ATOM 2769 C CA . LEU A 1 382 ? -16.590 -9.579 7.540 1.00 83.19 382 LEU A CA 1
ATOM 2770 C C . LEU A 1 382 ? -17.544 -10.250 6.528 1.00 83.19 382 LEU A C 1
ATOM 2772 O O . LEU A 1 382 ? -18.069 -9.554 5.662 1.00 83.19 382 LEU A O 1
ATOM 2776 N N . SER A 1 383 ? -17.689 -11.581 6.519 1.00 83.12 383 SER A N 1
ATOM 2777 C CA . SER A 1 383 ? -18.291 -12.288 5.366 1.00 83.12 383 SER A CA 1
ATOM 2778 C C . SER A 1 383 ? -18.817 -13.698 5.665 1.00 83.12 383 SER A C 1
ATOM 2780 O O . SER A 1 383 ? -18.452 -14.299 6.670 1.00 83.12 383 SER A O 1
ATOM 2782 N N . ASN A 1 384 ? -19.566 -14.280 4.719 1.00 85.62 384 ASN A N 1
ATOM 2783 C CA . ASN A 1 384 ? -20.202 -15.604 4.819 1.00 85.62 384 ASN A CA 1
ATOM 2784 C C . ASN A 1 384 ? -21.252 -15.645 5.949 1.00 85.62 384 ASN A C 1
ATOM 2786 O O . ASN A 1 384 ? -22.089 -14.750 6.008 1.00 85.62 384 ASN A O 1
ATOM 2790 N N . ARG A 1 385 ? -21.243 -16.666 6.815 1.00 84.44 385 ARG A N 1
ATOM 2791 C CA . ARG A 1 385 ? -22.200 -16.860 7.918 1.00 84.44 385 ARG A CA 1
ATOM 2792 C C . ARG A 1 385 ? -21.618 -16.435 9.274 1.00 84.44 385 ARG A C 1
ATOM 2794 O O . ARG A 1 385 ? -22.035 -16.945 10.315 1.00 84.44 385 ARG A O 1
ATOM 2801 N N . VAL A 1 386 ? -20.641 -15.527 9.276 1.00 83.06 386 VAL A N 1
ATOM 2802 C CA . VAL A 1 386 ? -20.094 -14.968 10.518 1.00 83.06 386 VAL A CA 1
ATOM 2803 C C . VAL A 1 386 ? -21.205 -14.232 11.273 1.00 83.06 386 VAL A C 1
ATOM 2805 O O . VAL A 1 386 ? -21.978 -13.506 10.653 1.00 83.06 386 VAL A O 1
ATOM 2808 N N . LEU A 1 387 ? -21.302 -14.447 12.590 1.00 83.88 387 LEU A N 1
ATOM 2809 C CA . LEU A 1 387 ? -22.400 -13.980 13.458 1.00 83.88 387 LEU A CA 1
ATOM 2810 C C . LEU A 1 387 ? -23.808 -14.496 13.090 1.00 83.88 387 LEU A C 1
ATOM 2812 O O . LEU A 1 387 ? -24.801 -14.010 13.631 1.00 83.88 387 LEU A O 1
ATOM 2816 N N . MET A 1 388 ? -23.947 -15.486 12.199 1.00 86.12 388 MET A N 1
ATOM 2817 C CA . MET A 1 388 ? -25.265 -16.045 11.882 1.00 86.12 388 MET A CA 1
ATOM 2818 C C . MET A 1 388 ? -25.871 -16.699 13.131 1.00 86.12 388 MET A C 1
ATOM 2820 O O . MET A 1 388 ? -25.262 -17.590 13.716 1.00 86.12 388 MET A O 1
ATOM 2824 N N . ASN A 1 389 ? -27.074 -16.280 13.526 1.00 87.81 389 ASN A N 1
ATOM 2825 C CA . ASN A 1 389 ? -27.727 -16.681 14.780 1.00 87.81 389 ASN A CA 1
ATOM 2826 C C . ASN A 1 389 ? -26.930 -16.290 16.048 1.00 87.81 389 ASN A C 1
ATOM 2828 O O . ASN A 1 389 ? -27.016 -16.985 17.054 1.00 87.81 389 ASN A O 1
ATOM 2832 N N . ALA A 1 390 ? -26.123 -15.224 16.007 1.00 85.38 390 ALA A N 1
ATOM 2833 C CA . ALA A 1 390 ? -25.561 -14.639 17.222 1.00 85.38 390 ALA A CA 1
ATOM 2834 C C . ALA A 1 390 ? -26.671 -13.992 18.073 1.00 85.38 390 ALA A C 1
ATOM 2836 O O . ALA A 1 390 ? -27.521 -13.278 17.540 1.00 85.38 390 ALA A O 1
ATOM 2837 N N . GLU A 1 391 ? -26.646 -14.219 19.385 1.00 81.56 391 GLU A N 1
ATOM 2838 C CA . GLU A 1 391 ? -27.663 -13.765 20.338 1.00 81.56 391 GLU A CA 1
ATOM 2839 C C . GLU A 1 391 ? -27.051 -12.997 21.520 1.00 81.56 391 GLU A C 1
ATOM 2841 O O . GLU A 1 391 ? -25.908 -13.216 21.929 1.00 81.56 391 GLU A O 1
ATOM 2846 N N . GLY A 1 392 ? -27.840 -12.090 22.099 1.00 78.62 392 GLY A N 1
ATOM 2847 C CA . GLY A 1 392 ? -27.379 -11.160 23.127 1.00 78.62 392 GLY A CA 1
ATOM 2848 C C . GLY A 1 392 ? -26.712 -9.915 22.536 1.00 78.62 392 GLY A C 1
ATOM 2849 O O . GLY A 1 392 ? -27.129 -9.394 21.503 1.00 78.62 392 GLY A O 1
ATOM 2850 N N . ASN A 1 393 ? -25.698 -9.407 23.227 1.00 76.75 393 ASN A N 1
ATOM 2851 C CA . ASN A 1 393 ? -25.050 -8.135 22.945 1.00 76.75 393 ASN A CA 1
ATOM 2852 C C . ASN A 1 393 ? -23.790 -8.342 22.099 1.00 76.75 393 ASN A C 1
ATOM 2854 O O . ASN A 1 393 ? -22.848 -8.988 22.551 1.00 76.75 393 ASN A O 1
ATOM 2858 N N . VAL A 1 394 ? -23.742 -7.767 20.897 1.00 79.94 394 VAL A N 1
ATOM 2859 C CA . VAL A 1 394 ? -22.642 -7.972 19.940 1.00 79.94 394 VAL A CA 1
ATOM 2860 C C . VAL A 1 394 ? -22.028 -6.635 19.518 1.00 79.94 394 VAL A C 1
ATOM 2862 O O . VAL A 1 394 ? -22.718 -5.788 18.957 1.00 79.94 394 VAL A O 1
ATOM 2865 N N . GLY A 1 395 ? -20.721 -6.471 19.730 1.00 80.81 395 GLY A N 1
ATOM 2866 C CA . GLY A 1 395 ? -19.909 -5.375 19.195 1.00 80.81 395 GLY A CA 1
ATOM 2867 C C . GLY A 1 395 ? -18.737 -5.925 18.384 1.00 80.81 395 GLY A C 1
ATOM 2868 O O . GLY A 1 395 ? -17.879 -6.620 18.928 1.00 80.81 395 GLY A O 1
ATOM 2869 N N . VAL A 1 396 ? -18.697 -5.637 17.079 1.00 81.88 396 VAL A N 1
ATOM 2870 C CA . VAL A 1 396 ? -17.657 -6.141 16.168 1.00 81.88 396 VAL A CA 1
ATOM 2871 C C . VAL A 1 396 ? -17.012 -5.007 15.383 1.00 81.88 396 VAL A C 1
ATOM 2873 O O . VAL A 1 396 ? -17.663 -4.328 14.597 1.00 81.88 396 VAL A O 1
ATOM 2876 N N . ASN A 1 397 ? -15.701 -4.875 15.550 1.00 82.50 397 ASN A N 1
ATOM 2877 C CA . ASN A 1 397 ? -14.822 -4.008 14.782 1.00 82.50 397 ASN A CA 1
ATOM 2878 C C . ASN A 1 397 ? -13.962 -4.858 13.838 1.00 82.50 397 ASN A C 1
ATOM 2880 O O . ASN A 1 397 ? -13.310 -5.811 14.267 1.00 82.50 397 ASN A O 1
ATOM 2884 N N . VAL A 1 398 ? -13.904 -4.489 12.559 1.00 84.81 398 VAL A N 1
ATOM 2885 C CA . VAL A 1 398 ? -12.916 -5.007 11.603 1.00 84.81 398 VAL A CA 1
ATOM 2886 C C . VAL A 1 398 ? -12.384 -3.829 10.799 1.00 84.81 398 VAL A C 1
ATOM 2888 O O . VAL A 1 398 ? -13.163 -3.059 10.240 1.00 84.81 398 VAL A O 1
ATOM 2891 N N . ALA A 1 399 ? -11.065 -3.679 10.741 1.00 82.44 399 ALA A N 1
ATOM 2892 C CA . ALA A 1 399 ? -10.403 -2.572 10.074 1.00 82.44 399 ALA A CA 1
ATOM 2893 C C . ALA A 1 399 ? -9.092 -3.012 9.435 1.00 82.44 399 ALA A C 1
ATOM 2895 O O . ALA A 1 399 ? -8.391 -3.874 9.957 1.00 82.44 399 ALA A O 1
ATOM 2896 N N . ALA A 1 400 ? -8.741 -2.375 8.324 1.00 84.56 400 ALA A N 1
ATOM 2897 C CA . ALA A 1 400 ? -7.431 -2.511 7.723 1.00 84.56 400 ALA A CA 1
ATOM 2898 C C . ALA A 1 400 ? -6.994 -1.206 7.072 1.00 84.56 400 ALA A C 1
ATOM 2900 O O . ALA A 1 400 ? -7.808 -0.518 6.462 1.00 84.56 400 ALA A O 1
ATOM 2901 N N . GLY A 1 401 ? -5.717 -0.877 7.201 1.00 73.62 401 GLY A N 1
ATOM 2902 C CA . GLY A 1 401 ? -5.173 0.409 6.793 1.00 73.62 401 GLY A CA 1
ATOM 2903 C C . GLY A 1 401 ? -4.321 1.003 7.901 1.00 73.62 401 GLY A C 1
ATOM 2904 O O . GLY A 1 401 ? -4.054 0.367 8.917 1.00 73.62 401 GLY A O 1
ATOM 2905 N N . THR A 1 402 ? -3.934 2.258 7.724 1.00 76.62 402 THR A N 1
ATOM 2906 C CA . THR A 1 402 ? -3.344 3.033 8.812 1.00 76.62 402 THR A CA 1
ATOM 2907 C C . THR A 1 402 ? -4.399 3.886 9.529 1.00 76.62 402 THR A C 1
ATOM 2909 O O . THR A 1 402 ? -5.240 4.493 8.874 1.00 76.62 402 THR A O 1
ATOM 2912 N N . ASN A 1 403 ? -4.274 4.018 10.851 1.00 72.56 403 ASN A N 1
ATOM 2913 C CA . ASN A 1 403 ? -4.967 4.944 11.755 1.00 72.56 403 ASN A CA 1
ATOM 2914 C C . ASN A 1 403 ? -6.417 4.607 12.136 1.00 72.56 403 ASN A C 1
ATOM 2916 O O . ASN A 1 403 ? -7.182 5.506 12.491 1.00 72.56 403 ASN A O 1
ATOM 2920 N N . ASN A 1 404 ? -6.816 3.333 12.098 1.00 70.88 404 ASN A N 1
ATOM 2921 C CA . ASN A 1 404 ? -8.196 2.935 12.386 1.00 70.88 404 ASN A CA 1
ATOM 2922 C C . ASN A 1 404 ? -8.511 2.938 13.896 1.00 70.88 404 ASN A C 1
ATOM 2924 O O . ASN A 1 404 ? -8.482 1.893 14.552 1.00 70.88 404 ASN A O 1
ATOM 2928 N N . LEU A 1 405 ? -8.863 4.105 14.446 1.00 70.06 405 LEU A N 1
ATOM 2929 C CA . LEU A 1 405 ? -9.603 4.168 15.708 1.00 70.06 405 LEU A CA 1
ATOM 2930 C C . LEU A 1 405 ? -11.035 3.640 15.520 1.00 70.06 405 LEU A C 1
ATOM 2932 O O . LEU A 1 405 ? -11.740 4.096 14.620 1.00 70.06 405 LEU A O 1
ATOM 2936 N N . GLN A 1 406 ? -11.480 2.720 16.378 1.00 68.81 406 GLN A N 1
ATOM 2937 C CA . GLN A 1 406 ? -12.874 2.256 16.455 1.00 68.81 406 GLN A CA 1
ATOM 2938 C C . GLN A 1 406 ? -13.255 1.953 17.912 1.00 68.81 406 GLN A C 1
ATOM 2940 O O . GLN A 1 406 ? -12.412 1.513 18.691 1.00 68.81 406 GLN A O 1
ATOM 2945 N N . ALA A 1 407 ? -14.519 2.142 18.293 1.00 75.31 407 ALA A N 1
ATOM 2946 C CA . ALA A 1 407 ? -14.996 1.783 19.626 1.00 75.31 407 ALA A CA 1
ATOM 2947 C C . ALA A 1 407 ? -16.445 1.288 19.604 1.00 75.31 407 ALA A C 1
ATOM 2949 O O . ALA A 1 407 ? -17.336 2.012 19.166 1.00 75.31 407 ALA A O 1
ATOM 2950 N N . ASN A 1 408 ? -16.687 0.103 20.169 1.00 72.88 408 ASN A N 1
ATOM 2951 C CA . ASN A 1 408 ? -18.012 -0.287 20.648 1.00 72.88 408 ASN A CA 1
ATOM 2952 C C . ASN A 1 408 ? -18.076 -0.048 22.159 1.00 72.88 408 ASN A C 1
ATOM 2954 O O . ASN A 1 408 ? -17.113 -0.326 22.875 1.00 72.88 408 ASN A O 1
ATOM 2958 N N . SER A 1 409 ? -19.209 0.439 22.654 1.00 78.44 409 SER A N 1
ATOM 2959 C CA . SER A 1 409 ? -19.457 0.615 24.085 1.00 78.44 409 SER A CA 1
ATOM 2960 C C . SER A 1 409 ? -20.919 0.327 24.379 1.00 78.44 409 SER A C 1
ATOM 2962 O O . SER A 1 409 ? -21.794 0.939 23.768 1.00 78.44 409 SER A O 1
ATOM 2964 N N . LEU A 1 410 ? -21.185 -0.596 25.299 1.00 78.38 410 LEU A N 1
ATOM 2965 C CA . LEU A 1 410 ? -22.535 -0.933 25.733 1.00 78.38 410 LEU A CA 1
ATOM 2966 C C . LEU A 1 410 ? -22.640 -0.909 27.257 1.00 78.38 410 LEU A C 1
ATOM 2968 O O . LEU A 1 410 ? -21.738 -1.350 27.967 1.00 78.38 410 LEU A O 1
ATOM 2972 N N . SER A 1 411 ? -23.780 -0.420 27.739 1.00 81.12 411 SER A N 1
ATOM 2973 C CA . SER A 1 411 ? -24.131 -0.343 29.150 1.00 81.12 411 SER A CA 1
ATOM 2974 C C . SER A 1 411 ? -25.534 -0.914 29.363 1.00 81.12 411 SER A C 1
ATOM 2976 O O . SER A 1 411 ? -26.474 -0.439 28.727 1.00 81.12 411 SER A O 1
ATOM 2978 N N . VAL A 1 412 ? -25.692 -1.921 30.228 1.00 80.56 412 VAL A N 1
ATOM 2979 C CA . VAL A 1 412 ? -26.981 -2.588 30.494 1.00 80.56 412 VAL A CA 1
ATOM 2980 C C . VAL A 1 412 ? -27.224 -2.703 31.996 1.00 80.56 412 VAL A C 1
ATOM 2982 O O . VAL A 1 412 ? -26.554 -3.469 32.680 1.00 80.56 412 VAL A O 1
ATOM 2985 N N . SER A 1 413 ? -28.217 -1.982 32.512 1.00 79.94 413 SER A N 1
ATOM 2986 C CA . SER A 1 413 ? -28.704 -2.192 33.878 1.00 79.94 413 SER A CA 1
ATOM 2987 C C . SER A 1 413 ? -29.957 -3.059 33.860 1.00 79.94 413 SER A C 1
ATOM 2989 O O . SER A 1 413 ? -30.925 -2.730 33.172 1.00 79.94 413 SER A O 1
ATOM 2991 N N . TYR A 1 414 ? -29.937 -4.167 34.601 1.00 81.56 414 TYR A N 1
ATOM 2992 C CA . TYR A 1 414 ? -31.091 -5.033 34.797 1.00 81.56 414 TYR A CA 1
ATOM 2993 C C . TYR A 1 414 ? -31.403 -5.204 36.285 1.00 81.56 414 TYR A C 1
ATOM 2995 O O . TYR A 1 414 ? -30.617 -5.755 37.063 1.00 81.56 414 TYR A O 1
ATOM 3003 N N . VAL A 1 415 ? -32.603 -4.758 36.650 1.00 77.25 415 VAL A N 1
ATOM 3004 C CA . VAL A 1 415 ? -33.240 -5.027 37.937 1.00 77.25 415 VAL A CA 1
ATOM 3005 C C . VAL A 1 415 ? -34.420 -5.960 37.664 1.00 77.25 415 VAL A C 1
ATOM 3007 O O . VAL A 1 415 ? -35.411 -5.506 37.085 1.00 77.25 415 VAL A O 1
ATOM 3010 N N . PRO A 1 416 ? -34.354 -7.256 38.025 1.00 73.31 416 PRO A N 1
ATOM 3011 C CA . PRO A 1 416 ? -35.552 -8.079 38.052 1.00 73.31 416 PRO A CA 1
ATOM 3012 C C . PRO A 1 416 ? -36.516 -7.494 39.086 1.00 73.31 416 PRO A C 1
ATOM 3014 O O . PRO A 1 416 ? -36.098 -7.050 40.156 1.00 73.31 416 PRO A O 1
ATOM 3017 N N . ALA A 1 417 ? -37.812 -7.501 38.777 1.00 64.25 417 ALA A N 1
ATOM 3018 C CA . ALA A 1 417 ? -38.822 -7.100 39.746 1.00 64.25 417 ALA A CA 1
ATOM 3019 C C . ALA A 1 417 ? -38.715 -7.999 40.988 1.00 64.25 417 ALA A C 1
ATOM 3021 O O . ALA A 1 417 ? -38.788 -9.224 40.868 1.00 64.25 417 ALA A O 1
ATOM 3022 N N . ALA A 1 418 ? -38.537 -7.393 42.165 1.00 55.75 418 ALA A N 1
ATOM 3023 C CA . ALA A 1 418 ? -38.537 -8.124 43.427 1.00 55.75 418 ALA A CA 1
ATOM 3024 C C . ALA A 1 418 ? -39.847 -8.915 43.572 1.00 55.75 418 ALA A C 1
ATOM 3026 O O . ALA A 1 418 ? -40.922 -8.413 43.220 1.00 55.75 418 ALA A O 1
ATOM 3027 N N . ASN A 1 419 ? -39.759 -10.149 44.079 1.00 46.50 419 ASN A N 1
ATOM 3028 C CA . ASN A 1 419 ? -40.929 -11.009 44.253 1.00 46.50 419 ASN A CA 1
ATOM 3029 C C . ASN A 1 419 ? -41.973 -10.284 45.115 1.00 46.50 419 ASN A C 1
ATOM 3031 O O . ASN A 1 419 ? -41.663 -9.757 46.180 1.00 46.50 419 ASN A O 1
ATOM 3035 N N . GLY A 1 420 ? -43.193 -10.176 44.586 1.00 51.66 420 GLY A N 1
ATOM 3036 C CA . GLY A 1 420 ? -44.039 -9.010 44.836 1.00 51.66 420 GLY A CA 1
ATOM 3037 C C . GLY A 1 420 ? -44.406 -8.741 46.296 1.00 51.66 420 GLY A C 1
ATOM 3038 O O . GLY A 1 420 ? -45.320 -9.365 46.826 1.00 51.66 420 GLY A O 1
ATOM 3039 N N . ASN A 1 421 ? -43.783 -7.717 46.885 1.00 46.50 421 ASN A N 1
ATOM 3040 C CA . ASN A 1 421 ? -44.358 -6.910 47.961 1.00 46.50 421 ASN A CA 1
ATOM 3041 C C . ASN A 1 421 ? -43.664 -5.538 48.022 1.00 46.50 421 ASN A C 1
ATOM 3043 O O . ASN A 1 421 ? -42.616 -5.386 48.643 1.00 46.50 421 ASN A O 1
ATOM 3047 N N . ILE A 1 422 ? -44.269 -4.522 47.400 1.00 47.19 422 ILE A N 1
ATOM 3048 C CA . ILE A 1 422 ? -43.959 -3.115 47.695 1.00 47.19 422 ILE A CA 1
ATOM 3049 C C . ILE A 1 422 ? -44.896 -2.698 48.836 1.00 47.19 422 ILE A C 1
ATOM 3051 O O . ILE A 1 422 ? -46.107 -2.634 48.604 1.00 47.19 422 ILE A O 1
ATOM 3055 N N . PRO A 1 423 ? -44.403 -2.406 50.054 1.00 42.78 423 PRO A N 1
ATOM 3056 C CA . PRO A 1 423 ? -45.256 -1.905 51.121 1.00 42.78 423 PRO A CA 1
ATOM 3057 C C . PRO A 1 423 ? -45.695 -0.480 50.775 1.00 42.78 423 PRO A C 1
ATOM 3059 O O . PRO A 1 423 ? -44.912 0.465 50.861 1.00 42.78 423 PRO A O 1
ATOM 3062 N N . THR A 1 424 ? -46.953 -0.307 50.371 1.00 43.28 424 THR A N 1
ATOM 3063 C CA . THR A 1 424 ? -47.556 1.025 50.249 1.00 43.28 424 THR A CA 1
ATOM 3064 C C . THR A 1 424 ? -47.560 1.695 51.627 1.00 43.28 424 THR A C 1
ATOM 3066 O O . THR A 1 424 ? -48.073 1.071 52.562 1.00 43.28 424 THR A O 1
ATOM 3069 N N . PRO A 1 425 ? -47.054 2.934 51.788 1.00 40.09 425 PRO A N 1
ATOM 3070 C CA . PRO A 1 425 ? -47.102 3.639 53.067 1.00 40.09 425 PRO A CA 1
ATOM 3071 C C . PRO A 1 425 ? -48.548 3.823 53.553 1.00 40.09 425 PRO A C 1
ATOM 3073 O O . PRO A 1 425 ? -49.296 4.656 53.042 1.00 40.09 425 PRO A O 1
ATOM 3076 N N . GLY A 1 426 ? -48.957 3.002 54.520 1.00 37.34 426 GLY A N 1
ATOM 3077 C CA . GLY A 1 426 ? -50.276 3.073 55.143 1.00 37.34 426 GLY A CA 1
ATOM 3078 C C . GLY A 1 426 ? -50.380 4.274 56.083 1.00 37.34 426 GLY A C 1
ATOM 3079 O O . GLY A 1 426 ? -49.429 4.575 56.800 1.00 37.34 426 GLY A O 1
ATOM 3080 N N . ASN A 1 427 ? -51.538 4.944 56.070 1.00 37.22 427 ASN A N 1
ATOM 3081 C CA . ASN A 1 427 ? -51.850 6.136 56.870 1.00 37.22 427 ASN A CA 1
ATOM 3082 C C . ASN A 1 427 ? -51.306 6.098 58.309 1.00 37.22 427 ASN A C 1
ATOM 3084 O O . ASN A 1 427 ? -51.507 5.125 59.035 1.00 37.22 427 ASN A O 1
ATOM 3088 N N . GLY A 1 428 ? -50.732 7.220 58.748 1.00 41.34 428 GLY A N 1
ATOM 3089 C CA . GLY A 1 428 ? -50.388 7.437 60.152 1.00 41.34 428 GLY A CA 1
ATOM 3090 C C . GLY A 1 428 ? -51.614 7.621 61.060 1.00 41.34 428 GLY A C 1
ATOM 3091 O O . GLY A 1 428 ? -52.701 7.989 60.611 1.00 41.34 428 GLY A O 1
ATOM 3092 N N . GLY A 1 429 ? -51.411 7.405 62.360 1.00 38.56 429 GLY A N 1
ATOM 3093 C CA . GLY A 1 429 ? -52.397 7.638 63.415 1.00 38.56 429 GLY A CA 1
ATOM 3094 C C . GLY A 1 429 ? -51.786 7.400 64.800 1.00 38.56 429 GLY A C 1
ATOM 3095 O O . GLY A 1 429 ? -51.054 6.432 64.980 1.00 38.56 429 GLY A O 1
ATOM 3096 N N . GLY A 1 430 ? -52.089 8.279 65.761 1.00 32.03 430 GLY A N 1
ATOM 3097 C CA . GLY A 1 430 ? -51.442 8.321 67.083 1.00 32.03 430 GLY A CA 1
ATOM 3098 C C . GLY A 1 430 ? -50.255 9.301 67.111 1.00 32.03 430 GLY A C 1
ATOM 3099 O O . GLY A 1 430 ? -49.291 9.110 66.381 1.00 32.03 430 GLY A O 1
ATOM 3100 N N . GLY A 1 431 ? -50.254 10.390 67.883 1.00 36.94 431 GLY A N 1
ATOM 3101 C CA . GLY A 1 431 ? -51.282 10.897 68.802 1.00 36.94 431 GLY A CA 1
ATOM 3102 C C . GLY A 1 431 ? -50.902 10.727 70.276 1.00 36.94 431 GLY A C 1
ATOM 3103 O O . GLY A 1 431 ? -51.061 9.644 70.822 1.00 36.94 431 GLY A O 1
ATOM 3104 N N . GLU A 1 432 ? -50.431 11.831 70.861 1.00 35.31 432 GLU A N 1
ATOM 3105 C CA . GLU A 1 432 ? -50.362 12.189 72.292 1.00 35.31 432 GLU A CA 1
ATOM 3106 C C . GLU A 1 432 ? -49.951 11.127 73.338 1.00 35.31 432 GLU A C 1
ATOM 3108 O O . GLU A 1 432 ? -50.758 10.316 73.807 1.00 35.31 432 GLU A O 1
ATOM 3113 N N . GLN A 1 433 ? -48.727 11.294 73.858 1.00 36.12 433 GLN A N 1
ATOM 3114 C CA . GLN A 1 433 ? -48.470 11.446 75.301 1.00 36.12 433 GLN A CA 1
ATOM 3115 C C . GLN A 1 433 ? -47.150 12.179 75.562 1.00 36.12 433 GLN A C 1
ATOM 3117 O O . GLN A 1 433 ? -46.250 12.069 74.699 1.00 36.12 433 GLN A O 1
#

InterPro domains:
  IPR059846 Functional amyloid protein FapB/FapC [PF27129] (85-414)

pLDDT: mean 70.67, std 18.57, range [22.2, 94.0]

Radius of gyration: 75.86 Å; chains: 1; bounding box: 163×62×226 Å

Secondary structure (DSSP, 8-state):
------------PPP-----------HHHHHHHHHHHHHHHHHHHHHHTTTSS----------------S----S-EEEEEEEEEEEE-S----BSS----EEEEESTTTT-EEEEEEEE--SS----EEEEEEEE---TTEEEEEEEEEEEEE------BSS----EEEEETTTTT-EEEEEEEE--SS---EEEEEEEEESSEEEEEEEEEEEEE--------PPEEEEEEEEEEEEEEEEEEEEEPP-EEEEEEEEEEEEEEEEEEEEEEE-SS-B--EEE---TTS-SS-HHHH-S-EEEE--BSTTSTTPEE-TTSTT-EE-EEEEEEEEEEEEEEEEEEEEEEEPPPEEEEEEEEEEEEEEEEEEEEE-----EEE-TTTTTT-EEEEEEEE--SS---EEEEEEEEE-PPPSS-------------

Sequence (433 aa):
MKRFMSVVLGCAMLLCFGTSANAQGHPAIIAGLVADAELSGNLDLTLQLMAEANIGVYFAMVDADVAIDGDIDVDGVTRSLAKNDQFLMINSVNNYEVDNTATVSGEVLKGAAGNIGVNIAAGDFNAQSQVVAVAASEQERSMAEAKSFSVQKAMFNSACNEGVTNKALAKGDALMGVSGNIGLNIAAGNHNGQTNMFAATVAPSRVSVATAYVQQKNMHNTVGNMPLVEEYVENVPVNLGLNAGGTAGSTNQIGFYGGDTQGSFNGETSGMSYQASNFYPDVWARNPNFPIDEQHPNSPEHLGHVDFDAATQGAIDNPNREGVGGMAFDNEGTVEGDYEGTESGMFMGGIGSQQIQLTGTVTGDIPVVVTRYVGATNTATLSNRVLMNAEGNVGVNVAAGTNNLQANSLSVSYVPAANGNIPTPGNGGGGEQ

Organism: Desulfohalobium retbaense (strain ATCC 49708 / DSM 5692 / JCM 16813 / HR100) (NCBI:txid485915)

Foldseek 3Di:
DDDDDDDDDDDDDDDDDDDDDDDDDDPPVCVVVVVVCVVVVVVPVVPVVVPVPDDDDPDPDPDDDDDDPDDQDAPEEFEWEWEAEAEAADAAADAAAEADDKEAEAAACAQAEEAAAAAIEEAEQAAEDETETETEDEGLAYATETETEYAAEHYHFADAHAFEYKEWEYYHAHLANYEYAYHAATYIHYAAREYEYETEYHYSHPHWDWYWYYHYYYYHHHHDDHWDKDKDWDWAKDKDKDKDKDKDAKDKDKDKDKDKDKWKDKDKDWDKFFDPAKDWAWDADDDVVDDPVPRPPVGPDTDGTDTQWPVPVPWDDDPVDPRGTHDMDIDIDMDMDMDMDMDMDMDIDMDHIDMDIDIDIDIDTDTDMDMDIDHDHHYFYDDDNHSHSYYDHYDHHTYMDHNHYYYHIDIYYDNDPRPDDDPDPDDDDDDDD